Protein 8SGF (pdb70)

Secondary structure (DSSP, 8-state):
-PPP-BS-EEEESSSEEEEE--EE---EEPPTTEEEEEETTT--EEEEE-EESPPPP-BS-EEEEETTEEEEE--EETTEE---EEEEE------EEEE---BSPPPPSEES-EEEEETTEEEEE--EEEPPSS--SS-EEE-GGGGTS-SS-EEEE--EEEEETTTTEEE----BSPPPPSBBS-EEEEETTEEEEEEEEETTEEEEEEEEEETTT-BEEEE---S--PPP-BS-EEEE-SSSEEEEE--B-TT--B---EEEEETTTTEEEEE--S-TT---BS-EEEE-TTSEEEEE--BSS-TTSGGG--B---EEEEE--/-PPP-BS-EEEESSSEEEEE--EEE--EEEPPTTEEEEEETTT--EEEEE-EESPPPP-BS-EEEEETTEEEEE--EETTEE---EEEEE---SSS--EEEE---BSPPPPSEES-EEEEETTEEEEEEEEEEPPSS--SS-EEE-GGGSSSSSS-EEEEEEEEEEETTTTEEE----BSPPPPS-BS-EEEEETTEEEEEEEEETTEEEEEEEEEETTT-BEEEE---S--PPP-BS-EEEE-SSSEEEEE--B-TT--B---EEEEETTTTEEEEE--S-TT---BS-EEEE-TTSEEEEE--BSS-TTSGGG--B---EEEEE--/-TTTT-/-GGGTT-

B-factor: mean 28.99, std 9.79, range [14.14, 72.55]

Organism: Homo sapiens (NCBI:txid9606)

InterPro domains:
  IPR015915 Kelch-type beta-propeller [G3DSA:2.120.10.80] (8-208)
  IPR015915 Kelch-type beta-propeller [G3DSA:2.120.10.80] (209-404)
  IPR015915 Kelch-type beta-propeller [SSF117281] (28-165)
  IPR015915 Kelch-type beta-propeller [SSF117281] (191-355)

GO terms:
  GO:0005634 nucleus (C, IDA)
  GO:0043161 proteasome-mediated ubiquitin-dependent protein catabolic process (P, IDA)
  GO:0031462 Cul2-RING ubiquitin ligase complex (C, IDA)
  GO:0140627 ubiquitin-dependent protein catabolic process via the C-end degron rule pathway (P, I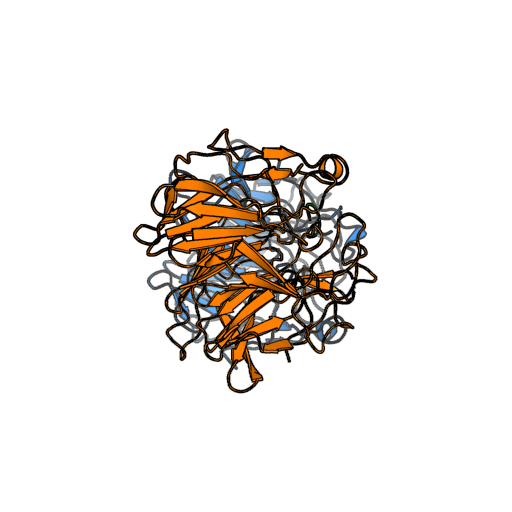DA)
  GO:1990756 ubiquitin-like ligase-substrate adaptor activity (F, IDA)
  GO:0005634 nucleus (C, EXP)
  GO:0005515 protein binding (F, IPI)
  GO:0031965 nuclear membrane (C, IDA)
  GO:0005654 nucleoplasm (C, IDA)
  GO:0016604 nuclear body (C, IDA)

Radius of gyration: 28.8 Å; Cα contacts (8 Å, |Δi|>4): 1953; chains: 4; bounding box: 45×51×98 Å

Structure (mmCIF, N/CA/C/O backbone):
data_8SGF
#
_entry.id   8SGF
#
_cell.length_a   44.510
_cell.length_b   88.190
_cell.length_c   89.340
_cell.angle_alpha   90.00
_cell.angle_beta   104.49
_cell.angle_gamma   90.00
#
_symmetry.space_group_name_H-M   'P 1 21 1'
#
loop_
_entity.id
_entity.type
_entity.pdbx_description
1 polymer 'Kelch domain-containing protein 2'
2 polymer HIS-SER-VAL-ASN-GLN-ARG-PHE-GLY-SER-ASN-ASN-THR-SER-GLY-SER
3 non-polymer GLYCEROL
4 water water
#
loop_
_atom_site.group_PDB
_atom_site.id
_atom_site.type_symbol
_atom_site.label_atom_id
_atom_site.label_alt_id
_atom_site.label_comp_id
_atom_site.label_asym_id
_atom_site.label_entity_id
_atom_site.label_seq_id
_atom_site.pdbx_PDB_ins_code
_atom_site.Cartn_x
_atom_site.Cartn_y
_atom_site.Cartn_z
_atom_site.occupancy
_atom_site.B_iso_or_equiv
_atom_site.auth_seq_id
_atom_site.auth_comp_id
_atom_site.auth_asym_id
_atom_site.auth_atom_id
_atom_site.pdbx_PDB_model_num
ATOM 1 N N . CYS A 1 28 ? 2.849 20.314 11.978 1.00 37.86 28 CYS A N 1
ATOM 2 C CA . CYS A 1 28 ? 2.813 19.254 12.980 1.00 37.67 28 CYS A CA 1
ATOM 3 C C . CYS A 1 28 ? 2.677 17.893 12.314 1.00 36.01 28 CYS A C 1
ATOM 4 O O . CYS A 1 28 ? 2.007 17.764 11.284 1.00 36.47 28 CYS A O 1
ATOM 7 N N . PRO A 1 29 ? 3.277 16.841 12.901 1.00 33.94 29 PRO A N 1
ATOM 8 C CA . PRO A 1 29 ? 3.161 15.517 12.286 1.00 32.43 29 PRO A CA 1
ATOM 9 C C . PRO A 1 29 ? 1.744 14.992 12.377 1.00 30.84 29 PRO A C 1
ATOM 10 O O . PRO A 1 29 ? 0.989 15.347 13.292 1.00 29.81 29 PRO A O 1
ATOM 14 N N . ALA A 1 30 ? 1.362 14.173 11.390 1.00 29.64 30 ALA A N 1
ATOM 15 C CA . ALA A 1 30 ? 0.024 13.600 11.388 1.00 28.47 30 ALA A CA 1
ATOM 16 C C . ALA A 1 30 ? -0.125 12.624 12.577 1.00 27.51 30 ALA A C 1
ATOM 17 O O . ALA A 1 30 ? 0.871 12.094 13.084 1.00 27.27 30 ALA A O 1
ATOM 19 N N . GLU A 1 31 ? -1.366 12.419 13.034 1.00 26.92 31 GLU A N 1
ATOM 20 C CA . GLU A 1 31 ? -1.639 11.477 14.123 1.00 26.74 31 GLU A CA 1
ATOM 21 C C . GLU A 1 31 ? -1.242 10.067 13.690 1.00 25.72 31 GLU A C 1
ATOM 22 O O . GLU A 1 31 ? -1.257 9.755 12.479 1.00 26.18 31 GLU A O 1
ATOM 28 N N . ARG A 1 32 ? -0.920 9.212 14.673 1.00 23.61 32 ARG A N 1
ATOM 29 C CA . ARG A 1 32 ? -0.505 7.854 14.336 1.00 22.11 32 ARG A CA 1
ATOM 30 C C . ARG A 1 32 ? -0.339 7.013 15.571 1.00 21.64 32 ARG A C 1
ATOM 31 O O . ARG A 1 32 ? -0.033 7.535 16.647 1.00 22.46 32 ARG A O 1
ATOM 39 N N . SER A 1 33 ? -0.424 5.704 15.372 1.00 20.09 33 SER A N 1
ATOM 40 C CA . SER A 1 33 ? -0.105 4.718 16.378 1.00 19.61 33 SER A CA 1
ATOM 41 C C . SER A 1 33 ? 0.911 3.715 15.782 1.00 18.76 33 SER A C 1
ATOM 42 O O . SER A 1 33 ? 1.048 3.589 14.555 1.00 18.74 33 SER A O 1
ATOM 45 N N . GLY A 1 34 ? 1.634 3.021 16.651 1.00 18.71 34 GLY A N 1
ATOM 46 C CA . GLY A 1 34 ? 2.547 1.977 16.195 1.00 18.69 34 GLY A CA 1
ATOM 47 C C . GLY A 1 34 ? 3.804 2.455 15.495 1.00 19.51 34 GLY A C 1
ATOM 48 O O . GLY A 1 34 ? 4.526 1.660 14.899 1.00 20.46 34 GLY A O 1
ATOM 49 N N . HIS A 1 35 ? 4.064 3.739 15.574 1.00 19.07 35 HIS A N 1
ATOM 50 C CA . HIS A 1 35 ? 5.297 4.345 15.065 1.00 18.72 35 HIS A CA 1
ATOM 51 C C . HIS A 1 35 ? 6.486 3.988 15.997 1.00 19.47 35 HIS A C 1
ATOM 52 O O . HIS A 1 35 ? 6.312 3.320 17.012 1.00 18.11 35 HIS A O 1
ATOM 59 N N . VAL A 1 36 ? 7.703 4.463 15.649 1.00 19.25 36 VAL A N 1
ATOM 60 C CA . VAL A 1 36 ? 8.836 4.347 16.551 1.00 20.46 36 VAL A CA 1
ATOM 61 C C . VAL A 1 36 ? 9.266 5.753 16.930 1.00 19.94 36 VAL A C 1
ATOM 62 O O . VAL A 1 36 ? 9.004 6.710 16.187 1.00 20.06 36 VAL A O 1
ATOM 66 N N . ALA A 1 37 ? 9.869 5.890 18.102 1.00 19.92 37 ALA A N 1
ATOM 67 C CA . ALA A 1 37 ? 10.448 7.150 18.523 1.00 21.48 37 ALA A CA 1
ATOM 68 C C . ALA A 1 37 ? 11.632 6.819 19.376 1.00 22.00 37 ALA A C 1
ATOM 69 O O . ALA A 1 37 ? 11.559 6.024 20.321 1.00 21.06 37 ALA A O 1
ATOM 71 N N . VAL A 1 38 ? 12.768 7.399 18.981 1.00 21.38 38 VAL A N 1
ATOM 72 C CA . VAL A 1 38 ? 14.016 7.194 19.681 1.00 22.12 38 VAL A CA 1
ATOM 73 C C . VAL A 1 38 ? 14.651 8.545 19.913 1.00 23.39 38 VAL A C 1
ATOM 74 O O . VAL A 1 38 ? 14.273 9.515 19.258 1.00 22.64 38 VAL A O 1
ATOM 78 N N . SER A 1 39 ? 15.600 8.616 20.845 1.00 24.62 39 SER A N 1
ATOM 79 C CA . SER A 1 39 ? 16.199 9.911 21.136 1.00 26.88 39 SER A CA 1
ATOM 80 C C . SER A 1 39 ? 17.593 9.831 21.669 1.00 27.64 39 SER A C 1
ATOM 81 O O . SER A 1 39 ? 18.028 8.796 22.165 1.00 27.90 39 SER A O 1
ATOM 84 N N . ASP A 1 40 ? 18.280 10.953 21.589 1.00 28.67 40 ASP A N 1
ATOM 85 C CA . ASP A 1 40 ? 19.570 11.111 22.226 1.00 30.26 40 ASP A CA 1
ATOM 86 C C . ASP A 1 40 ? 19.426 11.964 23.517 1.00 30.59 40 ASP A C 1
ATOM 87 O O . ASP A 1 40 ? 20.427 12.495 23.977 1.00 31.28 40 ASP A O 1
ATOM 92 N N . GLY A 1 41 ? 18.212 12.110 24.069 1.00 29.69 41 GLY A N 1
ATOM 93 C CA . GLY A 1 41 ? 18.009 12.953 25.234 1.00 30.32 41 GLY A CA 1
ATOM 94 C C . GLY A 1 41 ? 17.649 14.397 24.910 1.00 29.64 41 GLY A C 1
ATOM 95 O O . GLY A 1 41 ? 17.193 15.113 25.796 1.00 30.23 41 GLY A O 1
ATOM 96 N N . ARG A 1 42 ? 17.843 14.856 23.661 1.00 28.34 42 ARG A N 1
ATOM 97 C CA . ARG A 1 42 ? 17.476 16.237 23.286 1.00 29.00 42 ARG A CA 1
ATOM 98 C C . ARG A 1 42 ? 16.632 16.299 22.027 1.00 29.67 42 ARG A C 1
ATOM 99 O O . ARG A 1 42 ? 15.809 17.206 21.887 1.00 30.25 42 ARG A O 1
ATOM 107 N N . HIS A 1 43 ? 16.911 15.408 21.068 1.00 28.74 43 HIS A N 1
ATOM 108 C CA . HIS A 1 43 ? 16.167 15.332 19.816 1.00 28.99 43 HIS A CA 1
ATOM 109 C C . HIS A 1 43 ? 15.456 13.996 19.803 1.00 27.76 43 HIS A C 1
ATOM 110 O O . HIS A 1 43 ? 16.059 12.987 20.167 1.00 28.06 43 HIS A O 1
ATOM 117 N N . MET A 1 44 ? 14.190 13.987 19.384 1.00 26.64 44 MET A N 1
ATOM 118 C CA . MET A 1 44 ? 13.393 12.773 19.322 1.00 25.85 44 MET A CA 1
ATOM 119 C C . MET A 1 44 ? 13.025 12.503 17.850 1.00 26.56 44 MET A C 1
ATOM 120 O O . MET A 1 44 ? 12.373 13.323 17.213 1.00 27.51 44 MET A O 1
ATOM 125 N N . PHE A 1 45 ? 13.465 11.356 17.323 1.00 25.29 45 PHE A N 1
ATOM 126 C CA . PHE A 1 45 ? 13.265 10.943 15.937 1.00 25.43 45 PHE A CA 1
ATOM 127 C C . PHE A 1 45 ? 12.050 10.029 15.900 1.00 24.81 45 PHE A C 1
ATOM 128 O O . PHE A 1 45 ? 12.040 9.016 16.590 1.00 24.06 45 PHE A O 1
ATOM 136 N N . VAL A 1 46 ? 11.063 10.371 15.081 1.00 24.36 46 VAL A N 1
ATOM 137 C CA . VAL A 1 46 ? 9.811 9.624 14.954 1.00 23.90 46 VAL A CA 1
ATOM 138 C C . VAL A 1 46 ? 9.677 9.120 13.520 1.00 24.05 46 VAL A C 1
ATOM 139 O O . VAL A 1 46 ? 9.878 9.890 12.572 1.00 25.15 46 VAL A O 1
ATOM 143 N N . TRP A 1 47 ? 9.355 7.836 13.355 1.00 22.43 47 TRP A N 1
ATOM 144 C CA . TRP A 1 47 ? 9.192 7.249 12.024 1.00 22.20 47 TRP A CA 1
ATOM 145 C C . TRP A 1 47 ? 8.010 6.262 11.970 1.00 21.73 47 TRP A C 1
ATOM 146 O O . TRP A 1 47 ? 7.736 5.570 12.946 1.00 21.69 47 TRP A O 1
ATOM 157 N N . GLY A 1 48 ? 7.410 6.155 10.794 1.00 21.87 48 GLY A N 1
ATOM 158 C CA . GLY A 1 48 ? 6.377 5.178 10.481 1.00 21.96 48 GLY A CA 1
ATOM 159 C C . GLY A 1 48 ? 5.081 5.262 11.247 1.00 22.43 48 GLY A C 1
ATOM 160 O O . GLY A 1 48 ? 4.637 6.347 11.628 1.00 23.05 48 GLY A O 1
ATOM 161 N N . GLY A 1 49 ? 4.481 4.103 11.460 1.00 21.31 49 GLY A N 1
ATOM 162 C CA . GLY A 1 49 ? 3.165 4.024 12.101 1.00 21.53 49 GLY A CA 1
ATOM 163 C C . GLY A 1 49 ? 2.042 4.109 11.079 1.00 21.49 49 GLY A C 1
ATOM 164 O O . GLY A 1 49 ? 2.298 4.167 9.876 1.00 22.03 49 GLY A O 1
ATOM 165 N N . TYR A 1 50 ? 0.790 4.042 11.542 1.00 20.92 50 TYR A N 1
ATOM 166 C CA . TYR A 1 50 ? -0.390 4.110 10.674 1.00 21.53 50 TYR A CA 1
ATOM 167 C C . TYR A 1 50 ? -1.481 4.972 11.358 1.00 21.61 50 TYR A C 1
ATOM 168 O O . TYR A 1 50 ? -1.386 5.270 12.552 1.00 20.36 50 TYR A O 1
ATOM 177 N N . LYS A 1 51 ? -2.509 5.347 10.597 1.00 23.05 51 LYS A N 1
ATOM 178 C CA . LYS A 1 51 ? -3.633 6.129 11.084 1.00 25.63 51 LYS A CA 1
ATOM 179 C C . LYS A 1 51 ? -4.896 5.748 10.259 1.00 28.42 51 LYS A C 1
ATOM 180 O O . LYS A 1 51 ? -4.813 4.921 9.340 1.00 27.39 51 LYS A O 1
ATOM 186 N N . SER A 1 52 ? -6.053 6.328 10.597 1.00 31.04 52 SER A N 1
ATOM 187 C CA . SER A 1 52 ? -7.290 6.079 9.848 1.00 35.10 52 SER A CA 1
ATOM 188 C C . SER A 1 52 ? -7.664 7.309 8.997 1.00 39.10 52 SER A C 1
ATOM 189 O O . SER A 1 52 ? -7.095 8.385 9.191 1.00 40.28 52 SER A O 1
ATOM 192 N N . ASN A 1 53 ? -8.653 7.152 8.094 1.00 41.30 53 ASN A N 1
ATOM 193 C CA . ASN A 1 53 ? -9.177 8.175 7.188 1.00 43.73 53 ASN A CA 1
ATOM 194 C C . ASN A 1 53 ? -8.207 8.459 6.062 1.00 45.58 53 ASN A C 1
ATOM 195 O O . ASN A 1 53 ? -8.385 7.930 4.962 1.00 46.89 53 ASN A O 1
ATOM 200 N N . ASP A 1 60 ? -7.655 2.561 6.681 1.00 27.90 60 ASP A N 1
ATOM 201 C CA . ASP A 1 60 ? -6.361 2.788 7.344 1.00 28.32 60 ASP A CA 1
ATOM 202 C C . ASP A 1 60 ? -5.230 2.948 6.329 1.00 28.65 60 ASP A C 1
ATOM 203 O O . ASP A 1 60 ? -5.293 2.396 5.226 1.00 29.17 60 ASP A O 1
ATOM 208 N N . PHE A 1 61 ? -4.159 3.645 6.730 1.00 28.66 61 PHE A N 1
ATOM 209 C CA . PHE A 1 61 ? -2.986 3.774 5.869 1.00 28.79 61 PHE A CA 1
ATOM 210 C C . PHE A 1 61 ? -1.722 4.018 6.670 1.00 26.89 61 PHE A C 1
ATOM 211 O O . PHE A 1 61 ? -1.768 4.634 7.737 1.00 27.02 61 PHE A O 1
ATOM 219 N N . TYR A 1 62 ? -0.603 3.504 6.166 1.00 25.03 62 TYR A N 1
ATOM 220 C CA . TYR A 1 62 ? 0.675 3.720 6.821 1.00 24.83 62 TYR A CA 1
ATOM 221 C C . TYR A 1 62 ? 1.193 5.113 6.479 1.00 25.21 62 TYR A C 1
ATOM 222 O O . TYR A 1 62 ? 0.944 5.624 5.364 1.00 26.07 62 TYR A O 1
ATOM 231 N N . LEU A 1 63 ? 1.916 5.735 7.429 1.00 24.99 63 LEU A N 1
ATOM 232 C CA . LEU A 1 63 ? 2.468 7.069 7.192 1.00 26.05 63 LEU A CA 1
ATOM 233 C C . LEU A 1 63 ? 3.622 6.982 6.191 1.00 26.45 63 LEU A C 1
ATOM 234 O O . LEU A 1 63 ? 4.241 5.929 6.074 1.00 25.47 63 LEU A O 1
ATOM 239 N N . PRO A 1 64 ? 3.925 8.064 5.458 1.00 27.93 64 PRO A N 1
ATOM 240 C CA . PRO A 1 64 ? 4.961 7.974 4.411 1.00 28.14 64 PRO A CA 1
ATOM 241 C C . PRO A 1 64 ? 6.316 7.466 4.897 1.00 27.60 64 PRO A C 1
ATOM 242 O O . PRO A 1 64 ? 6.843 7.972 5.883 1.00 27.80 64 PRO A O 1
ATOM 246 N N . ARG A 1 65 ? 6.876 6.447 4.215 1.00 27.31 65 ARG A N 1
ATOM 247 C CA . ARG A 1 65 ? 8.140 5.834 4.634 1.00 26.57 65 ARG A CA 1
ATOM 248 C C . ARG A 1 65 ? 9.342 6.771 4.615 1.00 26.34 65 ARG A C 1
ATOM 249 O O . ARG A 1 65 ? 10.253 6.606 5.420 1.00 26.67 65 ARG A O 1
ATOM 257 N N . GLU A 1 66 ? 9.359 7.731 3.701 1.00 27.03 66 GLU A N 1
ATOM 258 C CA . GLU A 1 66 ? 10.506 8.610 3.549 1.00 27.93 66 GLU A CA 1
ATOM 259 C C . GLU A 1 66 ? 10.590 9.703 4.608 1.00 28.25 66 GLU A C 1
ATOM 260 O O . GLU A 1 66 ? 11.650 10.279 4.762 1.00 29.11 66 GLU A O 1
ATOM 266 N N . GLU A 1 67 ? 9.493 10.004 5.321 1.00 27.39 67 GLU A N 1
ATOM 267 C CA . GLU A 1 67 ? 9.531 11.078 6.317 1.00 27.47 67 GLU A CA 1
ATOM 268 C C . GLU A 1 67 ? 10.203 10.652 7.622 1.00 27.28 67 GLU A C 1
ATOM 269 O O . GLU A 1 67 ? 10.019 9.529 8.090 1.00 26.48 67 GLU A O 1
ATOM 275 N N . LEU A 1 68 ? 10.958 11.557 8.213 1.00 27.08 68 LEU A N 1
ATOM 276 C CA . LEU A 1 68 ? 11.539 11.367 9.530 1.00 28.07 68 LEU A CA 1
ATOM 277 C C . LEU A 1 68 ? 11.243 12.666 10.249 1.00 30.23 68 LEU A C 1
ATOM 278 O O . LEU A 1 68 ? 11.656 13.743 9.784 1.00 30.30 68 LEU A O 1
ATOM 283 N N . TRP A 1 69 ? 10.423 12.589 11.301 1.00 30.60 69 TRP A N 1
ATOM 284 C CA . TRP A 1 69 ? 10.039 13.773 12.061 1.00 31.72 69 TRP A CA 1
ATOM 285 C C . TRP A 1 69 ? 10.983 13.922 13.246 1.00 32.16 69 TRP A C 1
ATOM 286 O O . TRP A 1 69 ? 11.323 12.932 13.894 1.00 32.70 69 TRP A O 1
ATOM 297 N N . ILE A 1 70 ? 11.428 15.137 13.514 1.00 32.10 70 ILE A N 1
ATOM 298 C CA . ILE A 1 70 ? 12.349 15.400 14.613 1.00 32.64 70 ILE A CA 1
ATOM 299 C C . ILE A 1 70 ? 11.712 16.404 15.561 1.00 32.12 70 ILE A C 1
ATOM 300 O O . ILE A 1 70 ? 11.375 17.513 15.154 1.00 32.61 70 ILE A O 1
ATOM 305 N N . TYR A 1 71 ? 11.522 16.006 16.812 1.00 30.19 71 TYR A N 1
ATOM 306 C CA . TYR A 1 71 ? 10.971 16.878 17.844 1.00 29.68 71 TYR A CA 1
ATOM 307 C C . TYR A 1 71 ? 12.127 17.332 18.713 1.00 30.31 71 TYR A C 1
ATOM 308 O O . TYR A 1 71 ? 12.841 16.497 19.286 1.00 30.39 71 TYR A O 1
ATOM 317 N N . ASN A 1 72 ? 12.306 18.641 18.827 1.00 30.66 72 ASN A N 1
ATOM 318 C CA . ASN A 1 72 ? 13.367 19.169 19.670 1.00 32.28 72 ASN A CA 1
ATOM 319 C C . ASN A 1 72 ? 12.767 19.211 21.063 1.00 32.81 72 ASN A C 1
ATOM 320 O O . ASN A 1 72 ? 11.820 19.945 21.287 1.00 33.30 72 ASN A O 1
ATOM 325 N N . MET A 1 73 ? 13.258 18.371 21.968 1.00 32.92 73 MET A N 1
ATOM 326 C CA . MET A 1 73 ? 12.724 18.282 23.329 1.00 34.81 73 MET A CA 1
ATOM 327 C C . MET A 1 73 ? 12.871 19.562 24.134 1.00 36.76 73 MET A C 1
ATOM 328 O O . MET A 1 73 ? 12.065 19.813 25.042 1.00 37.24 73 MET A O 1
ATOM 333 N N . GLU A 1 74 ? 13.901 20.350 23.832 1.00 37.32 74 GLU A N 1
ATOM 334 C CA . GLU A 1 74 ? 14.154 21.592 24.555 1.00 38.64 74 GLU A CA 1
ATOM 335 C C . GLU A 1 74 ? 13.222 22.722 24.137 1.00 39.32 74 GLU A C 1
ATOM 336 O O . GLU A 1 74 ? 12.846 23.528 24.985 1.00 40.54 74 GLU A O 1
ATOM 342 N N . THR A 1 75 ? 12.873 22.818 22.843 1.00 38.28 75 THR A N 1
ATOM 343 C CA . THR A 1 75 ? 12.042 23.920 22.354 1.00 38.42 75 THR A CA 1
ATOM 344 C C . THR A 1 75 ? 10.589 23.581 22.077 1.00 37.92 75 THR A C 1
ATOM 345 O O . THR A 1 75 ? 9.768 24.487 21.984 1.00 37.94 75 THR A O 1
ATOM 349 N N . GLY A 1 76 ? 10.287 22.299 21.901 1.00 36.97 76 GLY A N 1
ATOM 350 C CA . GLY A 1 76 ? 8.932 21.869 21.597 1.00 37.49 76 GLY A CA 1
ATOM 351 C C . GLY A 1 76 ? 8.551 22.010 20.136 1.00 38.11 76 GLY A C 1
ATOM 352 O O . GLY A 1 76 ? 7.370 21.888 19.792 1.00 38.86 76 GLY A O 1
ATOM 353 N N . ARG A 1 77 ? 9.536 22.244 19.251 1.00 37.44 77 ARG A N 1
ATOM 354 C CA . ARG A 1 77 ? 9.262 22.390 17.828 1.00 36.97 77 ARG A CA 1
ATOM 355 C C . ARG A 1 77 ? 9.582 21.128 17.021 1.00 35.23 77 ARG A C 1
ATOM 356 O O . ARG A 1 77 ? 10.490 20.374 17.369 1.00 35.13 77 ARG A O 1
ATOM 364 N N . TRP A 1 78 ? 8.853 20.932 15.927 1.00 33.99 78 TRP A N 1
ATOM 365 C CA . TRP A 1 78 ? 9.015 19.802 15.023 1.00 33.52 78 TRP A CA 1
ATOM 366 C C . TRP A 1 78 ? 9.701 20.218 13.721 1.00 34.84 78 TRP A C 1
ATOM 367 O O . TRP A 1 78 ? 9.549 21.349 13.269 1.00 35.34 78 TRP A O 1
ATOM 378 N N . LYS A 1 79 ? 10.386 19.269 13.081 1.00 35.36 79 LYS A N 1
ATOM 379 C CA . LYS A 1 79 ? 11.032 19.487 11.789 1.00 36.58 79 LYS A CA 1
ATOM 380 C C . LYS A 1 79 ? 10.880 18.198 10.982 1.00 36.64 79 LYS A C 1
ATOM 381 O O . LYS A 1 79 ? 11.124 17.120 11.515 1.00 36.72 79 LYS A O 1
ATOM 387 N N . LYS A 1 80 ? 10.412 18.290 9.732 1.00 36.41 80 LYS A N 1
ATOM 388 C CA . LYS A 1 80 ? 10.257 17.106 8.894 1.00 36.96 80 LYS A CA 1
ATOM 389 C C . LYS A 1 80 ? 11.398 17.001 7.891 1.00 37.30 80 LYS A C 1
ATOM 390 O O . LYS A 1 80 ? 11.637 17.945 7.142 1.00 37.26 80 LYS A O 1
ATOM 396 N N . ILE A 1 81 ? 12.109 15.858 7.871 1.00 36.95 81 ILE A N 1
ATOM 397 C CA . ILE A 1 81 ? 13.161 15.654 6.880 1.00 37.24 81 ILE A CA 1
ATOM 398 C C . ILE A 1 81 ? 12.911 14.374 6.075 1.00 36.80 81 ILE A C 1
ATOM 399 O O . ILE A 1 81 ? 12.556 13.332 6.635 1.00 37.65 81 ILE A O 1
ATOM 404 N N . ASN A 1 82 ? 13.044 14.470 4.759 1.00 35.20 82 ASN A N 1
ATOM 405 C CA . ASN A 1 82 ? 12.858 13.325 3.887 1.00 34.87 82 ASN A CA 1
ATOM 406 C C . ASN A 1 82 ? 14.176 12.599 3.727 1.00 33.25 82 ASN A C 1
ATOM 407 O O . ASN A 1 82 ? 15.205 13.231 3.485 1.00 34.62 82 ASN A O 1
ATOM 412 N N . THR A 1 83 ? 14.150 11.278 3.873 1.00 30.56 83 THR A N 1
ATOM 413 C CA . THR A 1 83 ? 15.334 10.424 3.828 1.00 29.39 83 THR A CA 1
ATOM 414 C C . THR A 1 83 ? 15.451 9.672 2.510 1.00 29.39 83 THR A C 1
ATOM 415 O O . THR A 1 83 ? 14.469 9.552 1.783 1.00 29.55 83 THR A O 1
ATOM 419 N N . GLU A 1 84 ? 16.641 9.140 2.209 1.00 29.17 84 GLU A N 1
ATOM 420 C CA . GLU A 1 84 ? 16.880 8.390 0.973 1.00 29.18 84 GLU A CA 1
ATOM 421 C C . GLU A 1 84 ? 17.571 7.024 1.269 1.00 28.75 84 GLU A C 1
ATOM 422 O O . GLU A 1 84 ? 17.564 6.552 2.427 1.00 27.23 84 GLU A O 1
ATOM 428 N N . GLY A 1 85 ? 18.148 6.393 0.243 1.00 28.27 85 GLY A N 1
ATOM 429 C CA . GLY A 1 85 ? 18.852 5.130 0.403 1.00 27.95 85 GLY A CA 1
ATOM 430 C C . GLY A 1 85 ? 17.914 3.951 0.465 1.00 27.53 85 GLY A C 1
ATOM 431 O O . GLY A 1 85 ? 16.906 3.925 -0.254 1.00 28.07 85 GLY A O 1
ATOM 432 N N . ASP A 1 86 ? 18.240 2.962 1.334 1.00 25.69 86 ASP A N 1
ATOM 433 C CA . ASP A 1 86 ? 17.436 1.751 1.484 1.00 25.34 86 ASP A CA 1
ATOM 434 C C . ASP A 1 86 ? 16.264 2.036 2.428 1.00 25.77 86 ASP A C 1
ATOM 435 O O . ASP A 1 86 ? 16.162 1.432 3.505 1.00 25.74 86 ASP A O 1
ATOM 440 N N . VAL A 1 87 ? 15.352 2.936 2.012 1.00 24.79 87 VAL A N 1
ATOM 441 C CA . VAL A 1 87 ? 14.234 3.314 2.879 1.00 24.83 87 VAL A CA 1
ATOM 442 C C . VAL A 1 87 ? 13.377 2.109 3.213 1.00 24.57 87 VAL A C 1
ATOM 443 O O . VAL A 1 87 ? 12.986 1.379 2.324 1.00 26.00 87 VAL A O 1
ATOM 447 N N . PRO A 1 88 ? 13.165 1.816 4.511 1.00 23.82 88 PRO A N 1
ATOM 448 C CA . PRO A 1 88 ? 12.336 0.650 4.844 1.00 23.23 88 PRO A CA 1
ATOM 449 C C . PRO A 1 88 ? 10.899 0.870 4.368 1.00 23.51 88 PRO A C 1
ATOM 450 O O . PRO A 1 88 ? 10.465 2.017 4.180 1.00 22.92 88 PRO A O 1
ATOM 454 N N . PRO A 1 89 ? 10.133 -0.211 4.142 1.00 24.34 89 PRO A N 1
ATOM 455 C CA . PRO A 1 89 ? 8.714 -0.033 3.824 1.00 24.27 89 PRO A CA 1
ATOM 456 C C . PRO A 1 89 ? 8.012 0.609 5.027 1.00 23.68 89 PRO A C 1
ATOM 457 O O . PRO A 1 89 ? 8.454 0.439 6.164 1.00 22.41 89 PRO A O 1
ATOM 461 N N . SER A 1 90 ? 6.911 1.355 4.772 1.00 24.15 90 SER A N 1
ATOM 462 C CA . SER A 1 90 ? 6.137 1.984 5.859 1.00 24.86 90 SER A CA 1
ATOM 463 C C . SER A 1 90 ? 5.630 0.887 6.779 1.00 22.40 90 SER A C 1
ATOM 464 O O . SER A 1 90 ? 5.107 -0.096 6.256 1.00 22.65 90 SER A O 1
ATOM 467 N N . MET A 1 91 ? 5.859 0.996 8.106 1.00 20.27 91 MET A N 1
ATOM 468 C CA . MET A 1 91 ? 5.419 -0.107 8.994 1.00 18.54 91 MET A CA 1
ATOM 469 C C . MET A 1 91 ? 4.874 0.375 10.316 1.00 17.88 91 MET A C 1
ATOM 470 O O . MET A 1 91 ? 5.281 1.425 10.822 1.00 20.12 91 MET A O 1
ATOM 475 N N . SER A 1 92 ? 4.051 -0.484 10.943 1.00 16.79 92 SER A N 1
ATOM 476 C CA . SER A 1 92 ? 3.727 -0.275 12.349 1.00 17.13 92 SER A CA 1
ATOM 477 C C . SER A 1 92 ? 4.429 -1.415 13.132 1.00 17.21 92 SER A C 1
ATOM 478 O O . SER A 1 92 ? 4.719 -2.471 12.564 1.00 17.06 92 SER A O 1
ATOM 481 N N . GLY A 1 93 ? 4.656 -1.215 14.428 1.00 16.86 93 GLY A N 1
ATOM 482 C CA . GLY A 1 93 ? 5.198 -2.278 15.271 1.00 17.33 93 GLY A CA 1
ATOM 483 C C . GLY A 1 93 ? 6.683 -2.561 15.163 1.00 17.18 93 GLY A C 1
ATOM 484 O O . GLY A 1 93 ? 7.147 -3.591 15.678 1.00 17.24 93 GLY A O 1
ATOM 485 N N . SER A 1 94 ? 7.448 -1.703 14.425 1.00 17.85 94 SER A N 1
ATOM 486 C CA . SER A 1 94 ? 8.904 -1.883 14.335 1.00 17.87 94 SER A CA 1
ATOM 487 C C . SER A 1 94 ? 9.547 -1.583 15.658 1.00 17.32 94 SER A C 1
ATOM 488 O O . SER A 1 94 ? 8.950 -0.960 16.551 1.00 16.73 94 SER A O 1
ATOM 491 N N . CYS A 1 95 ? 10.786 -2.033 15.805 1.00 16.95 95 CYS A N 1
ATOM 492 C CA . CYS A 1 95 ? 11.514 -1.899 17.048 1.00 18.83 95 CYS A CA 1
ATOM 493 C C . CYS A 1 95 ? 12.791 -1.147 16.757 1.00 18.79 95 CYS A C 1
ATOM 494 O O . CYS A 1 95 ? 13.600 -1.601 15.945 1.00 18.79 95 CYS A O 1
ATOM 497 N N . ALA A 1 96 ? 12.967 0.040 17.377 1.00 19.30 96 ALA A N 1
ATOM 498 C CA . ALA A 1 96 ? 14.110 0.883 17.067 1.00 20.69 96 ALA A CA 1
ATOM 499 C C . ALA A 1 96 ? 14.890 1.374 18.303 1.00 20.73 96 ALA A C 1
ATOM 500 O O . ALA A 1 96 ? 14.350 1.426 19.416 1.00 20.51 96 ALA A O 1
ATOM 502 N N . VAL A 1 97 ? 16.149 1.762 18.072 1.00 19.63 97 VAL A N 1
ATOM 503 C CA . VAL A 1 97 ? 17.076 2.298 19.056 1.00 21.11 97 VAL A CA 1
ATOM 504 C C . VAL A 1 97 ? 17.872 3.486 18.500 1.00 21.76 97 VAL A C 1
ATOM 505 O O . VAL A 1 97 ? 17.986 3.676 17.278 1.00 22.36 97 VAL A O 1
ATOM 509 N N . CYS A 1 98 ? 18.443 4.288 19.404 1.00 21.22 98 CYS A N 1
ATOM 510 C CA . CYS A 1 98 ? 19.333 5.360 19.007 1.00 22.82 98 CYS A CA 1
ATOM 511 C C . CYS A 1 98 ? 20.596 5.152 19.836 1.00 23.13 98 CYS A C 1
ATOM 512 O O . CYS A 1 98 ? 20.515 5.205 21.058 1.00 23.99 98 CYS A O 1
ATOM 515 N N . VAL A 1 99 ? 21.718 4.833 19.201 1.00 22.49 99 VAL A N 1
ATOM 516 C CA . VAL A 1 99 ? 22.978 4.628 19.931 1.00 25.44 99 VAL A CA 1
ATOM 517 C C . VAL A 1 99 ? 23.990 5.587 19.329 1.00 27.08 99 VAL A C 1
ATOM 518 O O . VAL A 1 99 ? 24.273 5.476 18.135 1.00 27.12 99 VAL A O 1
ATOM 522 N N . ASP A 1 100 ? 24.494 6.572 20.115 1.00 28.86 100 ASP A N 1
ATOM 523 C CA . ASP A 1 100 ? 25.475 7.547 19.582 1.00 30.82 100 ASP A CA 1
ATOM 524 C C . ASP A 1 100 ? 24.957 8.244 18.294 1.00 30.64 100 ASP A C 1
ATOM 525 O O . ASP A 1 100 ? 25.714 8.411 17.344 1.00 31.55 100 ASP A O 1
ATOM 530 N N . ARG A 1 101 ? 23.662 8.582 18.255 1.00 29.42 101 ARG A N 1
ATOM 531 C CA . ARG A 1 101 ? 22.957 9.213 17.131 1.00 29.21 101 ARG A CA 1
ATOM 532 C C . ARG A 1 101 ? 22.908 8.352 15.842 1.00 27.74 101 ARG A C 1
ATOM 533 O O . ARG A 1 101 ? 22.559 8.845 14.773 1.00 27.98 101 ARG A O 1
ATOM 541 N N . VAL A 1 102 ? 23.180 7.057 15.969 1.00 27.25 102 VAL A N 1
ATOM 542 C CA . VAL A 1 102 ? 23.013 6.109 14.884 1.00 26.93 102 VAL A CA 1
ATOM 543 C C . VAL A 1 102 ? 21.746 5.357 15.221 1.00 26.12 102 VAL A C 1
ATOM 544 O O . VAL A 1 102 ? 21.645 4.769 16.311 1.00 25.97 102 VAL A O 1
ATOM 548 N N . LEU A 1 103 ? 20.731 5.468 14.360 1.00 25.63 103 LEU A N 1
ATOM 549 C CA . LEU A 1 103 ? 19.459 4.802 14.605 1.00 24.92 103 LEU A CA 1
ATOM 550 C C . LEU A 1 103 ? 19.477 3.399 13.993 1.00 23.76 103 LEU A C 1
ATOM 551 O O . LEU A 1 103 ? 20.072 3.196 12.947 1.00 24.20 103 LEU A O 1
ATOM 556 N N . TYR A 1 104 ? 18.862 2.414 14.679 1.00 22.07 104 TYR A N 1
ATOM 557 C CA . TYR A 1 104 ? 18.778 1.056 14.145 1.00 22.22 104 TYR A CA 1
ATOM 558 C C . TYR A 1 104 ? 17.347 0.622 14.249 1.00 21.35 104 TYR A C 1
ATOM 559 O O . TYR A 1 104 ? 16.685 0.890 15.263 1.00 20.29 104 TYR A O 1
ATOM 568 N N . LEU A 1 105 ? 16.855 -0.049 13.213 1.00 20.32 105 LEU A N 1
ATOM 569 C CA . LEU A 1 105 ? 15.445 -0.447 13.140 1.00 20.53 105 LEU A CA 1
ATOM 570 C C . LEU A 1 105 ? 15.348 -1.919 12.797 1.00 19.19 105 LEU A C 1
ATOM 571 O O . LEU A 1 105 ? 15.953 -2.367 11.823 1.00 19.08 105 LEU A O 1
ATOM 576 N N . PHE A 1 106 ? 14.545 -2.662 13.548 1.00 17.74 106 PHE A N 1
ATOM 577 C CA . PHE A 1 106 ? 14.341 -4.081 13.290 1.00 18.02 106 PHE A CA 1
ATOM 578 C C . PHE A 1 106 ? 12.852 -4.427 13.247 1.00 18.20 106 PHE A C 1
ATOM 579 O O . PHE A 1 106 ? 12.098 -3.968 14.112 1.00 19.04 106 PHE A O 1
ATOM 587 N N . GLY A 1 107 ? 12.469 -5.314 12.314 1.00 17.52 107 GLY A N 1
ATOM 588 C CA . GLY A 1 107 ? 11.126 -5.864 12.274 1.00 18.24 107 GLY A CA 1
ATOM 589 C C . GLY A 1 107 ? 10.049 -4.855 11.971 1.00 19.13 107 GLY A C 1
ATOM 590 O O . GLY A 1 107 ? 10.329 -3.757 11.469 1.00 20.11 107 GLY A O 1
ATOM 591 N N . GLY A 1 108 ? 8.815 -5.253 12.251 1.00 18.55 108 GLY A N 1
ATOM 592 C CA . GLY A 1 108 ? 7.659 -4.424 11.965 1.00 18.81 108 GLY A CA 1
ATOM 593 C C . GLY A 1 108 ? 6.659 -5.147 11.076 1.00 18.36 108 GLY A C 1
ATOM 594 O O . GLY A 1 108 ? 6.830 -6.327 10.724 1.00 18.05 108 GLY A O 1
ATOM 595 N N . HIS A 1 109 ? 5.605 -4.439 10.707 1.00 17.83 109 HIS A N 1
ATOM 596 C CA . HIS A 1 109 ? 4.546 -4.996 9.863 1.00 18.02 109 HIS A CA 1
ATOM 597 C C . HIS A 1 109 ? 4.195 -3.998 8.788 1.00 19.43 109 HIS A C 1
ATOM 598 O O . HIS A 1 109 ? 3.818 -2.873 9.107 1.00 20.00 109 HIS A O 1
ATOM 605 N N . HIS A 1 110 ? 4.378 -4.376 7.532 1.00 19.53 110 HIS A N 1
ATOM 606 C CA . HIS A 1 110 ? 4.007 -3.545 6.389 1.00 21.75 110 HIS A CA 1
ATOM 607 C C . HIS A 1 110 ? 2.751 -4.142 5.713 1.00 24.13 110 HIS A C 1
ATOM 608 O O . HIS A 1 110 ? 2.198 -5.129 6.203 1.00 24.37 110 HIS A O 1
ATOM 615 N N . SER A 1 111 ? 2.320 -3.574 4.557 1.00 25.76 111 SER A N 1
ATOM 616 C CA . SER A 1 111 ? 1.143 -4.046 3.817 1.00 27.09 111 SER A CA 1
ATOM 617 C C . SER A 1 111 ? 1.200 -5.542 3.476 1.00 27.17 111 SER A C 1
ATOM 618 O O . SER A 1 111 ? 0.159 -6.168 3.283 1.00 28.81 111 SER A O 1
ATOM 621 N N . ARG A 1 112 ? 2.405 -6.094 3.334 1.00 25.23 112 ARG A N 1
ATOM 622 C CA . ARG A 1 112 ? 2.594 -7.509 3.018 1.00 25.73 112 ARG A CA 1
ATOM 623 C C . ARG A 1 112 ? 3.038 -8.375 4.220 1.00 26.18 112 ARG A C 1
ATOM 624 O O . ARG A 1 112 ? 3.581 -9.448 4.022 1.00 28.25 112 ARG A O 1
ATOM 632 N N . GLY A 1 113 ? 2.785 -7.909 5.430 1.00 24.00 113 GLY A N 1
ATOM 633 C CA . GLY A 1 113 ? 3.064 -8.684 6.626 1.00 22.55 113 GLY A CA 1
ATOM 634 C C . GLY A 1 113 ? 4.315 -8.329 7.409 1.00 21.32 113 GLY A C 1
ATOM 635 O O . GLY A 1 113 ? 4.840 -7.211 7.334 1.00 21.84 113 GLY A O 1
ATOM 636 N N . ASN A 1 114 ? 4.763 -9.288 8.237 1.00 20.06 114 ASN A N 1
ATOM 637 C CA . ASN A 1 114 ? 5.914 -9.059 9.103 1.00 20.46 114 ASN A CA 1
ATOM 638 C C . ASN A 1 114 ? 7.243 -9.215 8.396 1.00 21.17 114 ASN A C 1
ATOM 639 O O . ASN A 1 114 ? 7.332 -9.846 7.344 1.00 22.74 114 ASN A O 1
ATOM 644 N N . THR A 1 115 ? 8.281 -8.628 8.999 1.00 21.81 115 THR A N 1
ATOM 645 C CA . THR A 1 115 ? 9.628 -8.676 8.469 1.00 21.98 115 THR A CA 1
ATOM 646 C C . THR A 1 115 ? 10.663 -8.883 9.580 1.00 21.09 115 THR A C 1
ATOM 647 O O . THR A 1 115 ? 10.378 -8.671 10.772 1.00 21.23 115 THR A O 1
ATOM 651 N N . ASN A 1 116 ? 11.844 -9.350 9.192 1.00 20.81 116 ASN A N 1
ATOM 652 C CA . ASN A 1 116 ? 12.982 -9.485 10.104 1.00 21.08 116 ASN A CA 1
ATOM 653 C C . ASN A 1 116 ? 14.211 -8.731 9.553 1.00 21.87 116 ASN A C 1
ATOM 654 O O . ASN A 1 116 ? 15.322 -9.038 9.960 1.00 22.93 116 ASN A O 1
ATOM 659 N N . LYS A 1 117 ? 13.995 -7.753 8.659 1.00 20.95 117 LYS A N 1
ATOM 660 C CA . LYS A 1 117 ? 15.067 -6.943 8.148 1.00 21.38 117 LYS A CA 1
ATOM 661 C C . LYS A 1 117 ? 15.555 -5.942 9.195 1.00 21.47 117 LYS A C 1
ATOM 662 O O . LYS A 1 117 ? 14.811 -5.528 10.116 1.00 21.95 117 LYS A O 1
ATOM 668 N N . PHE A 1 118 ? 16.820 -5.569 9.038 1.00 20.99 118 PHE A N 1
ATOM 669 C CA . PHE A 1 118 ? 17.490 -4.675 9.943 1.00 20.51 118 PHE A CA 1
ATOM 670 C C . PHE A 1 118 ? 18.118 -3.537 9.159 1.00 21.17 118 PHE A C 1
ATOM 671 O O . PHE A 1 118 ? 18.783 -3.779 8.137 1.00 22.28 118 PHE A O 1
ATOM 679 N N . TYR A 1 119 ? 17.876 -2.304 9.614 1.00 20.89 119 TYR A N 1
ATOM 680 C CA . TYR A 1 119 ? 18.311 -1.069 8.972 1.00 21.84 119 TYR A CA 1
ATOM 681 C C . TYR A 1 119 ? 19.065 -0.163 9.930 1.00 23.46 119 TYR A C 1
ATOM 682 O O . TYR A 1 119 ? 18.796 -0.138 11.127 1.00 24.46 119 TYR A O 1
ATOM 691 N N . MET A 1 120 ? 19.954 0.641 9.386 1.00 24.13 120 MET A N 1
ATOM 692 C CA . MET A 1 120 ? 20.709 1.631 10.136 1.00 25.10 120 MET A CA 1
ATOM 693 C C . MET A 1 120 ? 20.483 2.982 9.452 1.00 25.09 120 MET A C 1
ATOM 694 O O . MET A 1 120 ? 20.407 3.047 8.204 1.00 24.72 120 MET A O 1
ATOM 699 N N . LEU A 1 121 ? 20.374 4.054 10.239 1.00 25.32 121 LEU A N 1
ATOM 700 C CA . LEU A 1 121 ? 20.265 5.411 9.738 1.00 26.34 121 LEU A CA 1
ATOM 701 C C . LEU A 1 121 ? 21.188 6.283 10.571 1.00 27.24 121 LEU A C 1
ATOM 702 O O . LEU A 1 121 ? 20.876 6.579 11.723 1.00 25.97 121 LEU A O 1
ATOM 707 N N . ASP A 1 122 ? 22.329 6.661 10.013 1.00 27.82 122 ASP A N 1
ATOM 708 C CA . ASP A 1 122 ? 23.288 7.484 10.725 1.00 29.18 122 ASP A CA 1
ATOM 709 C C . ASP A 1 122 ? 22.753 8.934 10.731 1.00 30.98 122 ASP A C 1
ATOM 710 O O . ASP A 1 122 ? 22.697 9.559 9.669 1.00 31.63 122 ASP A O 1
ATOM 715 N N . SER A 1 123 ? 22.357 9.468 11.894 1.00 31.20 123 SER A N 1
ATOM 716 C CA . SER A 1 123 ? 21.813 10.828 11.969 1.00 33.87 123 SER A CA 1
ATOM 717 C C . SER A 1 123 ? 22.776 11.887 12.484 1.00 37.36 123 SER A C 1
ATOM 718 O O . SER A 1 123 ? 22.334 13.014 12.728 1.00 38.11 123 SER A O 1
ATOM 721 N N . ARG A 1 124 ? 24.061 11.532 12.705 1.00 38.94 124 ARG A N 1
ATOM 722 C CA . ARG A 1 124 ? 25.062 12.415 13.312 1.00 41.37 124 ARG A CA 1
ATOM 723 C C . ARG A 1 124 ? 25.321 13.734 12.562 1.00 44.19 124 ARG A C 1
ATOM 724 O O . ARG A 1 124 ? 25.230 14.802 13.179 1.00 44.79 124 ARG A O 1
ATOM 732 N N . SER A 1 125 ? 25.647 13.677 11.262 1.00 45.33 125 SER A N 1
ATOM 733 C CA . SER A 1 125 ? 25.909 14.900 10.500 1.00 46.58 125 SER A CA 1
ATOM 734 C C . SER A 1 125 ? 24.739 15.284 9.595 1.00 47.37 125 SER A C 1
ATOM 735 O O . SER A 1 125 ? 23.981 14.422 9.151 1.00 47.52 125 SER A O 1
ATOM 738 N N . ARG A 1 128 ? 23.338 17.259 5.596 1.00 46.35 128 ARG A N 1
ATOM 739 C CA . ARG A 1 128 ? 23.368 16.281 4.511 1.00 46.72 128 ARG A CA 1
ATOM 740 C C . ARG A 1 128 ? 22.148 15.350 4.564 1.00 45.84 128 ARG A C 1
ATOM 741 O O . ARG A 1 128 ? 21.677 15.023 5.655 1.00 46.38 128 ARG A O 1
ATOM 749 N N . VAL A 1 129 ? 21.627 14.946 3.391 1.00 44.20 129 VAL A N 1
ATOM 750 C CA . VAL A 1 129 ? 20.456 14.075 3.315 1.00 43.75 129 VAL A CA 1
ATOM 751 C C . VAL A 1 129 ? 20.735 12.719 3.944 1.00 42.39 129 VAL A C 1
ATOM 752 O O . VAL A 1 129 ? 21.719 12.064 3.595 1.00 43.66 129 VAL A O 1
ATOM 756 N N . LEU A 1 130 ? 19.911 12.331 4.906 1.00 39.71 130 LEU A N 1
ATOM 757 C CA . LEU A 1 130 ? 20.087 11.071 5.597 1.00 38.02 130 LEU A CA 1
ATOM 758 C C . LEU A 1 130 ? 19.775 9.886 4.720 1.00 35.52 130 LEU A C 1
ATOM 759 O O . LEU A 1 130 ? 18.827 9.911 3.936 1.00 34.80 130 LEU A O 1
ATOM 764 N N . GLN A 1 131 ? 20.614 8.861 4.823 1.00 34.23 131 GLN A N 1
ATOM 765 C CA . GLN A 1 131 ? 20.535 7.667 4.002 1.00 33.78 131 GLN A CA 1
ATOM 766 C C . GLN A 1 131 ? 20.328 6.433 4.841 1.00 31.99 131 GLN A C 1
ATOM 767 O O . GLN A 1 131 ? 21.174 6.106 5.672 1.00 33.02 131 GLN A O 1
ATOM 773 N N . TRP A 1 132 ? 19.233 5.720 4.603 1.00 29.49 132 TRP A N 1
ATOM 774 C CA . TRP A 1 132 ? 18.966 4.462 5.271 1.00 27.50 132 TRP A CA 1
ATOM 775 C C . TRP A 1 132 ? 19.886 3.403 4.652 1.00 27.27 132 TRP A C 1
ATOM 776 O O . TRP A 1 132 ? 20.159 3.426 3.440 1.00 27.13 132 TRP A O 1
ATOM 787 N N . GLU A 1 133 ? 20.341 2.467 5.463 1.00 26.40 133 GLU A N 1
ATOM 788 C CA . GLU A 1 133 ? 21.171 1.369 5.025 1.00 26.96 133 GLU A CA 1
ATOM 789 C C . GLU A 1 133 ? 20.567 0.051 5.530 1.00 26.25 133 GLU A C 1
ATOM 790 O O . GLU A 1 133 ? 20.496 -0.166 6.742 1.00 24.60 133 GLU A O 1
ATOM 796 N N . ARG A 1 134 ? 20.153 -0.827 4.630 1.00 25.29 134 ARG A N 1
ATOM 797 C CA . ARG A 1 134 ? 19.653 -2.148 4.993 1.00 25.28 134 ARG A CA 1
ATOM 798 C C . ARG A 1 134 ? 20.887 -3.006 5.151 1.00 25.90 134 ARG A C 1
ATOM 799 O O . ARG A 1 134 ? 21.744 -3.070 4.234 1.00 25.96 134 ARG A O 1
ATOM 807 N N . ILE A 1 135 ? 21.049 -3.584 6.337 1.00 26.00 135 ILE A N 1
ATOM 808 C CA . ILE A 1 135 ? 22.246 -4.360 6.632 1.00 27.09 135 ILE A CA 1
ATOM 809 C C . ILE A 1 135 ? 22.016 -5.826 6.385 1.00 28.73 135 ILE A C 1
ATOM 810 O O . ILE A 1 135 ? 21.109 -6.400 6.987 1.00 29.30 135 ILE A O 1
ATOM 815 N N . ASP A 1 136 ? 22.864 -6.458 5.548 1.00 30.56 136 ASP A N 1
ATOM 816 C CA . ASP A 1 136 ? 22.729 -7.894 5.335 1.00 32.28 136 ASP A CA 1
ATOM 817 C C . ASP A 1 136 ? 23.536 -8.577 6.454 1.00 32.22 136 ASP A C 1
ATOM 818 O O . ASP A 1 136 ? 24.740 -8.734 6.364 1.00 32.95 136 ASP A O 1
ATOM 823 N N . CYS A 1 137 ? 22.869 -8.863 7.566 1.00 30.66 137 CYS A N 1
ATOM 824 C CA . CYS A 1 137 ? 23.514 -9.412 8.748 1.00 30.02 137 CYS A CA 1
ATOM 825 C C . CYS A 1 137 ? 23.980 -10.842 8.596 1.00 30.17 137 CYS A C 1
ATOM 826 O O . CYS A 1 137 ? 23.344 -11.634 7.906 1.00 30.62 137 CYS A O 1
ATOM 829 N N . GLN A 1 138 ? 25.066 -11.183 9.289 1.00 29.60 138 GLN A N 1
ATOM 830 C CA . GLN A 1 138 ? 25.554 -12.552 9.341 1.00 29.59 138 GLN A CA 1
ATOM 831 C C . GLN A 1 138 ? 24.783 -13.278 10.473 1.00 28.44 138 GLN A C 1
ATOM 832 O O . GLN A 1 138 ? 24.145 -12.629 11.314 1.00 27.65 138 GLN A O 1
ATOM 838 N N . GLY A 1 139 ? 24.816 -14.604 10.463 1.00 27.93 139 GLY A N 1
ATOM 839 C CA . GLY A 1 139 ? 24.101 -15.397 11.456 1.00 27.97 139 GLY A CA 1
ATOM 840 C C . GLY A 1 139 ? 22.633 -15.608 11.109 1.00 27.14 139 GLY A C 1
ATOM 841 O O . GLY A 1 139 ? 22.170 -15.167 10.053 1.00 27.04 139 GLY A O 1
ATOM 842 N N . ILE A 1 140 ? 21.895 -16.311 11.986 1.00 26.08 140 ILE A N 1
ATOM 843 C CA . ILE A 1 140 ? 20.477 -16.605 11.791 1.00 26.99 140 ILE A CA 1
ATOM 844 C C . ILE A 1 140 ? 19.624 -15.489 12.413 1.00 26.41 140 ILE A C 1
ATOM 845 O O . ILE A 1 140 ? 19.691 -15.249 13.619 1.00 26.02 140 ILE A O 1
ATOM 850 N N . PRO A 1 141 ? 18.851 -14.755 11.599 1.00 26.00 141 PRO A N 1
ATOM 851 C CA . PRO A 1 141 ? 18.070 -13.644 12.167 1.00 25.37 141 PRO A CA 1
ATOM 852 C C . PRO A 1 141 ? 16.912 -14.142 13.004 1.00 24.17 141 PRO A C 1
ATOM 853 O O . PRO A 1 141 ? 16.469 -15.296 12.826 1.00 25.14 141 PRO A O 1
ATOM 857 N N . PRO A 1 142 ? 16.317 -13.268 13.8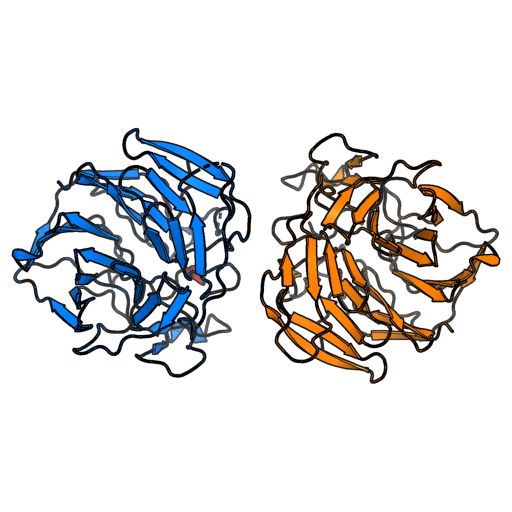46 1.00 22.15 142 PRO A N 1
ATOM 858 C CA . PRO A 1 142 ? 15.071 -13.663 14.506 1.00 21.59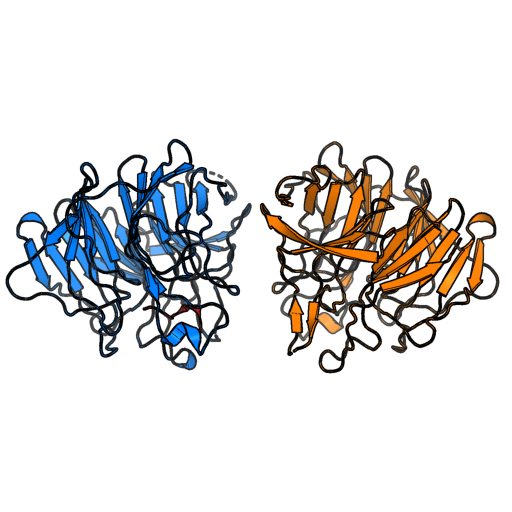 142 PRO A CA 1
ATOM 859 C C . PRO A 1 142 ? 13.978 -13.906 13.453 1.00 20.56 142 PRO A C 1
ATOM 860 O O . PRO A 1 142 ? 14.072 -13.435 12.328 1.00 20.75 142 PRO A O 1
ATOM 864 N N . SER A 1 143 ? 12.896 -14.570 13.868 1.00 19.69 143 SER A N 1
ATOM 865 C CA . SER A 1 143 ? 11.748 -14.762 12.977 1.00 19.57 143 SER A CA 1
ATOM 866 C C . SER A 1 143 ? 11.096 -13.399 12.674 1.00 19.56 143 SER A C 1
ATOM 867 O O . SER A 1 143 ? 11.265 -12.427 13.434 1.00 21.34 143 SER A O 1
ATOM 870 N N . SER A 1 144 ? 10.407 -13.303 11.541 1.00 18.88 144 SER A N 1
ATOM 871 C CA . SER A 1 144 ? 9.746 -12.037 11.160 1.00 18.56 144 SER A CA 1
ATOM 872 C C . SER A 1 144 ? 8.654 -11.715 12.164 1.00 17.09 144 SER A C 1
ATOM 873 O O . SER A 1 144 ? 7.814 -12.551 12.438 1.00 18.16 144 SER A O 1
ATOM 876 N N . LYS A 1 145 ? 8.693 -10.498 12.723 1.00 15.60 145 LYS A N 1
ATOM 877 C CA . LYS A 1 145 ? 7.805 -10.161 13.826 1.00 16.28 145 LYS A CA 1
ATOM 878 C C . LYS A 1 145 ? 7.702 -8.656 14.069 1.00 16.44 145 LYS A C 1
ATOM 879 O O . LYS A 1 145 ? 8.467 -7.871 13.510 1.00 18.45 145 LYS A O 1
ATOM 885 N N . ASP A 1 146 ? 6.720 -8.264 14.872 1.00 15.75 146 ASP A N 1
ATOM 886 C CA . ASP A 1 146 ? 6.549 -6.879 15.289 1.00 15.79 146 ASP A CA 1
ATOM 887 C C . ASP A 1 146 ? 6.152 -6.877 16.781 1.00 16.83 146 ASP A C 1
ATOM 888 O O . ASP A 1 146 ? 6.081 -7.940 17.442 1.00 17.81 146 ASP A O 1
ATOM 893 N N . LYS A 1 147 ? 5.951 -5.683 17.322 1.00 16.58 147 LYS A N 1
ATOM 894 C CA . LYS A 1 147 ? 5.447 -5.512 18.684 1.00 16.62 147 LYS A CA 1
ATOM 895 C C . LYS A 1 147 ? 6.320 -6.245 19.709 1.00 16.63 147 LYS A C 1
ATOM 896 O O . LYS A 1 147 ? 5.842 -7.103 20.497 1.00 16.06 147 LYS A O 1
ATOM 902 N N . LEU A 1 148 ? 7.607 -5.933 19.632 1.00 16.43 148 LEU A N 1
ATOM 903 C CA . LEU A 1 148 ? 8.606 -6.552 20.503 1.00 15.66 148 LEU A CA 1
ATOM 904 C C . LEU A 1 148 ? 9.306 -5.503 21.383 1.00 16.63 148 LEU A C 1
ATOM 905 O O . LEU A 1 148 ? 8.766 -4.404 21.596 1.00 17.25 148 LEU A O 1
ATOM 910 N N . GLY A 1 149 ? 10.487 -5.843 21.894 1.00 15.54 149 GLY A N 1
ATOM 911 C CA . GLY A 1 149 ? 11.250 -4.886 22.681 1.00 16.73 149 GLY A CA 1
ATOM 912 C C . GLY A 1 149 ? 12.734 -5.136 22.548 1.00 16.90 149 GLY A C 1
ATOM 913 O O . GLY A 1 149 ? 13.154 -6.187 22.032 1.00 16.93 149 GLY A O 1
ATOM 914 N N . VAL A 1 150 ? 13.534 -4.136 22.975 1.00 16.45 150 VAL A N 1
ATOM 915 C CA . VAL A 1 150 ? 14.967 -4.230 22.842 1.00 16.99 150 VAL A CA 1
ATOM 916 C C . VAL A 1 150 ? 15.653 -3.560 24.020 1.00 16.90 150 VAL A C 1
ATOM 917 O O . VAL A 1 150 ? 15.174 -2.551 24.585 1.00 18.12 150 VAL A O 1
ATOM 921 N N . TRP A 1 151 ? 16.806 -4.118 24.368 1.00 16.78 151 TRP A N 1
ATOM 922 C CA . TRP A 1 151 ? 17.715 -3.559 25.348 1.00 18.11 151 TRP A CA 1
ATOM 923 C C . TRP A 1 151 ? 19.021 -3.236 24.622 1.00 19.79 151 TRP A C 1
ATOM 924 O O . TRP A 1 151 ? 19.470 -4.018 23.780 1.00 21.17 151 TRP A O 1
ATOM 935 N N . VAL A 1 152 ? 19.633 -2.111 24.962 1.00 19.87 152 VAL A N 1
ATOM 936 C CA . VAL A 1 152 ? 20.949 -1.753 24.429 1.00 20.89 152 VAL A CA 1
ATOM 937 C C . VAL A 1 152 ? 21.960 -1.952 25.529 1.00 21.01 152 VAL A C 1
ATOM 938 O O . VAL A 1 152 ? 21.754 -1.457 26.641 1.00 20.12 152 VAL A O 1
ATOM 942 N N . TYR A 1 153 ? 23.049 -2.684 25.249 1.00 20.53 153 TYR A N 1
ATOM 943 C CA . TYR A 1 153 ? 24.079 -2.876 26.263 1.00 21.52 153 TYR A CA 1
ATOM 944 C C . TYR A 1 153 ? 25.406 -2.940 25.537 1.00 21.22 153 TYR A C 1
ATOM 945 O O . TYR A 1 153 ? 25.661 -3.919 24.838 1.00 20.04 153 TYR A O 1
ATOM 954 N N . LYS A 1 154 ? 26.189 -1.856 25.628 1.00 21.62 154 LYS A N 1
ATOM 955 C CA . LYS A 1 154 ? 27.500 -1.750 24.974 1.00 22.57 154 LYS A CA 1
ATOM 956 C C . LYS A 1 154 ? 27.339 -1.981 23.445 1.00 22.82 154 LYS A C 1
ATOM 957 O O . LYS A 1 154 ? 26.462 -1.369 22.853 1.00 24.70 154 LYS A O 1
ATOM 963 N N . ASN A 1 155 ? 28.079 -2.900 22.832 1.00 22.93 155 ASN A N 1
ATOM 964 C CA . ASN A 1 155 ? 27.984 -3.197 21.409 1.00 21.15 155 ASN A CA 1
ATOM 965 C C . ASN A 1 155 ? 26.775 -4.047 21.003 1.00 21.34 155 ASN A C 1
ATOM 966 O O . ASN A 1 155 ? 26.611 -4.268 19.813 1.00 20.81 155 ASN A O 1
ATOM 971 N N . LYS A 1 156 ? 25.995 -4.553 21.970 1.00 20.81 156 LYS A N 1
ATOM 972 C CA . LYS A 1 156 ? 24.888 -5.448 21.630 1.00 21.81 156 LYS A CA 1
ATOM 973 C C . LYS A 1 156 ? 23.522 -4.787 21.604 1.00 21.12 156 LYS A C 1
ATOM 974 O O . LYS A 1 156 ? 23.200 -4.008 22.496 1.00 20.83 156 LYS A O 1
ATOM 980 N N . LEU A 1 157 ? 22.681 -5.192 20.641 1.00 20.41 157 LEU A N 1
ATOM 981 C CA . LEU A 1 157 ? 21.262 -4.829 20.658 1.00 20.07 157 LEU A CA 1
ATOM 982 C C . LEU A 1 157 ? 20.584 -6.169 20.994 1.00 20.05 157 LEU A C 1
ATOM 983 O O . LEU A 1 157 ? 20.831 -7.158 20.302 1.00 20.11 157 LEU A O 1
ATOM 988 N N . ILE A 1 158 ? 19.786 -6.222 22.070 1.00 18.55 158 ILE A N 1
ATOM 989 C CA . ILE A 1 158 ? 19.200 -7.467 22.516 1.00 18.30 158 ILE A CA 1
ATOM 990 C C . ILE A 1 158 ? 17.704 -7.402 22.371 1.00 17.50 158 ILE A C 1
ATOM 991 O O . ILE A 1 158 ? 17.057 -6.632 23.064 1.00 17.84 158 ILE A O 1
ATOM 996 N N . PHE A 1 159 ? 17.154 -8.206 21.468 1.00 17.48 159 PHE A N 1
ATOM 997 C CA . PHE A 1 159 ? 15.732 -8.189 21.176 1.00 17.91 159 PHE A CA 1
ATOM 998 C C . PHE A 1 159 ? 14.996 -9.311 21.871 1.00 18.61 159 PHE A C 1
ATOM 999 O O . PHE A 1 159 ? 15.522 -10.428 21.949 1.00 19.21 159 PHE A O 1
ATOM 1007 N N . PHE A 1 160 ? 13.775 -9.021 22.359 1.00 17.24 160 PHE A N 1
ATOM 1008 C CA . PHE A 1 160 ? 12.976 -9.979 23.107 1.00 17.16 160 PHE A CA 1
ATOM 1009 C C . PHE A 1 160 ? 11.537 -10.021 22.620 1.00 16.58 160 PHE A C 1
ATOM 1010 O O . PHE A 1 160 ? 10.891 -8.973 22.498 1.00 16.77 160 PHE A O 1
ATOM 1018 N N . GLY A 1 161 ? 11.043 -11.232 22.412 1.00 15.35 161 GLY A N 1
ATOM 1019 C CA . GLY A 1 161 ? 9.626 -11.477 22.160 1.00 15.05 161 GLY A CA 1
ATOM 1020 C C . GLY A 1 161 ? 9.059 -10.971 20.853 1.00 15.81 161 GLY A C 1
ATOM 1021 O O . GLY A 1 161 ? 9.789 -10.802 19.881 1.00 15.54 161 GLY A O 1
ATOM 1022 N N . GLY A 1 162 ? 7.743 -10.786 20.827 1.00 16.56 162 GLY A N 1
ATOM 1023 C CA . GLY A 1 162 ? 7.088 -10.295 19.608 1.00 16.72 162 GLY A CA 1
ATOM 1024 C C . GLY A 1 162 ? 6.020 -11.222 19.060 1.00 16.97 162 GLY A C 1
ATOM 1025 O O . GLY A 1 162 ? 5.777 -12.307 19.602 1.00 15.90 162 GLY A O 1
ATOM 1026 N N . TYR A 1 163 ? 5.417 -10.805 17.928 1.00 15.90 163 TYR A N 1
ATOM 1027 C CA . TYR A 1 163 ? 4.334 -11.522 17.265 1.00 16.33 163 TYR A CA 1
ATOM 1028 C C . TYR A 1 163 ? 4.672 -11.596 15.790 1.00 16.59 163 TYR A C 1
ATOM 1029 O O . TYR A 1 163 ? 5.046 -10.595 15.196 1.00 16.46 163 TYR A O 1
ATOM 1038 N N . GLY A 1 164 ? 4.564 -12.788 15.231 1.00 16.90 164 GLY A N 1
ATOM 1039 C CA . GLY A 1 164 ? 4.842 -12.963 13.809 1.00 17.74 164 GLY A CA 1
ATOM 1040 C C . GLY A 1 164 ? 4.767 -14.400 13.374 1.00 19.17 164 GLY A C 1
ATOM 1041 O O . GLY A 1 164 ? 4.173 -15.238 14.061 1.00 20.20 164 GLY A O 1
ATOM 1042 N N . TYR A 1 165 ? 5.405 -14.695 12.261 1.00 18.84 165 TYR A N 1
ATOM 1043 C CA . TYR A 1 165 ? 5.315 -16.035 11.672 1.00 20.71 165 TYR A CA 1
ATOM 1044 C C . TYR A 1 165 ? 6.060 -17.086 12.456 1.00 21.51 165 TYR A C 1
ATOM 1045 O O . TYR A 1 165 ? 6.985 -16.771 13.206 1.00 21.90 165 TYR A O 1
ATOM 1054 N N . LEU A 1 166 ? 5.735 -18.384 12.192 1.00 22.62 166 LEU A N 1
ATOM 1055 C CA . LEU A 1 166 ? 6.451 -19.521 12.760 1.00 24.06 166 LEU A CA 1
ATOM 1056 C C . LEU A 1 166 ? 7.920 -19.399 12.312 1.00 26.02 166 LEU A C 1
ATOM 1057 O O . LEU A 1 166 ? 8.146 -19.125 11.125 1.00 27.89 166 LEU A O 1
ATOM 1062 N N . PRO A 1 167 ? 8.913 -19.463 13.221 1.00 26.00 167 PRO A N 1
ATOM 1063 C CA . PRO A 1 167 ? 10.318 -19.377 12.765 1.00 27.99 167 PRO A CA 1
ATOM 1064 C C . PRO A 1 167 ? 10.633 -20.436 11.702 1.00 31.14 167 PRO A C 1
ATOM 1065 O O . PRO A 1 167 ? 10.016 -21.496 11.691 1.00 31.47 167 PRO A O 1
ATOM 1069 N N . GLU A 1 168 ? 11.531 -20.113 10.768 1.00 33.31 168 GLU A N 1
ATOM 1070 C CA . GLU A 1 168 ? 11.926 -21.007 9.678 1.00 35.67 168 GLU A CA 1
ATOM 1071 C C . GLU A 1 168 ? 12.450 -22.334 10.229 1.00 38.19 168 GLU A C 1
ATOM 1072 O O . GLU A 1 168 ? 12.174 -23.397 9.659 1.00 38.71 168 GLU A O 1
ATOM 1078 N N . ASP A 1 169 ? 13.179 -22.280 11.360 1.00 39.41 169 ASP A N 1
ATOM 1079 C CA . ASP A 1 169 ? 13.697 -23.488 11.996 1.00 41.26 169 ASP A CA 1
ATOM 1080 C C . ASP A 1 169 ? 13.516 -23.437 13.536 1.00 41.36 169 ASP A C 1
ATOM 1081 O O . ASP A 1 169 ? 13.270 -22.362 14.102 1.00 40.93 169 ASP A O 1
ATOM 1086 N N . LYS A 1 170 ? 13.639 -24.603 14.210 1.00 40.92 170 LYS A N 1
ATOM 1087 C CA . LYS A 1 170 ? 13.548 -24.665 15.668 1.00 41.37 170 LYS A CA 1
ATOM 1088 C C . LYS A 1 170 ? 14.809 -24.031 16.242 1.00 41.24 170 LYS A C 1
ATOM 1089 O O . LYS A 1 170 ? 15.901 -24.557 16.040 1.00 41.58 170 LYS A O 1
ATOM 1095 N N . VAL A 1 171 ? 14.665 -22.860 16.887 1.00 40.37 171 VAL A N 1
ATOM 1096 C CA . VAL A 1 171 ? 15.783 -22.128 17.499 1.00 39.75 171 VAL A CA 1
ATOM 1097 C C . VAL A 1 171 ? 15.642 -22.106 19.056 1.00 38.30 171 VAL A C 1
ATOM 1098 O O . VAL A 1 171 ? 14.814 -22.854 19.576 1.00 39.05 171 VAL A O 1
ATOM 1102 N N . LEU A 1 172 ? 16.469 -21.331 19.806 1.00 36.52 172 LEU A N 1
ATOM 1103 C CA . LEU A 1 172 ? 16.353 -21.304 21.263 1.00 35.64 172 LEU A CA 1
ATOM 1104 C C . LEU A 1 172 ? 15.133 -20.536 21.724 1.00 34.39 172 LEU A C 1
ATOM 1105 O O . LEU A 1 172 ? 14.981 -19.354 21.411 1.00 34.10 172 LEU A O 1
ATOM 1110 N N . GLY A 1 173 ? 14.286 -21.205 22.490 1.00 33.19 173 GLY A N 1
ATOM 1111 C CA . GLY A 1 173 ? 13.095 -20.571 23.030 1.00 32.27 173 GLY A CA 1
ATOM 1112 C C . GLY A 1 173 ? 11.815 -21.251 22.588 1.00 30.98 173 GLY A C 1
ATOM 1113 O O . GLY A 1 173 ? 11.837 -22.348 22.011 1.00 31.76 173 GLY A O 1
ATOM 1114 N N . THR A 1 174 ? 10.692 -20.615 22.882 1.00 27.93 174 THR A N 1
ATOM 1115 C CA . THR A 1 174 ? 9.392 -21.165 22.552 1.00 27.37 174 THR A CA 1
ATOM 1116 C C . THR A 1 174 ? 8.565 -20.212 21.726 1.00 25.06 174 THR A C 1
ATOM 1117 O O . THR A 1 174 ? 8.717 -18.991 21.820 1.00 24.60 174 THR A O 1
ATOM 1121 N N . PHE A 1 175 ? 7.715 -20.791 20.887 1.00 23.52 175 PHE A N 1
ATOM 1122 C CA . PHE A 1 175 ? 6.785 -20.078 20.018 1.00 22.81 175 PHE A CA 1
ATOM 1123 C C . PHE A 1 175 ? 5.395 -20.667 20.280 1.00 22.24 175 PHE A C 1
ATOM 1124 O O . PHE A 1 175 ? 5.265 -21.882 20.400 1.00 22.50 175 PHE A O 1
ATOM 1132 N N . GLU A 1 176 ? 4.373 -19.823 20.398 1.00 21.07 176 GLU A N 1
ATOM 1133 C CA . GLU A 1 176 ? 3.007 -20.280 20.679 1.00 21.71 176 GLU A CA 1
ATOM 1134 C C . GLU A 1 176 ? 2.058 -19.634 19.674 1.00 21.74 176 GLU A C 1
ATOM 1135 O O . GLU A 1 176 ? 2.002 -18.412 19.613 1.00 21.87 176 GLU A O 1
ATOM 1141 N N . PHE A 1 177 ? 1.330 -20.438 18.888 1.00 20.74 177 PHE A N 1
ATOM 1142 C CA . PHE A 1 177 ? 0.442 -19.876 17.884 1.00 20.89 177 PHE A CA 1
ATOM 1143 C C . PHE A 1 177 ? -0.739 -19.177 18.507 1.00 20.93 177 PHE A C 1
ATOM 1144 O O . PHE A 1 177 ? -1.248 -19.581 19.556 1.00 21.12 177 PHE A O 1
ATOM 1152 N N . ASP A 1 178 ? -1.235 -18.161 17.793 1.00 21.26 178 ASP A N 1
ATOM 1153 C CA . ASP A 1 178 ? -2.450 -17.437 18.107 1.00 22.31 178 ASP A CA 1
ATOM 1154 C C . ASP A 1 178 ? -3.505 -18.119 17.230 1.00 24.43 178 ASP A C 1
ATOM 1155 O O . ASP A 1 178 ? -3.472 -18.017 15.989 1.00 26.03 178 ASP A O 1
ATOM 1160 N N . GLU A 1 179 ? -4.389 -18.886 17.858 1.00 25.44 179 GLU A N 1
ATOM 1161 C CA . GLU A 1 179 ? -5.396 -19.647 17.110 1.00 27.47 179 GLU A CA 1
ATOM 1162 C C . GLU A 1 179 ? -6.268 -18.795 16.205 1.00 29.13 179 GLU A C 1
ATOM 1163 O O . GLU A 1 179 ? -6.712 -19.294 15.168 1.00 30.54 179 GLU A O 1
ATOM 1169 N N . THR A 1 180 ? -6.486 -17.511 16.549 1.00 29.55 180 THR A N 1
ATOM 1170 C CA . THR A 1 180 ? -7.297 -16.612 15.712 1.00 30.62 180 THR A CA 1
ATOM 1171 C C . THR A 1 180 ? -6.637 -16.297 14.359 1.00 30.81 180 THR A C 1
ATOM 1172 O O . THR A 1 180 ? -7.337 -16.006 13.377 1.00 31.56 180 THR A O 1
ATOM 1176 N N . SER A 1 181 ? -5.315 -16.445 14.274 1.00 29.47 181 SER A N 1
ATOM 1177 C CA . SER A 1 181 ? -4.566 -16.155 13.052 1.00 30.35 181 SER A CA 1
ATOM 1178 C C . SER A 1 181 ? -4.734 -17.207 11.943 1.00 32.89 181 SER A C 1
ATOM 1179 O O . SER A 1 181 ? -4.204 -17.006 10.850 1.00 33.77 181 SER A O 1
ATOM 1182 N N . PHE A 1 182 ? -5.348 -18.355 12.237 1.00 33.85 182 PHE A N 1
ATOM 1183 C CA . PHE A 1 182 ? -5.502 -19.416 11.238 1.00 36.42 182 PHE A CA 1
ATOM 1184 C C . PHE A 1 182 ? -6.766 -19.264 10.384 1.00 40.33 182 PHE A C 1
ATOM 1185 O O . PHE A 1 182 ? -6.840 -19.835 9.297 1.00 40.78 182 PHE A O 1
ATOM 1193 N N . TRP A 1 183 ? -7.778 -18.578 10.908 1.00 43.28 183 TRP A N 1
ATOM 1194 C CA . TRP A 1 183 ? -9.049 -18.444 10.214 1.00 46.51 183 TRP A CA 1
ATOM 1195 C C . TRP A 1 183 ? -9.116 -17.138 9.417 1.00 48.50 183 TRP A C 1
ATOM 1196 O O . TRP A 1 183 ? -9.568 -17.152 8.271 1.00 49.12 183 TRP A O 1
ATOM 1207 N N . ASN A 1 184 ? -8.621 -16.029 9.989 1.00 49.30 184 ASN A N 1
ATOM 1208 C CA . ASN A 1 184 ? -8.624 -14.759 9.268 1.00 50.66 184 ASN A CA 1
ATOM 1209 C C . ASN A 1 184 ? -7.287 -14.463 8.574 1.00 51.29 184 ASN A C 1
ATOM 1210 O O . ASN A 1 184 ? -6.940 -13.291 8.418 1.00 51.74 184 ASN A O 1
ATOM 1215 N N . SER A 1 185 ? -6.555 -15.509 8.125 1.00 50.99 185 SER A N 1
ATOM 1216 C CA . SER A 1 185 ? -5.283 -15.284 7.430 1.00 50.98 185 SER A CA 1
ATOM 1217 C C . SER A 1 185 ? -4.716 -16.504 6.677 1.00 50.03 185 SER A C 1
ATOM 1218 O O . SER A 1 185 ? -4.888 -17.653 7.085 1.00 50.42 185 SER A O 1
ATOM 1221 N N . SER A 1 186 ? -3.983 -16.228 5.604 1.00 48.46 186 SER A N 1
ATOM 1222 C CA . SER A 1 186 ? -3.311 -17.253 4.807 1.00 46.98 186 SER A CA 1
ATOM 1223 C C . SER A 1 186 ? -2.025 -17.759 5.480 1.00 44.67 186 SER A C 1
ATOM 1224 O O . SER A 1 186 ? -1.566 -18.845 5.138 1.00 45.16 186 SER A O 1
ATOM 1227 N N . HIS A 1 187 ? -1.415 -16.951 6.380 1.00 42.15 187 HIS A N 1
ATOM 1228 C CA . HIS A 1 187 ? -0.174 -17.294 7.082 1.00 39.86 187 HIS A CA 1
ATOM 1229 C C . HIS A 1 187 ? -0.371 -17.089 8.582 1.00 35.78 187 HIS A C 1
ATOM 1230 O O . HIS A 1 187 ? -0.502 -15.951 9.037 1.00 36.36 187 HIS A O 1
ATOM 1237 N N . PRO A 1 188 ? -0.395 -18.185 9.359 1.00 31.71 188 PRO A N 1
ATOM 1238 C CA . PRO A 1 188 ? -0.623 -18.065 10.812 1.00 28.87 188 PRO A CA 1
ATOM 1239 C C . PRO A 1 188 ? 0.520 -17.406 11.557 1.00 25.16 188 PRO A C 1
ATOM 1240 O O . PRO A 1 188 ? 1.661 -17.374 11.090 1.00 24.28 188 PRO A O 1
ATOM 1244 N N . ARG A 1 189 ? 0.203 -16.878 12.748 1.00 22.90 189 ARG A N 1
ATOM 1245 C CA . ARG A 1 189 ? 1.182 -16.151 13.532 1.00 21.64 189 ARG A CA 1
ATOM 1246 C C . ARG A 1 189 ? 1.034 -16.463 15.026 1.00 20.47 189 ARG A C 1
ATOM 1247 O O . ARG A 1 189 ? 0.009 -17.005 15.466 1.00 20.73 189 ARG A O 1
ATOM 1255 N N . GLY A 1 190 ? 2.059 -16.085 15.790 1.00 20.30 190 GLY A N 1
ATOM 1256 C CA . GLY A 1 190 ? 2.021 -16.329 17.224 1.00 19.22 190 GLY A CA 1
ATOM 1257 C C . GLY A 1 190 ? 3.082 -15.555 17.985 1.00 19.05 190 GLY A C 1
ATOM 1258 O O . GLY A 1 190 ? 3.817 -14.749 17.415 1.00 18.52 190 GLY A O 1
ATOM 1259 N N . TRP A 1 191 ? 3.142 -15.800 19.289 1.00 17.74 191 TRP A N 1
ATOM 1260 C CA . TRP A 1 191 ? 4.059 -15.101 20.170 1.00 18.11 191 TRP A CA 1
ATOM 1261 C C . TRP A 1 191 ? 5.332 -15.891 20.431 1.00 18.29 191 TRP A C 1
ATOM 1262 O O . TRP A 1 191 ? 5.307 -17.129 20.429 1.00 18.49 191 TRP A O 1
ATOM 1273 N N . ASN A 1 192 ? 6.433 -15.182 20.743 1.00 17.10 192 ASN A N 1
ATOM 1274 C CA . ASN A 1 192 ? 7.659 -15.871 21.119 1.00 16.86 192 ASN A CA 1
ATOM 1275 C C . ASN A 1 192 ? 8.261 -15.262 22.377 1.00 17.66 192 ASN A C 1
ATOM 1276 O O . ASN A 1 192 ? 7.928 -14.123 22.765 1.00 16.99 192 ASN A O 1
ATOM 1281 N N . ASP A 1 193 ? 9.114 -16.036 23.047 1.00 17.71 193 ASP A N 1
ATOM 1282 C CA . ASP A 1 193 ? 9.907 -15.540 24.170 1.00 18.61 193 ASP A CA 1
ATOM 1283 C C . ASP A 1 193 ? 11.390 -15.426 23.782 1.00 19.35 193 ASP A C 1
ATOM 1284 O O . ASP A 1 193 ? 12.263 -15.483 24.650 1.00 19.24 193 ASP A O 1
ATOM 1289 N N . HIS A 1 194 ? 11.689 -15.336 22.490 1.00 19.25 194 HIS A N 1
ATOM 1290 C CA . HIS A 1 194 ? 13.059 -15.415 21.999 1.00 19.68 194 HIS A CA 1
ATOM 1291 C C . HIS A 1 194 ? 13.929 -14.263 22.400 1.00 19.20 194 HIS A C 1
ATOM 1292 O O . HIS A 1 194 ? 13.481 -13.103 22.389 1.00 18.51 194 HIS A O 1
ATOM 1299 N N . VAL A 1 195 ? 15.190 -14.574 22.731 1.00 18.60 195 VAL A N 1
ATOM 1300 C CA . VAL A 1 195 ? 16.175 -13.523 22.986 1.00 18.70 195 VAL A CA 1
ATOM 1301 C C . VAL A 1 195 ? 17.214 -13.633 21.863 1.00 20.10 195 VAL A C 1
ATOM 1302 O O . VAL A 1 195 ? 17.778 -14.709 21.662 1.00 21.59 195 VAL A O 1
ATOM 1306 N N . HIS A 1 196 ? 17.447 -12.547 21.139 1.00 19.28 196 HIS A N 1
ATOM 1307 C CA . HIS A 1 196 ? 18.457 -12.506 20.066 1.00 18.88 196 HIS A CA 1
ATOM 1308 C C . HIS A 1 196 ? 19.371 -11.302 20.277 1.00 19.95 196 HIS A C 1
ATOM 1309 O O . HIS A 1 196 ? 18.912 -10.206 20.572 1.00 21.16 196 HIS A O 1
ATOM 1316 N N . ILE A 1 197 ? 20.636 -11.486 19.979 1.00 19.68 197 ILE A N 1
ATOM 1317 C CA . ILE A 1 197 ? 21.607 -10.407 20.040 1.00 20.89 197 ILE A CA 1
ATOM 1318 C C . ILE A 1 197 ? 22.003 -10.037 18.628 1.00 20.83 197 ILE A C 1
ATOM 1319 O O . ILE A 1 197 ? 22.332 -10.918 17.841 1.00 21.52 197 ILE A O 1
ATOM 1324 N N . LEU A 1 198 ? 22.039 -8.735 18.322 1.00 20.71 198 LEU A N 1
ATOM 1325 C CA . LEU A 1 198 ? 22.627 -8.248 17.082 1.00 20.54 198 LEU A CA 1
ATOM 1326 C C . LEU A 1 198 ? 23.901 -7.548 17.602 1.00 21.63 198 LEU A C 1
ATOM 1327 O O . LEU A 1 198 ? 23.806 -6.584 18.353 1.00 21.38 198 LEU A O 1
ATOM 1332 N N . ASP A 1 199 ? 25.076 -8.075 17.255 1.00 21.67 199 ASP A N 1
ATOM 1333 C CA . ASP A 1 199 ? 26.341 -7.528 17.739 1.00 21.81 199 ASP A CA 1
ATOM 1334 C C . ASP A 1 199 ? 26.758 -6.492 16.728 1.00 21.90 199 ASP A C 1
ATOM 1335 O O . ASP A 1 199 ? 27.067 -6.853 15.597 1.00 21.68 199 ASP A O 1
ATOM 1340 N N . THR A 1 200 ? 26.794 -5.209 17.126 1.00 21.05 200 THR A N 1
ATOM 1341 C CA . THR A 1 200 ? 27.129 -4.144 16.179 1.00 21.48 200 THR A CA 1
ATOM 1342 C C . THR A 1 200 ? 28.609 -4.090 15.792 1.00 22.01 200 THR A C 1
ATOM 1343 O O . THR A 1 200 ? 28.958 -3.348 14.867 1.00 23.85 200 THR A O 1
ATOM 1347 N N . GLU A 1 201 ? 29.471 -4.893 16.449 1.00 21.38 201 GLU A N 1
ATOM 1348 C CA . GLU A 1 201 ? 30.874 -4.966 16.035 1.00 22.10 201 GLU A CA 1
ATOM 1349 C C . GLU A 1 201 ? 30.987 -5.647 14.669 1.00 24.38 201 GLU A C 1
ATOM 1350 O O . GLU A 1 201 ? 31.882 -5.325 13.899 1.00 26.21 201 GLU A O 1
ATOM 1356 N N . THR A 1 202 ? 30.130 -6.637 14.403 1.00 24.83 202 THR A N 1
ATOM 1357 C CA . THR A 1 202 ? 30.215 -7.410 13.163 1.00 25.53 202 THR A CA 1
ATOM 1358 C C . THR A 1 202 ? 28.889 -7.559 12.414 1.00 26.73 202 THR A C 1
ATOM 1359 O O . THR A 1 202 ? 28.846 -8.283 11.406 1.00 27.55 202 THR A O 1
ATOM 1363 N N . PHE A 1 203 ? 27.793 -6.970 12.947 1.00 25.68 203 PHE A N 1
ATOM 1364 C CA . PHE A 1 203 ? 26.439 -7.107 12.402 1.00 26.68 203 PHE A CA 1
ATOM 1365 C C . PHE A 1 203 ? 26.088 -8.593 12.272 1.00 26.71 203 PHE A C 1
ATOM 1366 O O . PHE A 1 203 ? 25.695 -9.073 11.199 1.00 27.53 203 PHE A O 1
ATOM 1374 N N . THR A 1 204 ? 26.343 -9.329 13.376 1.00 24.72 204 THR A N 1
ATOM 1375 C CA . THR A 1 204 ? 26.065 -10.762 13.449 1.00 24.50 204 THR A CA 1
ATOM 1376 C C . THR A 1 204 ? 25.007 -11.044 14.523 1.00 23.60 204 THR A C 1
ATOM 1377 O O . THR A 1 204 ? 25.113 -10.546 15.658 1.00 23.51 204 THR A O 1
ATOM 1381 N N . TRP A 1 205 ? 24.015 -11.888 14.141 1.00 22.40 205 TRP A N 1
ATOM 1382 C CA . TRP A 1 205 ? 22.937 -12.377 14.984 1.00 22.84 205 TRP A CA 1
ATOM 1383 C C . TRP A 1 205 ? 23.400 -13.620 15.736 1.00 23.65 205 TRP A C 1
ATOM 1384 O O . TRP A 1 205 ? 24.105 -14.472 15.198 1.00 23.90 205 TRP A O 1
ATOM 1395 N N . SER A 1 206 ? 22.930 -13.765 16.952 1.00 24.03 206 SER A N 1
ATOM 1396 C CA . SER A 1 206 ? 23.192 -14.934 17.771 1.00 24.63 206 SER A CA 1
ATOM 1397 C C . SER A 1 206 ? 22.125 -15.002 18.867 1.00 25.10 206 SER A C 1
ATOM 1398 O O . SER A 1 206 ? 21.352 -14.054 19.045 1.00 24.87 206 SER A O 1
ATOM 1401 N N . GLN A 1 207 ? 22.073 -16.111 19.592 1.00 25.71 207 GLN A N 1
ATOM 1402 C CA . GLN A 1 207 ? 21.193 -16.235 20.731 1.00 26.77 207 GLN A CA 1
ATOM 1403 C C . GLN A 1 207 ? 22.033 -16.646 21.923 1.00 28.48 207 GLN A C 1
ATOM 1404 O O . GLN A 1 207 ? 22.795 -17.625 21.854 1.00 30.45 207 GLN A O 1
ATOM 1410 N N . PRO A 1 208 ? 21.936 -15.897 23.015 1.00 28.54 208 PRO A N 1
ATOM 1411 C CA . PRO A 1 208 ? 22.668 -16.297 24.221 1.00 29.08 208 PRO A CA 1
ATOM 1412 C C . PRO A 1 208 ? 21.979 -17.487 24.886 1.00 30.49 208 PRO A C 1
ATOM 1413 O O . PRO A 1 208 ? 20.759 -17.674 24.759 1.00 30.88 208 PRO A O 1
ATOM 1417 N N . ILE A 1 209 ? 22.764 -18.297 25.599 1.00 31.20 209 ILE A N 1
ATOM 1418 C CA . ILE A 1 209 ? 22.229 -19.402 26.381 1.00 32.10 209 ILE A CA 1
ATOM 1419 C C . ILE A 1 209 ? 21.856 -18.756 27.707 1.00 32.40 209 ILE A C 1
ATOM 1420 O O . ILE A 1 209 ? 22.737 -18.243 28.413 1.00 33.11 209 ILE A O 1
ATOM 1425 N N . THR A 1 210 ? 20.567 -18.737 28.031 1.00 31.68 210 THR A N 1
ATOM 1426 C CA . THR A 1 210 ? 20.129 -18.112 29.268 1.00 31.38 210 THR A CA 1
ATOM 1427 C C . THR A 1 210 ? 19.882 -19.109 30.375 1.00 32.29 210 THR A C 1
ATOM 1428 O O . THR A 1 210 ? 19.624 -20.283 30.110 1.00 33.28 210 THR A O 1
ATOM 1432 N N . THR A 1 211 ? 19.964 -18.639 31.624 1.00 31.68 211 THR A N 1
ATOM 1433 C CA . THR A 1 211 ? 19.595 -19.429 32.790 1.00 31.31 211 THR A CA 1
ATOM 1434 C C . THR A 1 211 ? 18.377 -18.744 33.450 1.00 30.78 211 THR A C 1
ATOM 1435 O O . THR A 1 211 ? 18.050 -17.600 33.130 1.00 29.72 211 THR A O 1
ATOM 1439 N N . GLY A 1 212 ? 17.717 -19.445 34.361 1.00 31.02 212 GLY A N 1
ATOM 1440 C CA . GLY A 1 212 ? 16.498 -18.937 34.977 1.00 31.48 212 GLY A CA 1
ATOM 1441 C C . GLY A 1 212 ? 15.316 -19.144 34.042 1.00 31.95 212 GLY A C 1
ATOM 1442 O O . GLY A 1 212 ? 15.469 -19.682 32.933 1.00 32.91 212 GLY A O 1
ATOM 1443 N N . LYS A 1 213 ? 14.128 -18.767 34.493 1.00 31.52 213 LYS A N 1
ATOM 1444 C CA . LYS A 1 213 ? 12.923 -18.961 33.679 1.00 32.04 213 LYS A CA 1
ATOM 1445 C C . LYS A 1 213 ? 12.592 -17.698 32.918 1.00 31.31 213 LYS A C 1
ATOM 1446 O O . LYS A 1 213 ? 12.328 -16.674 33.534 1.00 31.50 213 LYS A O 1
ATOM 1452 N N . ALA A 1 214 ? 12.609 -17.762 31.586 1.00 30.68 214 ALA A N 1
ATOM 1453 C CA . ALA A 1 214 ? 12.267 -16.608 30.765 1.00 29.96 214 ALA A CA 1
ATOM 1454 C C . ALA A 1 214 ? 10.786 -16.289 30.950 1.00 28.37 214 ALA A C 1
ATOM 1455 O O . ALA A 1 214 ? 9.978 -17.178 31.255 1.00 29.38 214 ALA A O 1
ATOM 1457 N N . PRO A 1 215 ? 10.383 -15.015 30.769 1.00 25.59 215 PRO A N 1
ATOM 1458 C CA . PRO A 1 215 ? 8.948 -14.707 30.801 1.00 24.06 215 PRO A CA 1
ATOM 1459 C C . PRO A 1 215 ? 8.242 -15.488 29.685 1.00 23.72 215 PRO A C 1
ATOM 1460 O O . PRO A 1 215 ? 8.875 -15.860 28.675 1.00 24.19 215 PRO A O 1
ATOM 1464 N N . SER A 1 216 ? 6.930 -15.721 29.847 1.00 22.83 216 SER A N 1
ATOM 1465 C CA . SER A 1 216 ? 6.132 -16.400 28.818 1.00 22.94 216 SER A CA 1
ATOM 1466 C C . SER A 1 216 ? 6.261 -15.688 27.458 1.00 22.41 216 SER A C 1
ATOM 1467 O O . SER A 1 216 ? 6.488 -14.463 27.420 1.00 22.61 216 SER A O 1
ATOM 1470 N N . PRO A 1 217 ? 6.059 -16.405 26.334 1.00 20.76 217 PRO A N 1
ATOM 1471 C CA . PRO A 1 217 ? 6.018 -15.725 25.016 1.00 20.71 217 PRO A CA 1
ATOM 1472 C C . PRO A 1 217 ? 5.040 -14.542 25.058 1.00 20.36 217 PRO A C 1
ATOM 1473 O O . PRO A 1 217 ? 4.059 -14.641 25.772 1.00 21.81 217 PRO A O 1
ATOM 1477 N N . ARG A 1 218 ? 5.344 -13.418 24.430 1.00 19.02 218 ARG A N 1
ATOM 1478 C CA . ARG A 1 218 ? 4.455 -12.263 24.519 1.00 17.88 218 ARG A CA 1
ATOM 1479 C C . ARG A 1 218 ? 4.785 -11.257 23.461 1.00 16.84 218 ARG A C 1
ATOM 1480 O O . ARG A 1 218 ? 5.868 -11.282 22.868 1.00 17.46 218 ARG A O 1
ATOM 1488 N N . ALA A 1 219 ? 3.822 -10.361 23.219 1.00 17.06 219 ALA A N 1
ATOM 1489 C CA . ALA A 1 219 ? 4.030 -9.229 22.315 1.00 16.64 219 ALA A CA 1
ATOM 1490 C C . ALA A 1 219 ? 3.365 -8.000 22.949 1.00 15.94 219 ALA A C 1
ATOM 1491 O O . ALA A 1 219 ? 2.520 -8.138 23.850 1.00 16.86 219 ALA A O 1
ATOM 1493 N N . ALA A 1 220 ? 3.757 -6.799 22.493 1.00 15.17 220 ALA A N 1
ATOM 1494 C CA . ALA A 1 220 ? 3.231 -5.536 23.016 1.00 15.91 220 ALA A CA 1
ATOM 1495 C C . ALA A 1 220 ? 3.590 -5.323 24.493 1.00 16.00 220 ALA A C 1
ATOM 1496 O O . ALA A 1 220 ? 2.955 -4.527 25.199 1.00 16.03 220 ALA A O 1
ATOM 1498 N N . HIS A 1 221 ? 4.617 -6.054 24.949 1.00 15.85 221 HIS A N 1
ATOM 1499 C CA . HIS A 1 221 ? 5.249 -5.831 26.234 1.00 15.79 221 HIS A CA 1
ATOM 1500 C C . HIS A 1 221 ? 6.117 -4.537 26.071 1.00 15.81 221 HIS A C 1
ATOM 1501 O O . HIS A 1 221 ? 6.169 -3.947 24.996 1.00 17.22 221 HIS A O 1
ATOM 1508 N N . ALA A 1 222 ? 6.766 -4.098 27.152 1.00 16.05 222 ALA A N 1
ATOM 1509 C CA . ALA A 1 222 ? 7.646 -2.928 27.093 1.00 16.97 222 ALA A CA 1
ATOM 1510 C C . ALA A 1 222 ? 8.937 -3.261 27.814 1.00 16.64 222 ALA A C 1
ATOM 1511 O O . ALA A 1 222 ? 8.927 -3.906 28.866 1.00 16.20 222 ALA A O 1
ATOM 1513 N N . CYS A 1 223 ? 10.060 -2.877 27.178 1.00 15.83 223 CYS A N 1
ATOM 1514 C CA . CYS A 1 223 ? 11.418 -3.097 27.675 1.00 16.14 223 CYS A CA 1
ATOM 1515 C C . CYS A 1 223 ? 12.072 -1.782 28.098 1.00 17.12 223 CYS A C 1
ATOM 1516 O O . CYS A 1 223 ? 11.857 -0.742 27.455 1.00 18.41 223 CYS A O 1
ATOM 1519 N N . ALA A 1 224 ? 12.875 -1.834 29.142 1.00 16.88 224 ALA A N 1
ATOM 1520 C CA . ALA A 1 224 ? 13.642 -0.661 29.573 1.00 18.44 224 ALA A CA 1
ATOM 1521 C C . ALA A 1 224 ? 14.985 -1.167 30.147 1.00 18.81 224 ALA A C 1
ATOM 1522 O O . ALA A 1 224 ? 14.995 -2.224 30.775 1.00 19.40 224 ALA A O 1
ATOM 1524 N N . THR A 1 225 ? 16.080 -0.481 29.871 1.00 18.84 225 THR A N 1
ATOM 1525 C CA . THR A 1 225 ? 17.400 -0.940 30.334 1.00 18.84 225 THR A CA 1
ATOM 1526 C C . THR A 1 225 ? 17.991 0.025 31.325 1.00 20.34 225 THR A C 1
ATOM 1527 O O . THR A 1 225 ? 17.943 1.241 31.136 1.00 20.45 225 THR A O 1
ATOM 1531 N N . VAL A 1 226 ? 18.561 -0.510 32.406 1.00 21.16 226 VAL A N 1
ATOM 1532 C CA . VAL A 1 226 ? 19.306 0.300 33.357 1.00 22.77 226 VAL A CA 1
ATOM 1533 C C . VAL A 1 226 ? 20.548 -0.508 33.655 1.00 24.95 226 VAL A C 1
ATOM 1534 O O . VAL A 1 226 ? 20.445 -1.637 34.146 1.00 23.55 226 VAL A O 1
ATOM 1538 N N . GLY A 1 227 ? 21.684 0.025 33.225 1.00 27.42 227 GLY A N 1
ATOM 1539 C CA . GLY A 1 227 ? 22.976 -0.633 33.350 1.00 29.20 227 GLY A CA 1
ATOM 1540 C C . GLY A 1 227 ? 22.985 -1.968 32.628 1.00 28.22 227 GLY A C 1
ATOM 1541 O O . GLY A 1 227 ? 22.611 -2.065 31.452 1.00 29.76 227 GLY A O 1
ATOM 1542 N N . ASN A 1 228 ? 23.255 -3.024 33.396 1.00 26.89 228 ASN A N 1
ATOM 1543 C CA . ASN A 1 228 ? 23.268 -4.361 32.829 1.00 25.42 228 ASN A CA 1
ATOM 1544 C C . ASN A 1 228 ? 21.963 -5.117 33.100 1.00 24.20 228 ASN A C 1
ATOM 1545 O O . ASN A 1 228 ? 21.969 -6.336 33.016 1.00 25.68 228 ASN A O 1
ATOM 1550 N N . ARG A 1 229 ? 20.861 -4.421 33.427 1.00 21.72 229 ARG A N 1
ATOM 1551 C CA . ARG A 1 229 ? 19.583 -5.090 33.640 1.00 20.66 229 ARG A CA 1
ATOM 1552 C C . ARG A 1 229 ? 18.588 -4.668 32.583 1.00 20.36 229 ARG A C 1
ATOM 1553 O O . ARG A 1 229 ? 18.324 -3.465 32.407 1.00 20.95 229 ARG A O 1
ATOM 1561 N N . GLY A 1 230 ? 18.071 -5.657 31.883 1.00 18.62 230 GLY A N 1
ATOM 1562 C CA . GLY A 1 230 ? 17.106 -5.443 30.812 1.00 19.03 230 GLY A CA 1
ATOM 1563 C C . GLY A 1 230 ? 15.743 -5.775 31.349 1.00 18.63 230 GLY A C 1
ATOM 1564 O O . GLY A 1 230 ? 15.409 -6.943 31.444 1.00 19.48 230 GLY A O 1
ATOM 1565 N N . PHE A 1 231 ? 14.986 -4.781 31.768 1.00 17.37 231 PHE A N 1
ATOM 1566 C CA . PHE A 1 231 ? 13.658 -4.999 32.358 1.00 17.46 231 PHE A CA 1
ATOM 1567 C C . PHE A 1 231 ? 12.606 -5.256 31.281 1.00 17.25 231 PHE A C 1
ATOM 1568 O O . PHE A 1 231 ? 12.678 -4.695 30.189 1.00 16.57 231 PHE A O 1
ATOM 1576 N N . VAL A 1 232 ? 11.564 -6.013 31.635 1.00 16.95 232 VAL A N 1
ATOM 1577 C CA . VAL A 1 232 ? 10.433 -6.226 30.717 1.00 17.17 232 VAL A CA 1
ATOM 1578 C C . VAL A 1 232 ? 9.177 -6.303 31.575 1.00 16.39 232 VAL A C 1
ATOM 1579 O O . VAL A 1 232 ? 9.173 -6.939 32.622 1.00 16.42 232 VAL A O 1
ATOM 1583 N N . PHE A 1 233 ? 8.136 -5.541 31.177 1.00 16.43 233 PHE A N 1
ATOM 1584 C CA . PHE A 1 233 ? 6.901 -5.511 31.942 1.00 16.24 233 PHE A CA 1
ATOM 1585 C C . PHE A 1 233 ? 5.727 -5.800 31.026 1.00 15.94 233 PHE A C 1
ATOM 1586 O O . PHE A 1 233 ? 5.618 -5.218 29.934 1.00 16.12 233 PHE A O 1
ATOM 1594 N N . GLY A 1 234 ? 4.788 -6.584 31.550 1.00 16.26 234 GLY A N 1
ATOM 1595 C CA . GLY A 1 234 ? 3.517 -6.796 30.873 1.00 16.93 234 GLY A CA 1
ATOM 1596 C C . GLY A 1 234 ? 3.587 -7.415 29.501 1.00 17.81 234 GLY A C 1
ATOM 1597 O O . GLY A 1 234 ? 4.530 -8.118 29.156 1.00 18.64 234 GLY A O 1
ATOM 1598 N N . GLY A 1 235 ? 2.577 -7.127 28.708 1.00 17.47 235 GLY A N 1
ATOM 1599 C CA . GLY A 1 235 ? 2.457 -7.687 27.379 1.00 17.97 235 GLY A CA 1
ATOM 1600 C C . GLY A 1 235 ? 1.269 -8.632 27.246 1.00 19.24 235 GLY A C 1
ATOM 1601 O O . GLY A 1 235 ? 0.569 -8.925 28.222 1.00 19.58 235 GLY A O 1
ATOM 1602 N N . ARG A 1 236 ? 0.972 -9.023 26.015 1.00 19.22 236 ARG A N 1
ATOM 1603 C CA . ARG A 1 236 ? -0.146 -9.909 25.720 1.00 19.83 236 ARG A CA 1
ATOM 1604 C C . ARG A 1 236 ? 0.366 -11.335 25.510 1.00 21.33 236 ARG A C 1
ATOM 1605 O O . ARG A 1 236 ? 1.353 -11.530 24.805 1.00 19.65 236 ARG A O 1
ATOM 1613 N N . TYR A 1 237 ? -0.338 -12.334 26.081 1.00 23.51 237 TYR A N 1
ATOM 1614 C CA . TYR A 1 237 ? -0.034 -13.747 25.843 1.00 25.63 237 TYR A CA 1
ATOM 1615 C C . TYR A 1 237 ? -1.320 -14.522 26.022 1.00 25.67 237 TYR A C 1
ATOM 1616 O O . TYR A 1 237 ? -1.932 -14.411 27.086 1.00 24.24 237 TYR A O 1
ATOM 1625 N N . ARG A 1 238 ? -1.743 -15.248 24.967 1.00 27.01 238 ARG A N 1
ATOM 1626 C CA . ARG A 1 238 ? -2.972 -16.042 24.945 1.00 28.38 238 ARG A CA 1
ATOM 1627 C C . ARG A 1 238 ? -4.169 -15.128 25.224 1.00 29.91 238 ARG A C 1
ATOM 1628 O O . ARG A 1 238 ? -4.343 -14.203 24.446 1.00 31.15 238 ARG A O 1
ATOM 1636 N N . ASP A 1 239 ? -4.923 -15.290 26.327 1.00 29.40 239 ASP A N 1
ATOM 1637 C CA . ASP A 1 239 ? -6.070 -14.421 26.586 1.00 30.29 239 ASP A CA 1
ATOM 1638 C C . ASP A 1 239 ? -5.847 -13.363 27.649 1.00 29.77 239 ASP A C 1
ATOM 1639 O O . ASP A 1 239 ? -6.823 -12.811 28.160 1.00 30.92 239 ASP A O 1
ATOM 1644 N N . ALA A 1 240 ? -4.588 -13.099 28.019 1.00 27.64 240 ALA A N 1
ATOM 1645 C CA . ALA A 1 240 ? -4.306 -12.125 29.067 1.00 26.33 240 ALA A CA 1
ATOM 1646 C C . ALA A 1 240 ? -3.352 -11.018 28.631 1.00 24.31 240 ALA A C 1
ATOM 1647 O O . ALA A 1 240 ? -2.496 -11.229 27.770 1.00 24.65 240 ALA A O 1
ATOM 1649 N N . ARG A 1 241 ? -3.499 -9.848 29.262 1.00 21.93 241 ARG A N 1
ATOM 1650 C CA . ARG A 1 241 ? -2.584 -8.718 29.179 1.00 19.89 241 ARG A CA 1
ATOM 1651 C C . ARG A 1 241 ? -2.039 -8.668 30.605 1.00 20.60 241 ARG A C 1
ATOM 1652 O O . ARG A 1 241 ? -2.782 -8.427 31.588 1.00 20.09 241 ARG A O 1
ATOM 1660 N N . MET A 1 242 ? -0.755 -9.022 30.722 1.00 20.39 242 MET A N 1
ATOM 1661 C CA . MET A 1 242 ? -0.055 -9.339 31.967 1.00 20.43 242 MET A CA 1
ATOM 1662 C C . MET A 1 242 ? 0.522 -8.184 32.806 1.00 19.92 242 MET A C 1
ATOM 1663 O O . MET A 1 242 ? 0.700 -7.042 32.352 1.00 18.80 242 MET A O 1
ATOM 1668 N N . ASN A 1 243 ? 0.714 -8.496 34.105 1.00 20.64 243 ASN A N 1
ATOM 1669 C CA . ASN A 1 243 ? 1.199 -7.556 35.107 1.00 20.83 243 ASN A CA 1
ATOM 1670 C C . ASN A 1 243 ? 2.549 -7.956 35.690 1.00 20.92 243 ASN A C 1
ATOM 1671 O O . ASN A 1 243 ? 2.903 -7.473 36.773 1.00 22.31 243 ASN A O 1
ATOM 1676 N N . ASP A 1 244 ? 3.278 -8.873 35.024 1.00 18.79 244 ASP A N 1
ATOM 1677 C CA . ASP A 1 244 ? 4.524 -9.372 35.561 1.00 18.39 244 ASP A CA 1
ATOM 1678 C C . ASP A 1 244 ? 5.730 -8.536 35.144 1.00 18.41 244 ASP A C 1
ATOM 1679 O O . ASP A 1 244 ? 5.730 -7.856 34.102 1.00 19.37 244 ASP A O 1
ATOM 1684 N N . LEU A 1 245 ? 6.738 -8.570 35.995 1.00 18.84 245 LEU A N 1
ATOM 1685 C CA . LEU A 1 245 ? 7.933 -7.786 35.768 1.00 19.42 245 LEU A CA 1
ATOM 1686 C C . LEU A 1 245 ? 9.165 -8.665 35.947 1.00 19.60 245 LEU A C 1
ATOM 1687 O O . LEU A 1 245 ? 9.249 -9.425 36.910 1.00 20.27 245 LEU A O 1
ATOM 1692 N N . HIS A 1 246 ? 10.073 -8.647 34.959 1.00 19.79 246 HIS A N 1
ATOM 1693 C CA . HIS A 1 246 ? 11.288 -9.446 35.014 1.00 19.41 246 HIS A CA 1
ATOM 1694 C C . HIS A 1 246 ? 12.478 -8.612 34.539 1.00 18.62 246 HIS A C 1
ATOM 1695 O O . HIS A 1 246 ? 12.301 -7.550 33.932 1.00 18.19 246 HIS A O 1
ATOM 1702 N N . TYR A 1 247 ? 13.703 -9.118 34.791 1.00 18.42 247 TYR A N 1
ATOM 1703 C CA . TYR A 1 247 ? 14.874 -8.538 34.135 1.00 19.89 247 TYR A CA 1
ATOM 1704 C C . TYR A 1 247 ? 15.819 -9.644 33.706 1.00 20.74 247 TYR A C 1
ATOM 1705 O O . TYR A 1 247 ? 15.884 -10.701 34.329 1.00 21.30 247 TYR A O 1
ATOM 1714 N N . LEU A 1 248 ? 16.500 -9.410 32.616 1.00 20.89 248 LEU A N 1
ATOM 1715 C CA . LEU A 1 248 ? 17.526 -10.321 32.133 1.00 20.50 248 LEU A CA 1
ATOM 1716 C C . LEU A 1 248 ? 18.855 -9.630 32.466 1.00 21.07 248 LEU A C 1
ATOM 1717 O O . LEU A 1 248 ? 19.046 -8.457 32.116 1.00 21.48 248 LEU A O 1
ATOM 1722 N N . ASN A 1 249 ? 19.762 -10.332 33.145 1.00 21.58 249 ASN A N 1
ATOM 1723 C CA . ASN A 1 249 ? 21.090 -9.764 33.417 1.00 22.08 249 ASN A CA 1
ATOM 1724 C C . ASN A 1 249 ? 21.843 -9.842 32.082 1.00 22.08 249 ASN A C 1
ATOM 1725 O O . ASN A 1 249 ? 21.947 -10.928 31.521 1.00 22.94 249 ASN A O 1
ATOM 1730 N N . LEU A 1 250 ? 22.248 -8.696 31.521 1.00 21.33 250 LEU A N 1
ATOM 1731 C CA . LEU A 1 250 ? 22.844 -8.623 30.190 1.00 23.10 250 LEU A CA 1
ATOM 1732 C C . LEU A 1 250 ? 24.351 -8.969 30.127 1.00 25.13 250 LEU A C 1
ATOM 1733 O O . LEU A 1 250 ? 24.966 -8.935 29.045 1.00 25.53 250 LEU A O 1
ATOM 1738 N N . ASP A 1 251 ? 24.936 -9.303 31.287 1.00 26.61 251 ASP A N 1
ATOM 1739 C CA . ASP A 1 251 ? 26.338 -9.736 31.419 1.00 28.59 251 ASP A CA 1
ATOM 1740 C C . ASP A 1 251 ? 26.368 -11.261 31.572 1.00 30.83 251 ASP A C 1
ATOM 1741 O O . ASP A 1 251 ? 27.202 -11.927 30.943 1.00 32.16 251 ASP A O 1
ATOM 1746 N N . THR A 1 252 ? 25.454 -11.813 32.409 1.00 30.43 252 THR A N 1
ATOM 1747 C CA . THR A 1 252 ? 25.421 -13.248 32.731 1.00 31.23 252 THR A CA 1
ATOM 1748 C C . THR A 1 252 ? 24.365 -14.060 31.978 1.00 30.01 252 THR A C 1
ATOM 1749 O O . THR A 1 252 ? 24.453 -15.291 31.908 1.00 30.60 252 THR A O 1
ATOM 1753 N N . TRP A 1 253 ? 23.338 -13.379 31.482 1.00 27.95 253 TRP A N 1
ATOM 1754 C CA . TRP A 1 253 ? 22.222 -13.988 30.772 1.00 27.17 253 TRP A CA 1
ATOM 1755 C C . TRP A 1 253 ? 21.290 -14.769 31.714 1.00 27.05 253 TRP A C 1
ATOM 1756 O O . TRP A 1 253 ? 20.622 -15.703 31.287 1.00 27.83 253 TRP A O 1
ATOM 1767 N N . GLU A 1 254 ? 21.205 -14.348 32.983 1.00 26.10 254 GLU A N 1
ATOM 1768 C CA A GLU A 1 254 ? 20.287 -14.966 33.938 0.50 25.92 254 GLU A CA 1
ATOM 1769 C CA B GLU A 1 254 ? 20.275 -14.976 33.921 0.50 25.91 254 GLU A CA 1
ATOM 1770 C C . GLU A 1 254 ? 18.985 -14.160 34.024 1.00 25.50 254 GLU A C 1
ATOM 1771 O O . GLU A 1 254 ? 19.019 -12.936 34.225 1.00 24.57 254 GLU A O 1
ATOM 1782 N N . TRP A 1 255 ? 17.850 -14.837 33.878 1.00 25.29 255 TRP A N 1
ATOM 1783 C CA . TRP A 1 255 ? 16.542 -14.207 33.995 1.00 24.17 255 TRP A CA 1
ATOM 1784 C C . TRP A 1 255 ? 16.165 -14.173 35.469 1.00 24.81 255 TRP A C 1
ATOM 1785 O O . TRP A 1 255 ? 16.449 -15.118 36.200 1.00 24.84 255 TRP A O 1
ATOM 1796 N N . ASN A 1 256 ? 15.493 -13.104 35.893 1.00 24.99 256 ASN A N 1
ATOM 1797 C CA . ASN A 1 256 ? 15.026 -12.956 37.261 1.00 26.98 256 ASN A CA 1
ATOM 1798 C C . ASN A 1 256 ? 13.589 -12.417 37.231 1.00 27.46 256 ASN A C 1
ATOM 1799 O O . ASN A 1 256 ? 13.334 -11.468 36.504 1.00 27.62 256 ASN A O 1
ATOM 1804 N N . GLU A 1 257 ? 12.674 -12.975 38.042 1.00 27.69 257 GLU A N 1
ATOM 1805 C CA . GLU A 1 257 ? 11.320 -12.420 38.145 1.00 28.36 257 GLU A CA 1
ATOM 1806 C C . GLU A 1 257 ? 11.287 -11.498 39.366 1.00 27.79 257 GLU A C 1
ATOM 1807 O O . GLU A 1 257 ? 11.769 -11.870 40.440 1.00 27.80 257 GLU A O 1
ATOM 1813 N N . LEU A 1 258 ? 10.775 -10.286 39.194 1.00 26.88 258 LEU A N 1
ATOM 1814 C CA . LEU A 1 258 ? 10.650 -9.341 40.290 1.00 28.07 258 LEU A CA 1
ATOM 1815 C C . LEU A 1 258 ? 9.275 -9.467 40.903 1.00 28.57 258 LEU A C 1
ATOM 1816 O O . LEU A 1 258 ? 8.293 -9.522 40.191 1.00 28.80 258 LEU A O 1
ATOM 1821 N N . ILE A 1 259 ? 9.208 -9.549 42.237 1.00 29.34 259 ILE A N 1
ATOM 1822 C CA . ILE A 1 259 ? 7.945 -9.653 42.945 1.00 31.10 259 ILE A CA 1
ATOM 1823 C C . ILE A 1 259 ? 7.826 -8.431 43.857 1.00 31.75 259 ILE A C 1
ATOM 1824 O O . ILE A 1 259 ? 8.102 -8.536 45.052 1.00 31.86 259 ILE A O 1
ATOM 1829 N N . PRO A 1 260 ? 7.441 -7.245 43.327 1.00 31.86 260 PRO A N 1
ATOM 1830 C CA . PRO A 1 260 ? 7.291 -6.078 44.216 1.00 31.91 260 PRO A CA 1
ATOM 1831 C C . PRO A 1 260 ? 6.186 -6.323 45.237 1.00 33.16 260 PRO A C 1
ATOM 1832 O O . PRO A 1 260 ? 5.236 -7.048 44.949 1.00 33.63 260 PRO A O 1
ATOM 1836 N N . GLN A 1 261 ? 6.341 -5.795 46.439 1.00 33.91 261 GLN A N 1
ATOM 1837 C CA . GLN A 1 261 ? 5.312 -5.978 47.465 1.00 34.25 261 GLN A CA 1
ATOM 1838 C C . GLN A 1 261 ? 4.327 -4.832 47.434 1.00 32.61 261 GLN A C 1
ATOM 1839 O O . GLN A 1 261 ? 4.654 -3.721 47.009 1.00 32.43 261 GLN A O 1
ATOM 1845 N N . GLY A 1 262 ? 3.119 -5.125 47.871 1.00 31.68 262 GLY A N 1
ATOM 1846 C CA . GLY A 1 262 ? 2.041 -4.155 47.913 1.00 30.39 262 GLY A CA 1
ATOM 1847 C C . GLY A 1 262 ? 1.356 -4.032 46.574 1.00 29.29 262 GLY A C 1
ATOM 1848 O O . GLY A 1 262 ? 1.443 -4.933 45.743 1.00 30.45 262 GLY A O 1
ATOM 1849 N N . ILE A 1 263 ? 0.733 -2.895 46.343 1.00 26.65 263 ILE A N 1
ATOM 1850 C CA . ILE A 1 263 ? -0.018 -2.622 45.119 1.00 25.86 263 ILE A CA 1
ATOM 1851 C C . ILE A 1 263 ? 0.877 -2.552 43.887 1.00 24.91 263 ILE A C 1
ATOM 1852 O O . ILE A 1 263 ? 1.907 -1.893 43.899 1.00 24.93 263 ILE A O 1
ATOM 1857 N N . CYS A 1 264 ? 0.445 -3.236 42.827 1.00 23.12 264 CYS A N 1
ATOM 1858 C CA . CYS A 1 264 ? 1.113 -3.284 41.526 1.00 22.97 264 CYS A CA 1
ATOM 1859 C C . CYS A 1 264 ? 0.158 -2.718 40.477 1.00 21.04 264 CYS A C 1
ATOM 1860 O O . CYS A 1 264 ? -1.063 -2.794 40.638 1.00 19.52 264 CYS A O 1
ATOM 1863 N N . PRO A 1 265 ? 0.690 -2.167 39.381 1.00 20.94 265 PRO A N 1
ATOM 1864 C CA . PRO A 1 265 ? -0.206 -1.665 38.317 1.00 19.95 265 PRO A CA 1
ATOM 1865 C C . PRO A 1 265 ? -0.999 -2.801 37.676 1.00 19.85 265 PRO A C 1
ATOM 1866 O O . PRO A 1 265 ? -0.520 -3.942 37.625 1.00 19.71 265 PRO A O 1
ATOM 1870 N N . VAL A 1 266 ? -2.157 -2.477 37.106 1.00 19.84 266 VAL A N 1
ATOM 1871 C CA . VAL A 1 266 ? -2.985 -3.485 36.441 1.00 19.73 266 VAL A CA 1
ATOM 1872 C C . VAL A 1 266 ? -2.257 -4.047 35.210 1.00 19.14 266 VAL A C 1
ATOM 1873 O O . VAL A 1 266 ? -1.486 -3.324 34.583 1.00 18.58 266 VAL A O 1
ATOM 1877 N N . GLY A 1 267 ? -2.481 -5.327 34.911 1.00 18.80 267 GLY A N 1
ATOM 1878 C CA . GLY A 1 267 ? -1.912 -5.978 33.728 1.00 18.21 267 GLY A CA 1
ATOM 1879 C C . GLY A 1 267 ? -2.286 -5.269 32.452 1.00 17.97 267 GLY A C 1
ATOM 1880 O O . GLY A 1 267 ? -3.388 -4.732 32.361 1.00 18.19 267 GLY A O 1
ATOM 1881 N N . ARG A 1 268 ? -1.354 -5.209 31.466 1.00 16.56 268 ARG A N 1
ATOM 1882 C CA . ARG A 1 268 ? -1.655 -4.457 30.268 1.00 16.05 268 ARG A CA 1
ATOM 1883 C C . ARG A 1 268 ? -0.685 -4.795 29.154 1.00 16.15 268 ARG A C 1
ATOM 1884 O O . ARG A 1 268 ? 0.388 -5.371 29.395 1.00 17.54 268 ARG A O 1
ATOM 1892 N N . SER A 1 269 ? -1.041 -4.376 27.948 1.00 16.03 269 SER A N 1
ATOM 1893 C CA . SER A 1 269 ? -0.136 -4.364 26.799 1.00 15.46 269 SER A CA 1
ATOM 1894 C C . SER A 1 269 ? -0.191 -2.950 26.167 1.00 14.66 269 SER A C 1
ATOM 1895 O O . SER A 1 269 ? -1.067 -2.129 26.513 1.00 15.25 269 SER A O 1
ATOM 1898 N N . TRP A 1 270 ? 0.717 -2.679 25.217 1.00 14.14 270 TRP A N 1
ATOM 1899 C CA . TRP A 1 270 ? 0.675 -1.412 24.481 1.00 14.82 270 TRP A CA 1
ATOM 1900 C C . TRP A 1 270 ? 0.970 -0.158 25.345 1.00 15.84 270 TRP A C 1
ATOM 1901 O O . TRP A 1 270 ? 0.777 0.999 24.922 1.00 15.06 270 TRP A O 1
ATOM 1912 N N . HIS A 1 271 ? 1.581 -0.411 26.522 1.00 14.76 271 HIS A N 1
ATOM 1913 C CA . HIS A 1 271 ? 2.080 0.588 27.446 1.00 15.25 271 HIS A CA 1
ATOM 1914 C C . HIS A 1 271 ? 3.549 0.949 27.125 1.00 16.31 271 HIS A C 1
ATOM 1915 O O . HIS A 1 271 ? 4.211 0.286 26.327 1.00 16.29 271 HIS A O 1
ATOM 1922 N N . SER A 1 272 ? 4.030 2.026 27.753 1.00 15.63 272 SER A N 1
ATOM 1923 C CA . SER A 1 272 ? 5.437 2.381 27.636 1.00 16.49 272 SER A CA 1
ATOM 1924 C C . SER A 1 272 ? 6.117 2.224 28.995 1.00 16.71 272 SER A C 1
ATOM 1925 O O . SER A 1 272 ? 5.489 2.412 30.047 1.00 16.36 272 SER A O 1
ATOM 1928 N N . LEU A 1 273 ? 7.392 1.840 28.961 1.00 17.86 273 LEU A N 1
ATOM 1929 C CA . LEU A 1 273 ? 8.238 1.666 30.143 1.00 18.10 273 LEU A CA 1
ATOM 1930 C C . LEU A 1 273 ? 9.564 2.322 29.819 1.00 19.71 273 LEU A C 1
ATOM 1931 O O . LEU A 1 273 ? 10.288 1.860 28.930 1.00 20.53 273 LEU A O 1
ATOM 1936 N N . THR A 1 274 ? 9.882 3.417 30.515 1.00 19.09 274 THR A N 1
ATOM 1937 C CA . THR A 1 274 ? 11.046 4.226 30.156 1.00 19.69 274 THR A CA 1
ATOM 1938 C C . THR A 1 274 ? 11.983 4.446 31.334 1.00 19.78 274 THR A C 1
ATOM 1939 O O . THR A 1 274 ? 11.499 4.882 32.398 1.00 20.57 274 THR A O 1
ATOM 1943 N N . PRO A 1 275 ? 13.296 4.183 31.215 1.00 20.31 275 PRO A N 1
ATOM 1944 C CA . PRO A 1 275 ? 14.185 4.472 32.361 1.00 21.59 275 PRO A CA 1
ATOM 1945 C C . PRO A 1 275 ? 14.322 5.997 32.543 1.00 22.20 275 PRO A C 1
ATOM 1946 O O . PRO A 1 275 ? 14.519 6.716 31.565 1.00 21.65 275 PRO A O 1
ATOM 1950 N N . VAL A 1 276 ? 14.214 6.503 33.786 1.00 23.68 276 VAL A N 1
ATOM 1951 C CA . VAL A 1 276 ? 14.330 7.953 34.026 1.00 25.48 276 VAL A CA 1
ATOM 1952 C C . VAL A 1 276 ? 15.512 8.344 34.918 1.00 27.85 276 VAL A C 1
ATOM 1953 O O . VAL A 1 276 ? 15.842 9.531 35.051 1.00 29.46 276 VAL A O 1
ATOM 1957 N N . SER A 1 277 ? 16.137 7.366 35.526 1.00 27.23 277 SER A N 1
ATOM 1958 C CA . SER A 1 277 ? 17.316 7.572 36.356 1.00 27.71 277 SER A CA 1
ATOM 1959 C C . SER A 1 277 ? 17.996 6.195 36.504 1.00 27.40 277 SER A C 1
ATOM 1960 O O . SER A 1 277 ? 17.551 5.196 35.925 1.00 27.20 277 SER A O 1
ATOM 1963 N N . SER A 1 278 ? 19.097 6.146 37.254 1.00 27.35 278 SER A N 1
ATOM 1964 C CA . SER A 1 278 ? 19.768 4.875 37.529 1.00 28.65 278 SER A CA 1
ATOM 1965 C C . SER A 1 278 ? 18.896 3.968 38.443 1.00 28.03 278 SER A C 1
ATOM 1966 O O . SER A 1 278 ? 19.278 2.826 38.695 1.00 29.46 278 SER A O 1
ATOM 1969 N N . ASP A 1 279 ? 17.766 4.477 38.973 1.00 26.07 279 ASP A N 1
ATOM 1970 C CA . ASP A 1 279 ? 16.952 3.703 39.898 1.00 25.21 279 ASP A CA 1
ATOM 1971 C C . ASP A 1 279 ? 15.436 3.735 39.639 1.00 24.45 279 ASP A C 1
ATOM 1972 O O . ASP A 1 279 ? 14.693 3.216 40.473 1.00 24.10 279 ASP A O 1
ATOM 1977 N N . HIS A 1 280 ? 14.961 4.316 38.504 1.00 22.84 280 HIS A N 1
ATOM 1978 C CA . HIS A 1 280 ? 13.513 4.404 38.282 1.00 22.73 280 HIS A CA 1
ATOM 1979 C C . HIS A 1 280 ? 13.092 4.106 36.865 1.00 22.01 280 HIS A C 1
ATOM 1980 O O . HIS A 1 280 ? 13.735 4.563 35.932 1.00 22.41 280 HIS A O 1
ATOM 1987 N N . LEU A 1 281 ? 11.978 3.395 36.725 1.00 21.07 281 LEU A N 1
ATOM 1988 C CA . LEU A 1 281 ? 11.375 3.111 35.418 1.00 20.82 281 LEU A CA 1
ATOM 1989 C C . LEU A 1 281 ? 10.017 3.807 35.418 1.00 20.85 281 LEU A C 1
ATOM 1990 O O . LEU A 1 281 ? 9.309 3.738 36.419 1.00 22.13 281 LEU A O 1
ATOM 1995 N N . PHE A 1 282 ? 9.634 4.460 34.329 1.00 20.04 282 PHE A N 1
ATOM 1996 C CA . PHE A 1 282 ? 8.362 5.178 34.268 1.00 19.75 282 PHE A CA 1
ATOM 1997 C C . PHE A 1 282 ? 7.406 4.442 33.348 1.00 19.03 282 PHE A C 1
ATOM 1998 O O . PHE A 1 282 ? 7.727 4.221 32.202 1.00 19.17 282 PHE A O 1
ATOM 2006 N N . LEU A 1 283 ? 6.245 4.082 33.858 1.00 17.79 283 LEU A N 1
ATOM 2007 C CA . LEU A 1 283 ? 5.197 3.325 33.172 1.00 17.09 283 LEU A CA 1
ATOM 2008 C C . LEU A 1 283 ? 4.020 4.229 32.841 1.00 18.30 283 LEU A C 1
ATOM 2009 O O . LEU A 1 283 ? 3.485 4.897 33.748 1.00 18.44 283 LEU A O 1
ATOM 2014 N N . PHE A 1 284 ? 3.544 4.178 31.604 1.00 17.72 284 PHE A N 1
ATOM 2015 C CA . PHE A 1 284 ? 2.360 4.938 31.228 1.00 17.73 284 PHE A CA 1
ATOM 2016 C C . PHE A 1 284 ? 1.490 4.227 30.209 1.00 17.32 284 PHE A C 1
ATOM 2017 O O . PHE A 1 284 ? 1.984 3.719 29.192 1.00 16.72 284 PHE A O 1
ATOM 2025 N N . GLY A 1 285 ? 0.180 4.320 30.451 1.00 17.02 285 GLY A N 1
ATOM 2026 C CA . GLY A 1 285 ? -0.840 3.915 29.512 1.00 17.84 285 GLY A CA 1
ATOM 2027 C C . GLY A 1 285 ? -0.931 2.447 29.209 1.00 17.86 285 GLY A C 1
ATOM 2028 O O . GLY A 1 285 ? -0.546 1.614 30.023 1.00 18.69 285 GLY A O 1
ATOM 2029 N N . GLY A 1 286 ? -1.502 2.155 28.060 1.00 17.35 286 GLY A N 1
ATOM 2030 C CA . GLY A 1 286 ? -1.696 0.771 27.668 1.00 18.04 286 GLY A CA 1
ATOM 2031 C C . GLY A 1 286 ? -3.150 0.367 27.652 1.00 18.20 286 GLY A C 1
ATOM 2032 O O . GLY A 1 286 ? -4.047 1.211 27.674 1.00 19.96 286 GLY A O 1
ATOM 2033 N N . PHE A 1 287 ? -3.384 -0.941 27.648 1.00 18.73 287 PHE A N 1
ATOM 2034 C CA . PHE A 1 287 ? -4.691 -1.541 27.450 1.00 20.55 287 PHE A CA 1
ATOM 2035 C C . PHE A 1 287 ? -4.867 -2.767 28.358 1.00 19.26 287 PHE A C 1
ATOM 2036 O O . PHE A 1 287 ? -3.981 -3.627 28.349 1.00 19.69 287 PHE A O 1
ATOM 2044 N N . THR A 1 288 ? -5.967 -2.873 29.141 1.00 18.80 288 THR A N 1
ATOM 2045 C CA . THR A 1 288 ? -6.102 -4.036 30.031 1.00 19.13 288 THR A CA 1
ATOM 2046 C C . THR A 1 288 ? -6.613 -5.310 29.294 1.00 19.41 288 THR A C 1
ATOM 2047 O O . THR A 1 288 ? -7.071 -5.235 28.146 1.00 21.07 288 THR A O 1
ATOM 2051 N N . THR A 1 289 ? -6.629 -6.459 29.987 1.00 18.65 289 THR A N 1
ATOM 2052 C CA . THR A 1 289 ? -7.175 -7.716 29.493 1.00 20.67 289 THR A CA 1
ATOM 2053 C C . THR A 1 289 ? -8.633 -7.524 29.030 1.00 23.28 289 THR A C 1
ATOM 2054 O O . THR A 1 289 ? -9.030 -8.078 28.008 1.00 24.65 289 THR A O 1
ATOM 2058 N N . ASP A 1 290 ? -9.407 -6.693 29.763 1.00 24.23 290 ASP A N 1
ATOM 2059 C CA A ASP A 1 290 ? -10.804 -6.430 29.425 0.50 24.96 290 ASP A CA 1
ATOM 2060 C CA B ASP A 1 290 ? -10.811 -6.460 29.404 0.50 25.17 290 ASP A CA 1
ATOM 2061 C C . ASP A 1 290 ? -11.004 -5.221 28.523 1.00 25.52 290 ASP A C 1
ATOM 2062 O O . ASP A 1 290 ? -12.130 -4.729 28.398 1.00 27.46 290 ASP A O 1
ATOM 2071 N N . LYS A 1 291 ? -9.936 -4.782 27.826 1.00 24.18 291 LYS A N 1
ATOM 2072 C CA . LYS A 1 291 ? -9.946 -3.709 26.850 1.00 24.80 291 LYS A CA 1
ATOM 2073 C C . LYS A 1 291 ? -10.261 -2.306 27.372 1.00 25.14 291 LYS A C 1
ATOM 2074 O O . LYS A 1 291 ? -10.826 -1.487 26.637 1.00 26.48 291 LYS A O 1
ATOM 2080 N N . GLN A 1 292 ? -9.800 -1.990 28.581 1.00 23.08 292 GLN A N 1
ATOM 2081 C CA . GLN A 1 292 ? -9.948 -0.648 29.098 1.00 22.65 292 GLN A CA 1
ATOM 2082 C C . GLN A 1 292 ? -8.708 0.175 28.720 1.00 22.69 292 GLN A C 1
ATOM 2083 O O . GLN A 1 292 ? -7.612 -0.206 29.129 1.00 22.59 292 GLN A O 1
ATOM 2089 N N . PRO A 1 293 ? -8.835 1.284 27.971 1.00 22.90 293 PRO A N 1
ATOM 2090 C CA . PRO A 1 293 ? -7.654 2.137 27.715 1.00 23.20 293 PRO A CA 1
ATOM 2091 C C . PRO A 1 293 ? -7.188 2.767 29.036 1.00 22.06 293 PRO A C 1
ATOM 2092 O O . PRO A 1 293 ? -8.021 3.188 29.846 1.00 23.06 293 PRO A O 1
ATOM 2096 N N . LEU A 1 294 ? -5.858 2.864 29.237 1.00 20.96 294 LEU A N 1
ATOM 2097 C CA . LEU A 1 294 ? -5.309 3.353 30.481 1.00 20.27 294 LEU A CA 1
ATOM 2098 C C . LEU A 1 294 ? -4.646 4.707 30.369 1.00 20.57 294 LEU A C 1
ATOM 2099 O O . LEU A 1 294 ? -3.938 4.966 29.391 1.00 20.19 294 LEU A O 1
ATOM 2104 N N . SER A 1 295 ? -4.842 5.548 31.408 1.00 20.48 295 SER A N 1
ATOM 2105 C CA . SER A 1 295 ? -4.146 6.832 31.554 1.00 20.93 295 SER A CA 1
ATOM 2106 C C . SER A 1 295 ? -3.331 6.890 32.872 1.00 21.10 295 SER A C 1
ATOM 2107 O O . SER A 1 295 ? -2.872 7.976 33.255 1.00 21.26 295 SER A O 1
ATOM 2110 N N . ASP A 1 296 ? -3.180 5.759 33.593 1.00 19.93 296 ASP A N 1
ATOM 2111 C CA . ASP A 1 296 ? -2.391 5.755 34.831 1.00 20.21 296 ASP A CA 1
ATOM 2112 C C . ASP A 1 296 ? -0.901 5.756 34.524 1.00 21.17 296 ASP A C 1
ATOM 2113 O O . ASP A 1 296 ? -0.463 5.299 33.451 1.00 21.85 296 ASP A O 1
ATOM 2118 N N . ALA A 1 297 ? -0.130 6.341 35.445 1.00 21.21 297 ALA A N 1
ATOM 2119 C CA . ALA A 1 297 ? 1.316 6.407 35.325 1.00 21.47 297 ALA A CA 1
ATOM 2120 C C . ALA A 1 297 ? 1.918 5.997 36.669 1.00 20.93 297 ALA A C 1
ATOM 2121 O O . ALA A 1 297 ? 1.324 6.257 37.724 1.00 21.57 297 ALA A O 1
ATOM 2123 N N . TRP A 1 298 ? 3.073 5.336 36.638 1.00 19.47 298 TRP A N 1
ATOM 2124 C CA . TRP A 1 298 ? 3.729 4.868 37.841 1.00 20.47 298 TRP A CA 1
ATOM 2125 C C . TRP A 1 298 ? 5.238 4.914 37.665 1.00 21.53 298 TRP A C 1
ATOM 2126 O O . TRP A 1 298 ? 5.739 4.837 36.539 1.00 21.29 298 TRP A O 1
ATOM 2137 N N . THR A 1 299 ? 5.962 4.964 38.780 1.00 22.29 299 THR A N 1
ATOM 2138 C CA . THR A 1 299 ? 7.393 4.791 38.731 1.00 23.43 299 THR A CA 1
ATOM 2139 C C . THR A 1 299 ? 7.686 3.509 39.480 1.00 23.10 299 THR A C 1
ATOM 2140 O O . THR A 1 299 ? 7.128 3.281 40.567 1.00 23.38 299 THR A O 1
ATOM 2144 N N . TYR A 1 300 ? 8.549 2.661 38.919 1.00 21.14 300 TYR A N 1
ATOM 2145 C CA . TYR A 1 300 ? 9.002 1.467 39.606 1.00 21.83 300 TYR A CA 1
ATOM 2146 C C . TYR A 1 300 ? 10.374 1.851 40.131 1.00 22.54 300 TYR A C 1
ATOM 2147 O O . TYR A 1 300 ? 11.254 2.256 39.365 1.00 22.90 300 TYR A O 1
ATOM 2156 N N . CYS A 1 301 ? 10.532 1.792 41.443 1.00 22.70 301 CYS A N 1
ATOM 2157 C CA . CYS A 1 301 ? 11.800 2.123 42.075 1.00 23.37 301 CYS A CA 1
ATOM 2158 C C . CYS A 1 301 ? 12.534 0.810 42.212 1.00 23.92 301 CYS A C 1
ATOM 2159 O O . CYS A 1 301 ? 12.059 -0.098 42.895 1.00 24.76 301 CYS A O 1
ATOM 2162 N N . ILE A 1 302 ? 13.643 0.680 41.498 1.00 23.52 302 ILE A N 1
ATOM 2163 C CA . ILE A 1 302 ? 14.406 -0.551 41.426 1.00 24.45 302 ILE A CA 1
ATOM 2164 C C . ILE A 1 302 ? 15.013 -0.951 42.766 1.00 25.87 302 ILE A C 1
ATOM 2165 O O . ILE A 1 302 ? 14.897 -2.102 43.173 1.00 27.66 302 ILE A O 1
ATOM 2170 N N . SER A 1 303 ? 15.646 -0.006 43.463 1.00 25.41 303 SER A N 1
ATOM 2171 C CA . SER A 1 303 ? 16.262 -0.287 44.769 1.00 26.65 303 SER A CA 1
ATOM 2172 C C . SER A 1 303 ? 15.251 -0.736 45.817 1.00 28.26 303 SER A C 1
ATOM 2173 O O . SER A 1 303 ? 15.553 -1.596 46.654 1.00 30.36 303 SER A O 1
ATOM 2176 N N . LYS A 1 304 ? 14.067 -0.122 45.828 1.00 27.76 304 LYS A N 1
ATOM 2177 C CA . LYS A 1 304 ? 13.022 -0.468 46.788 1.00 27.14 304 LYS A CA 1
ATOM 2178 C C . LYS A 1 304 ? 12.160 -1.652 46.339 1.00 26.21 304 LYS A C 1
ATOM 2179 O O . LYS A 1 304 ? 11.338 -2.123 47.127 1.00 26.51 304 LYS A O 1
ATOM 2185 N N . ASN A 1 305 ? 12.227 -2.029 45.028 1.00 25.41 305 ASN A N 1
ATOM 2186 C CA . ASN A 1 305 ? 11.376 -3.064 44.423 1.00 25.58 305 ASN A CA 1
ATOM 2187 C C . ASN A 1 305 ? 9.902 -2.706 44.685 1.00 25.66 305 ASN A C 1
ATOM 2188 O O . ASN A 1 305 ? 9.167 -3.493 45.298 1.00 26.06 305 ASN A O 1
ATOM 2193 N N . GLU A 1 306 ? 9.529 -1.449 44.381 1.00 24.95 306 GLU A N 1
ATOM 2194 C CA . GLU A 1 306 ? 8.179 -0.970 44.716 1.00 25.17 306 GLU A CA 1
ATOM 2195 C C . GLU A 1 306 ? 7.641 -0.046 43.637 1.00 25.91 306 GLU A C 1
ATOM 2196 O O . GLU A 1 306 ? 8.379 0.769 43.078 1.00 27.34 306 GLU A O 1
ATOM 2202 N N . TRP A 1 307 ? 6.348 -0.151 43.375 1.00 24.04 307 TRP A N 1
ATOM 2203 C CA . TRP A 1 307 ? 5.657 0.711 42.443 1.00 23.68 307 TRP A CA 1
ATOM 2204 C C . TRP A 1 307 ? 5.073 1.876 43.206 1.00 23.71 307 TRP A C 1
ATOM 2205 O O . TRP A 1 307 ? 4.488 1.696 44.286 1.00 22.92 307 TRP A O 1
ATOM 2216 N N . ILE A 1 308 ? 5.181 3.072 42.626 1.00 24.12 308 ILE A N 1
ATOM 2217 C CA . ILE A 1 308 ? 4.664 4.305 43.205 1.00 24.66 308 ILE A CA 1
ATOM 2218 C C . ILE A 1 308 ? 3.799 4.982 42.134 1.00 23.63 308 ILE A C 1
ATOM 2219 O O . ILE A 1 308 ? 4.322 5.328 41.071 1.00 21.86 308 ILE A O 1
ATOM 2224 N N . GLN A 1 309 ? 2.500 5.171 42.392 1.00 23.34 309 GLN A N 1
ATOM 2225 C CA . GLN A 1 309 ? 1.629 5.804 41.414 1.00 25.15 309 GLN A CA 1
ATOM 2226 C C . GLN A 1 309 ? 2.022 7.272 41.224 1.00 27.47 309 GLN A C 1
ATOM 2227 O O . GLN A 1 309 ? 2.419 7.956 42.177 1.00 28.97 309 GLN A O 1
ATOM 2233 N N . PHE A 1 310 ? 2.018 7.724 39.974 1.00 28.13 310 PHE A N 1
ATOM 2234 C CA . PHE A 1 310 ? 2.447 9.058 39.575 1.00 29.09 310 PHE A CA 1
ATOM 2235 C C . PHE A 1 310 ? 1.257 9.909 39.208 1.00 29.88 310 PHE A C 1
ATOM 2236 O O . PHE A 1 310 ? 0.454 9.521 38.358 1.00 29.95 310 PHE A O 1
ATOM 2244 N N . ASN A 1 311 ? 1.111 11.063 39.890 1.00 30.52 311 ASN A N 1
ATOM 2245 C CA . ASN A 1 311 ? 0.021 11.995 39.631 1.00 31.37 311 ASN A CA 1
ATOM 2246 C C . ASN A 1 311 ? 0.407 12.904 38.500 1.00 30.55 311 ASN A C 1
ATOM 2247 O O . ASN A 1 311 ? 1.511 13.455 38.493 1.00 31.19 311 ASN A O 1
ATOM 2252 N N . HIS A 1 312 ? -0.502 13.078 37.550 1.00 29.71 312 HIS A N 1
ATOM 2253 C CA . HIS A 1 312 ? -0.203 13.877 36.365 1.00 29.85 312 HIS A CA 1
ATOM 2254 C C . HIS A 1 312 ? -1.443 14.564 35.800 1.00 30.40 312 HIS A C 1
ATOM 2255 O O . HIS A 1 312 ? -2.565 14.216 36.182 1.00 29.69 312 HIS A O 1
ATOM 2262 N N . PRO A 1 313 ? -1.283 15.565 34.905 1.00 31.51 313 PRO A N 1
ATOM 2263 C CA . PRO A 1 313 ? -2.462 16.268 34.384 1.00 31.67 313 PRO A CA 1
ATOM 2264 C C . PRO A 1 313 ? -3.101 15.647 33.146 1.00 31.51 313 PRO A C 1
ATOM 2265 O O . PRO A 1 313 ? -3.916 16.304 32.500 1.00 32.86 313 PRO A O 1
ATOM 2269 N N . TYR A 1 314 ? -2.769 14.388 32.820 1.00 30.43 314 TYR A N 1
ATOM 2270 C CA . TYR A 1 314 ? -3.333 13.760 31.624 1.00 29.48 314 TYR A CA 1
ATOM 2271 C C . TYR A 1 314 ? -4.244 12.560 31.925 1.00 27.97 314 TYR A C 1
ATOM 2272 O O . TYR A 1 314 ? -4.294 11.625 31.117 1.00 26.56 314 TYR A O 1
ATOM 2281 N N . THR A 1 315 ? -5.024 12.604 33.023 1.00 28.15 315 THR A N 1
ATOM 2282 C CA . THR A 1 315 ? -5.941 11.495 33.340 1.00 29.37 315 THR A CA 1
ATOM 2283 C C . THR A 1 315 ? -6.994 11.291 32.252 1.00 29.11 315 THR A C 1
ATOM 2284 O O . THR A 1 315 ? -7.402 10.155 31.992 1.00 29.29 315 THR A O 1
ATOM 2288 N N . GLU A 1 316 ? -7.416 12.376 31.586 1.00 28.57 316 GLU A N 1
ATOM 2289 C CA . GLU A 1 316 ? -8.387 12.272 30.488 1.00 28.54 316 GLU A CA 1
ATOM 2290 C C . GLU A 1 316 ? -7.748 11.955 29.133 1.00 27.91 316 GLU A C 1
ATOM 2291 O O . GLU A 1 316 ? -8.434 12.023 28.106 1.00 28.30 316 GLU A O 1
ATOM 2297 N N . LYS A 1 317 ? -6.442 11.609 29.125 1.00 27.49 317 LYS A N 1
ATOM 2298 C CA . LYS A 1 317 ? -5.700 11.280 27.922 1.00 26.77 317 LYS A CA 1
ATOM 2299 C C . LYS A 1 317 ? -5.077 9.876 27.950 1.00 25.22 317 LYS A C 1
ATOM 2300 O O . LYS A 1 317 ? -3.852 9.741 27.821 1.00 24.19 317 LYS A O 1
ATOM 2306 N N . PRO A 1 318 ? -5.894 8.801 28.046 1.00 24.65 318 PRO A N 1
ATOM 2307 C CA . PRO A 1 318 ? -5.307 7.449 27.952 1.00 23.03 318 PRO A CA 1
ATOM 2308 C C . PRO A 1 318 ? -4.661 7.234 26.589 1.00 21.73 318 PRO A C 1
ATOM 2309 O O . PRO A 1 318 ? -5.077 7.845 25.611 1.00 22.02 318 PRO A O 1
ATOM 2313 N N . ARG A 1 319 ? -3.601 6.423 26.539 1.00 20.09 319 ARG A N 1
ATOM 2314 C CA . ARG A 1 319 ? -2.911 6.184 25.278 1.00 19.38 319 ARG A CA 1
ATOM 2315 C C . ARG A 1 319 ? -2.491 4.726 25.194 1.00 19.25 319 ARG A C 1
ATOM 2316 O O . ARG A 1 319 ? -2.015 4.160 26.182 1.00 19.02 319 ARG A O 1
ATOM 2324 N N . LEU A 1 320 ? -2.676 4.138 24.019 1.00 18.48 320 LEU A N 1
ATOM 2325 C CA . LEU A 1 320 ? -2.214 2.776 23.727 1.00 18.86 320 LEU A CA 1
ATOM 2326 C C . LEU A 1 320 ? -1.366 2.883 22.451 1.00 17.81 320 LEU A C 1
ATOM 2327 O O . LEU A 1 320 ? -1.743 3.573 21.493 1.00 17.18 320 LEU A O 1
ATOM 2332 N N . TRP A 1 321 ? -0.289 2.125 22.405 1.00 16.90 321 TRP A N 1
ATOM 2333 C CA . TRP A 1 321 ? 0.612 2.083 21.243 1.00 16.63 321 TRP A CA 1
ATOM 2334 C C . TRP A 1 321 ? 1.289 3.420 20.926 1.00 16.15 321 TRP A C 1
ATOM 2335 O O . TRP A 1 321 ? 1.691 3.662 19.786 1.00 16.80 321 TRP A O 1
ATOM 2346 N N . HIS A 1 322 ? 1.371 4.296 21.929 1.00 15.96 322 HIS A N 1
ATOM 2347 C CA . HIS A 1 322 ? 2.119 5.551 21.854 1.00 16.41 322 HIS A CA 1
ATOM 2348 C C . HIS A 1 322 ? 3.619 5.177 22.023 1.00 17.45 322 HIS A C 1
ATOM 2349 O O . HIS A 1 322 ? 3.963 4.010 22.256 1.00 18.07 322 HIS A O 1
ATOM 2356 N N . THR A 1 323 ? 4.505 6.187 21.948 1.00 15.91 323 THR A N 1
ATOM 2357 C CA . THR A 1 323 ? 5.906 5.967 22.278 1.00 16.58 323 THR A CA 1
ATOM 2358 C C . THR A 1 323 ? 6.266 6.899 23.441 1.00 17.60 323 THR A C 1
ATOM 2359 O O . THR A 1 323 ? 5.613 7.916 23.647 1.00 19.09 323 THR A O 1
ATOM 2363 N N . ALA A 1 324 ? 7.356 6.606 24.135 1.00 17.70 324 ALA A N 1
ATOM 2364 C CA . ALA A 1 324 ? 7.827 7.452 25.222 1.00 18.92 324 ALA A CA 1
ATOM 2365 C C . ALA A 1 324 ? 9.350 7.504 25.177 1.00 19.56 324 ALA A C 1
ATOM 2366 O O . ALA A 1 324 ? 10.005 6.461 25.026 1.00 19.84 324 ALA A O 1
ATOM 2368 N N . CYS A 1 325 ? 9.914 8.718 25.284 1.00 19.30 325 CYS A N 1
ATOM 2369 C CA . CYS A 1 325 ? 11.358 8.913 25.291 1.00 20.51 325 CYS A CA 1
ATOM 2370 C C . CYS A 1 325 ? 11.715 9.776 26.468 1.00 21.90 325 CYS A C 1
ATOM 2371 O O . CYS A 1 325 ? 11.075 10.806 26.677 1.00 22.24 325 CYS A O 1
ATOM 2374 N N . ALA A 1 326 ? 12.798 9.437 27.169 1.00 21.86 326 ALA A N 1
ATOM 2375 C CA . ALA A 1 326 ? 13.270 10.251 28.285 1.00 23.51 326 ALA A CA 1
ATOM 2376 C C . ALA A 1 326 ? 14.135 11.398 27.749 1.00 25.40 326 ALA A C 1
ATOM 2377 O O . ALA A 1 326 ? 14.951 11.181 26.851 1.00 25.96 326 ALA A O 1
ATOM 2379 N N . SER A 1 327 ? 13.971 12.599 28.308 1.00 26.17 327 SER A N 1
ATOM 2380 C CA . SER A 1 327 ? 14.821 13.726 27.911 1.00 27.53 327 SER A CA 1
ATOM 2381 C C . SER A 1 327 ? 15.971 13.864 28.929 1.00 29.09 327 SER A C 1
ATOM 2382 O O . SER A 1 327 ? 15.908 13.302 30.030 1.00 28.77 327 SER A O 1
ATOM 2385 N N . ASP A 1 328 ? 16.983 14.676 28.595 1.00 30.96 328 ASP A N 1
ATOM 2386 C CA . ASP A 1 328 ? 18.079 14.984 29.520 1.00 33.41 328 ASP A CA 1
ATOM 2387 C C . ASP A 1 328 ? 17.614 15.890 30.682 1.00 35.59 328 ASP A C 1
ATOM 2388 O O . ASP A 1 328 ? 18.427 16.212 31.539 1.00 36.34 328 ASP A O 1
ATOM 2393 N N . GLU A 1 329 ? 16.356 16.365 30.674 1.00 36.83 329 GLU A N 1
ATOM 2394 C CA . GLU A 1 329 ? 15.813 17.237 31.715 1.00 37.77 329 GLU A CA 1
ATOM 2395 C C . GLU A 1 329 ? 14.898 16.516 32.720 1.00 38.20 329 GLU A C 1
ATOM 2396 O O . GLU A 1 329 ? 14.162 17.181 33.452 1.00 38.84 329 GLU A O 1
ATOM 2402 N N . GLY A 1 330 ? 14.927 15.184 32.740 1.00 37.19 330 GLY A N 1
ATOM 2403 C CA . GLY A 1 330 ? 14.098 14.416 33.662 1.00 36.48 330 GLY A CA 1
ATOM 2404 C C . GLY A 1 330 ? 12.698 14.104 33.166 1.00 35.15 330 GLY A C 1
ATOM 2405 O O . GLY A 1 330 ? 11.980 13.320 33.793 1.00 35.65 330 GLY A O 1
ATOM 2406 N N . GLU A 1 331 ? 12.307 14.673 32.015 1.00 32.88 331 GLU A N 1
ATOM 2407 C CA . GLU A 1 331 ? 10.974 14.474 31.488 1.00 30.88 331 GLU A CA 1
ATOM 2408 C C . GLU A 1 331 ? 10.819 13.208 30.654 1.00 28.14 331 GLU A C 1
ATOM 2409 O O . GLU A 1 331 ? 11.802 12.635 30.174 1.00 28.06 331 GLU A O 1
ATOM 2415 N N . VAL A 1 332 ? 9.578 12.771 30.494 1.00 25.53 332 VAL A N 1
ATOM 2416 C CA . VAL A 1 332 ? 9.268 11.667 29.600 1.00 24.21 332 VAL A CA 1
ATOM 2417 C C . VAL A 1 332 ? 8.336 12.253 28.567 1.00 23.45 332 VAL A C 1
ATOM 2418 O O . VAL A 1 332 ? 7.329 12.854 28.915 1.00 24.07 332 VAL A O 1
ATOM 2422 N N . ILE A 1 333 ? 8.723 12.182 27.310 1.00 21.89 333 ILE A N 1
ATOM 2423 C CA . ILE A 1 333 ? 7.963 12.727 26.217 1.00 21.49 333 ILE A CA 1
ATOM 2424 C C . ILE A 1 333 ? 7.184 11.614 25.533 1.00 21.43 333 ILE A C 1
ATOM 2425 O O . ILE A 1 333 ? 7.788 10.749 24.903 1.00 21.58 333 ILE A O 1
ATOM 2430 N N . VAL A 1 334 ? 5.859 11.615 25.703 1.00 21.30 334 VAL A N 1
ATOM 2431 C CA . VAL A 1 334 ? 4.979 10.636 25.064 1.00 21.34 334 VAL A CA 1
ATOM 2432 C C . VAL A 1 334 ? 4.453 11.242 23.761 1.00 22.50 334 VAL A C 1
ATOM 2433 O O . VAL A 1 334 ? 4.123 12.435 23.736 1.00 23.17 334 VAL A O 1
ATOM 2437 N N . PHE A 1 335 ? 4.369 10.448 22.681 1.00 22.39 335 PHE A N 1
ATOM 2438 C CA . PHE A 1 335 ? 3.832 10.929 21.414 1.00 21.80 335 PHE A CA 1
ATOM 2439 C C . PHE A 1 335 ? 2.953 9.878 20.762 1.00 20.80 335 PHE A C 1
ATOM 2440 O O . PHE A 1 335 ? 3.273 8.678 20.807 1.00 19.98 335 PHE A O 1
ATOM 2448 N N . GLY A 1 336 ? 1.876 10.347 20.128 1.00 20.24 336 GLY A N 1
ATOM 2449 C CA . GLY A 1 336 ? 1.013 9.497 19.341 1.00 21.01 336 GLY A CA 1
ATOM 2450 C C . GLY A 1 336 ? 0.266 8.489 20.156 1.00 21.09 336 GLY A C 1
ATOM 2451 O O . GLY A 1 336 ? -0.024 8.716 21.331 1.00 21.73 336 GLY A O 1
ATOM 2452 N N . GLY A 1 337 ? -0.023 7.373 19.514 1.00 20.90 337 GLY A N 1
ATOM 2453 C CA . GLY A 1 337 ? -0.819 6.351 20.146 1.00 20.92 337 GLY A CA 1
ATOM 2454 C C . GLY A 1 337 ? -2.289 6.676 19.991 1.00 20.90 337 GLY A C 1
ATOM 2455 O O . GLY A 1 337 ? -2.678 7.687 19.385 1.00 21.20 337 GLY A O 1
ATOM 2456 N N . CYS A 1 338 ? -3.113 5.811 20.542 1.00 20.38 338 CYS A N 1
ATOM 2457 C CA . CYS A 1 338 ? -4.549 5.906 20.377 1.00 20.41 338 CYS A CA 1
ATOM 2458 C C . CYS A 1 338 ? -5.267 6.086 21.724 1.00 20.38 338 CYS A C 1
ATOM 2459 O O . CYS A 1 338 ? -4.854 5.471 22.701 1.00 20.34 338 CYS A O 1
ATOM 2462 N N . ALA A 1 339 ? -6.292 6.953 21.786 1.00 20.01 339 ALA A N 1
ATOM 2463 C CA . ALA A 1 339 ? -6.974 7.190 23.062 1.00 21.94 339 ALA A CA 1
ATOM 2464 C C . ALA A 1 339 ? -8.011 6.126 23.427 1.00 23.13 339 ALA A C 1
ATOM 2465 O O . ALA A 1 339 ? -8.429 6.047 24.589 1.00 24.27 339 ALA A O 1
ATOM 2467 N N . ASN A 1 340 ? -8.444 5.316 22.451 1.00 21.94 340 ASN A N 1
ATOM 2468 C CA . ASN A 1 340 ? -9.458 4.297 22.720 1.00 21.87 340 ASN A CA 1
ATOM 2469 C C . ASN A 1 340 ? -9.039 2.918 22.165 1.00 21.80 340 ASN A C 1
ATOM 2470 O O . ASN A 1 340 ? -7.869 2.720 21.821 1.00 21.75 340 ASN A O 1
ATOM 2475 N N . ASN A 1 341 ? -9.971 1.950 22.111 1.00 20.97 341 ASN A N 1
ATOM 2476 C CA . ASN A 1 341 ? -9.667 0.622 21.615 1.00 21.46 341 ASN A CA 1
ATOM 2477 C C . ASN A 1 341 ? -9.365 0.701 20.133 1.00 23.00 341 ASN A C 1
ATOM 2478 O O . ASN A 1 341 ? -10.307 0.695 19.315 1.00 23.47 341 ASN A O 1
ATOM 2483 N N . LEU A 1 342 ? -8.073 0.694 19.777 1.00 23.06 342 LEU A N 1
ATOM 2484 C CA . LEU A 1 342 ? -7.711 0.773 18.364 1.00 25.36 342 LEU A CA 1
ATOM 2485 C C . LEU A 1 342 ? -8.080 -0.498 17.581 1.00 24.31 342 LEU A C 1
ATOM 2486 O O . LEU A 1 342 ? -8.031 -0.482 16.348 1.00 25.33 342 LEU A O 1
ATOM 2491 N N . LEU A 1 343 ? -8.481 -1.596 18.274 1.00 23.19 343 LEU A N 1
ATOM 2492 C CA . LEU A 1 343 ? -8.945 -2.796 17.578 1.00 22.44 343 LEU A CA 1
ATOM 2493 C C . LEU A 1 343 ? -10.247 -2.535 16.793 1.00 22.71 343 LEU A C 1
ATOM 2494 O O . LEU A 1 343 ? -10.590 -3.305 15.889 1.00 23.64 343 LEU A O 1
ATOM 2499 N N . VAL A 1 344 ? -10.982 -1.462 17.134 1.00 22.13 344 VAL A N 1
ATOM 2500 C CA . VAL A 1 344 ? -12.166 -1.070 16.360 1.00 22.34 344 VAL A CA 1
ATOM 2501 C C . VAL A 1 344 ? -11.628 -0.005 15.433 1.00 22.95 344 VAL A C 1
ATOM 2502 O O . VAL A 1 344 ? -11.614 1.186 15.775 1.00 22.52 344 VAL A O 1
ATOM 2506 N N . HIS A 1 345 ? -11.075 -0.444 14.283 1.00 23.91 345 HIS A N 1
ATOM 2507 C CA . HIS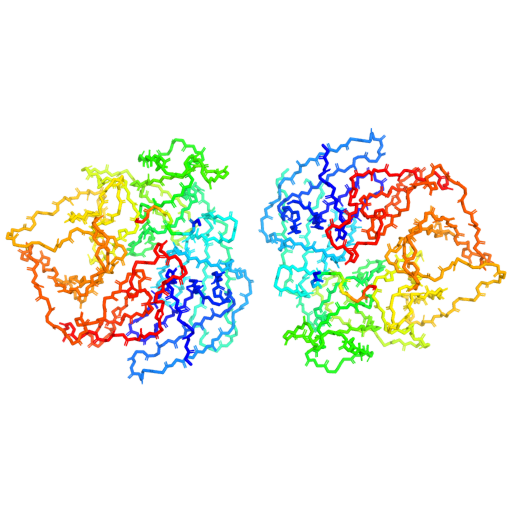 A 1 345 ? -10.358 0.472 13.406 1.00 25.40 345 HIS A CA 1
ATOM 2508 C C . HIS A 1 345 ? -11.141 1.702 12.961 1.00 25.67 345 HIS A C 1
ATOM 2509 O O . HIS A 1 345 ? -10.564 2.789 13.011 1.00 25.84 345 HIS A O 1
ATOM 2516 N N . HIS A 1 346 ? -12.437 1.571 12.596 1.00 25.51 346 HIS A N 1
ATOM 2517 C CA . HIS A 1 346 ? -13.242 2.708 12.130 1.00 26.36 346 HIS A CA 1
ATOM 2518 C C . HIS A 1 346 ? -13.619 3.727 13.227 1.00 27.40 346 HIS A C 1
ATOM 2519 O O . HIS A 1 346 ? -14.102 4.830 12.915 1.00 28.56 346 HIS A O 1
ATOM 2526 N N . ARG A 1 347 ? -13.397 3.379 14.507 1.00 25.95 347 ARG A N 1
ATOM 2527 C CA . ARG A 1 347 ? -13.653 4.312 15.592 1.00 25.57 347 ARG A CA 1
ATOM 2528 C C . ARG A 1 347 ? -12.348 4.770 16.286 1.00 25.52 347 ARG A C 1
ATOM 2529 O O . ARG A 1 347 ? -12.424 5.569 17.219 1.00 24.84 347 ARG A O 1
ATOM 2537 N N . ALA A 1 348 ? -11.167 4.226 15.880 1.00 25.49 348 ALA A N 1
ATOM 2538 C CA . ALA A 1 348 ? -9.889 4.532 16.532 1.00 25.78 348 ALA A CA 1
ATOM 2539 C C . ALA A 1 348 ? -9.575 6.035 16.602 1.00 26.19 348 ALA A C 1
ATOM 2540 O O . ALA A 1 348 ? -9.744 6.741 15.610 1.00 27.18 348 ALA A O 1
ATOM 2542 N N . ALA A 1 349 ? -9.193 6.528 17.789 1.00 25.41 349 ALA A N 1
ATOM 2543 C CA . ALA A 1 349 ? -8.862 7.948 17.988 1.00 25.43 349 ALA A CA 1
ATOM 2544 C C . ALA A 1 349 ? -7.339 8.149 18.092 1.00 24.60 349 ALA A C 1
ATOM 2545 O O . ALA A 1 349 ? -6.789 8.354 19.182 1.00 23.03 349 ALA A O 1
ATOM 2547 N N . HIS A 1 350 ? -6.666 8.039 16.945 1.00 24.34 350 HIS A N 1
ATOM 2548 C CA . HIS A 1 350 ? -5.239 8.215 16.822 1.00 24.01 350 HIS A CA 1
ATOM 2549 C C . HIS A 1 350 ? -4.871 9.658 17.150 1.00 24.69 350 HIS A C 1
ATOM 2550 O O . HIS A 1 350 ? -5.627 10.586 16.835 1.00 24.87 350 HIS A O 1
ATOM 2557 N N . SER A 1 351 ? -3.745 9.837 17.827 1.00 24.70 351 SER A N 1
ATOM 2558 C CA . SER A 1 351 ? -3.356 11.145 18.308 1.00 25.12 351 SER A CA 1
ATOM 2559 C C . SER A 1 351 ? -2.036 11.634 17.754 1.00 25.23 351 SER A C 1
ATOM 2560 O O . SER A 1 351 ? -1.179 10.833 17.393 1.00 25.26 351 SER A O 1
ATOM 2563 N N . ASN A 1 352 ? -1.881 12.954 17.656 1.00 25.60 352 ASN A N 1
ATOM 2564 C CA . ASN A 1 352 ? -0.585 13.543 17.327 1.00 26.63 352 ASN A CA 1
ATOM 2565 C C . ASN A 1 352 ? -0.074 14.420 18.510 1.00 26.22 352 ASN A C 1
ATOM 2566 O O . ASN A 1 352 ? 0.795 15.283 18.317 1.00 26.90 352 ASN A O 1
ATOM 2571 N N . GLU A 1 353 ? -0.651 14.242 19.710 1.00 25.29 353 GLU A N 1
ATOM 2572 C CA . GLU A 1 353 ? -0.289 15.058 20.847 1.00 25.65 353 GLU A CA 1
ATOM 2573 C C . GLU A 1 353 ? 0.988 14.601 21.489 1.00 25.04 353 GLU A C 1
ATOM 2574 O O . GLU A 1 353 ? 1.272 13.406 21.550 1.00 24.37 353 GLU A O 1
ATOM 2580 N N . ILE A 1 354 ? 1.715 15.574 22.032 1.00 24.97 354 ILE A N 1
ATOM 2581 C CA . ILE A 1 354 ? 2.901 15.382 22.849 1.00 26.05 354 ILE A CA 1
ATOM 2582 C C . ILE A 1 354 ? 2.399 15.586 24.291 1.00 26.74 354 ILE A C 1
ATOM 2583 O O . ILE A 1 354 ? 1.826 16.629 24.613 1.00 27.07 354 ILE A O 1
ATOM 2588 N N . LEU A 1 355 ? 2.642 14.608 25.150 1.00 26.41 355 LEU A N 1
ATOM 2589 C CA . LEU A 1 355 ? 2.284 14.699 26.560 1.00 26.55 355 LEU A CA 1
ATOM 2590 C C . LEU A 1 355 ? 3.610 14.709 27.307 1.00 26.98 355 LEU A C 1
ATOM 2591 O O . LEU A 1 355 ? 4.445 13.842 27.065 1.00 27.05 355 LEU A O 1
ATOM 2596 N N . ILE A 1 356 ? 3.834 15.706 28.180 1.00 27.43 356 ILE A N 1
ATOM 2597 C CA . ILE A 1 356 ? 5.113 15.818 28.878 1.00 28.61 356 ILE A CA 1
ATOM 2598 C C . ILE A 1 356 ? 4.985 15.489 30.350 1.00 28.62 356 ILE A C 1
ATOM 2599 O O . ILE A 1 356 ? 4.323 16.213 31.093 1.00 29.03 356 ILE A O 1
ATOM 2604 N N . PHE A 1 357 ? 5.654 14.422 30.785 1.00 27.43 357 PHE A N 1
ATOM 2605 C CA . PHE A 1 357 ? 5.613 14.009 32.177 1.00 27.70 357 PHE A CA 1
ATOM 2606 C C . PHE A 1 357 ? 6.861 14.485 32.881 1.00 28.93 357 PHE A C 1
ATOM 2607 O O . PHE A 1 357 ? 7.968 14.166 32.435 1.00 28.49 357 PHE A O 1
ATOM 2615 N N . SER A 1 358 ? 6.709 15.279 33.957 1.00 30.58 358 SER A N 1
ATOM 2616 C CA . SER A 1 358 ? 7.858 15.770 34.721 1.00 32.18 358 SER A CA 1
ATOM 2617 C C . SER A 1 358 ? 8.111 14.759 35.827 1.00 33.05 358 SER A C 1
ATOM 2618 O O . SER A 1 358 ? 7.602 14.915 36.945 1.00 32.78 358 SER A O 1
ATOM 2621 N N . VAL A 1 359 ? 8.913 13.749 35.522 1.00 33.82 359 VAL A N 1
ATOM 2622 C CA . VAL A 1 359 ? 9.189 12.620 36.406 1.00 35.78 359 VAL A CA 1
ATOM 2623 C C . VAL A 1 359 ? 10.296 12.910 37.424 1.00 39.43 359 VAL A C 1
ATOM 2624 O O . VAL A 1 359 ? 10.121 12.619 38.604 1.00 40.77 359 VAL A O 1
ATOM 2628 N N . GLN A 1 360 ? 11.413 13.496 36.988 1.00 41.34 360 GLN A N 1
ATOM 2629 C CA . GLN A 1 360 ? 12.537 13.835 37.858 1.00 43.57 360 GLN A CA 1
ATOM 2630 C C . GLN A 1 360 ? 12.868 15.312 37.692 1.00 45.18 360 GLN A C 1
ATOM 2631 O O . GLN A 1 360 ? 12.026 16.166 37.972 1.00 46.28 360 GLN A O 1
ATOM 2637 N N . CYS B 1 28 ? 2.803 -23.112 -13.222 1.00 37.75 28 CYS B N 1
ATOM 2638 C CA . CYS B 1 28 ? 2.807 -22.105 -14.282 1.00 37.58 28 CYS B CA 1
ATOM 2639 C C . CYS B 1 28 ? 2.687 -20.704 -13.665 1.00 35.23 28 CYS B C 1
ATOM 2640 O O . CYS B 1 28 ? 2.025 -20.518 -12.638 1.00 35.00 28 CYS B O 1
ATOM 2643 N N . PRO B 1 29 ? 3.289 -19.697 -14.307 1.00 33.22 29 PRO B N 1
ATOM 2644 C CA . PRO B 1 29 ? 3.205 -18.331 -13.764 1.00 32.02 29 PRO B CA 1
ATOM 2645 C C . PRO B 1 29 ? 1.803 -17.763 -13.859 1.00 30.10 29 PRO B C 1
ATOM 2646 O O . PRO B 1 29 ? 1.066 -18.079 -14.799 1.00 29.74 29 PRO B O 1
ATOM 2650 N N . ALA B 1 30 ? 1.419 -16.943 -12.877 1.00 28.79 30 ALA B N 1
ATOM 2651 C CA . ALA B 1 30 ? 0.092 -16.345 -12.876 1.00 28.53 30 ALA B CA 1
ATOM 2652 C C . ALA B 1 30 ? -0.066 -15.396 -14.063 1.00 27.52 30 ALA B C 1
ATOM 2653 O O . ALA B 1 30 ? 0.922 -14.870 -14.585 1.00 26.93 30 ALA B O 1
ATOM 2655 N N . GLU B 1 31 ? -1.313 -15.207 -14.519 1.00 27.42 31 GLU B N 1
ATOM 2656 C CA . GLU B 1 31 ? -1.607 -14.281 -15.620 1.00 27.35 31 GLU B CA 1
ATOM 2657 C C . GLU B 1 31 ? -1.240 -12.871 -15.184 1.00 26.06 31 GLU B C 1
ATOM 2658 O O . GLU B 1 31 ? -1.277 -12.552 -13.979 1.00 27.13 31 GLU B O 1
ATOM 2664 N N . ARG B 1 32 ? -0.851 -12.039 -16.139 1.00 24.13 32 ARG B N 1
ATOM 2665 C CA . ARG B 1 32 ? -0.443 -10.684 -15.817 1.00 22.52 32 ARG B CA 1
ATOM 2666 C C . ARG B 1 32 ? -0.296 -9.837 -17.072 1.00 21.56 32 ARG B C 1
ATOM 2667 O O . ARG B 1 32 ? -0.076 -10.361 -18.161 1.00 21.97 32 ARG B O 1
ATOM 2675 N N . SER B 1 33 ? -0.390 -8.514 -16.905 1.00 20.39 33 SER B N 1
ATOM 2676 C CA . SER B 1 33 ? -0.086 -7.543 -17.935 1.00 19.35 33 SER B CA 1
ATOM 2677 C C . SER B 1 33 ? 0.920 -6.531 -17.353 1.00 19.60 33 SER B C 1
ATOM 2678 O O . SER B 1 33 ? 1.056 -6.398 -16.133 1.00 19.93 33 SER B O 1
ATOM 2681 N N . GLY B 1 34 ? 1.634 -5.843 -18.222 1.00 19.17 34 GLY B N 1
ATOM 2682 C CA . GLY B 1 34 ? 2.526 -4.772 -17.793 1.00 18.29 34 GLY B CA 1
ATOM 2683 C C . GLY B 1 34 ? 3.795 -5.210 -17.097 1.00 18.43 34 GLY B C 1
ATOM 2684 O O . GLY B 1 34 ? 4.493 -4.398 -16.494 1.00 19.18 34 GLY B O 1
ATOM 2685 N N . HIS B 1 35 ? 4.081 -6.494 -17.163 1.00 17.57 35 HIS B N 1
ATOM 2686 C CA . HIS B 1 35 ? 5.290 -7.093 -16.627 1.00 18.74 35 HIS B CA 1
ATOM 2687 C C . HIS B 1 35 ? 6.475 -6.748 -17.552 1.00 19.29 35 HIS B C 1
ATOM 2688 O O . HIS B 1 35 ? 6.293 -6.077 -18.574 1.00 18.87 35 HIS B O 1
ATOM 2695 N N . VAL B 1 36 ? 7.690 -7.213 -17.188 1.00 19.62 36 VAL B N 1
ATOM 2696 C CA . VAL B 1 36 ? 8.823 -7.109 -18.097 1.00 20.50 36 VAL B CA 1
ATOM 2697 C C . VAL B 1 36 ? 9.261 -8.507 -18.451 1.00 19.58 36 VAL B C 1
ATOM 2698 O O . VAL B 1 36 ? 9.004 -9.444 -17.689 1.00 19.46 36 VAL B O 1
ATOM 2702 N N . ALA B 1 37 ? 9.883 -8.656 -19.632 1.00 20.38 37 ALA B N 1
ATOM 2703 C CA . ALA B 1 37 ? 10.478 -9.928 -20.029 1.00 21.17 37 ALA B CA 1
ATOM 2704 C C . ALA B 1 37 ? 11.668 -9.614 -20.874 1.00 23.17 37 ALA B C 1
ATOM 2705 O O . ALA B 1 37 ? 11.605 -8.828 -21.809 1.00 22.46 37 ALA B O 1
ATOM 2707 N N . VAL B 1 38 ? 12.792 -10.186 -20.486 1.00 23.19 38 VAL B N 1
ATOM 2708 C CA . VAL B 1 38 ? 14.044 -9.993 -21.179 1.00 23.21 38 VAL B CA 1
ATOM 2709 C C . VAL B 1 38 ? 14.684 -11.349 -21.400 1.00 23.75 38 VAL B C 1
ATOM 2710 O O . VAL B 1 38 ? 14.314 -12.310 -20.734 1.00 24.95 38 VAL B O 1
ATOM 2714 N N . SER B 1 39 ? 15.604 -11.436 -22.356 1.00 23.59 39 SER B N 1
ATOM 2715 C CA . SER B 1 39 ? 16.186 -12.729 -22.685 1.00 25.54 39 SER B CA 1
ATOM 2716 C C . SER B 1 39 ? 17.630 -12.635 -23.154 1.00 25.60 39 SER B C 1
ATOM 2717 O O . SER B 1 39 ? 18.101 -11.571 -23.595 1.00 24.94 39 SER B O 1
ATOM 2720 N N . ASP B 1 40 ? 18.332 -13.761 -23.046 1.00 25.84 40 ASP B N 1
ATOM 2721 C CA . ASP B 1 40 ? 19.680 -13.909 -23.619 1.00 27.98 40 ASP B CA 1
ATOM 2722 C C . ASP B 1 40 ? 19.610 -14.775 -24.910 1.00 29.27 40 ASP B C 1
ATOM 2723 O O . ASP B 1 40 ? 20.627 -15.332 -25.324 1.00 29.56 40 ASP B O 1
ATOM 2728 N N . GLY B 1 41 ? 18.422 -14.949 -25.489 1.00 29.01 41 GLY B N 1
ATOM 2729 C CA . GLY B 1 41 ? 18.247 -15.813 -26.646 1.00 29.56 41 GLY B CA 1
ATOM 2730 C C . GLY B 1 41 ? 17.877 -17.241 -26.273 1.00 29.34 41 GLY B C 1
ATOM 2731 O O . GLY B 1 41 ? 17.430 -17.996 -27.137 1.00 30.12 41 GLY B O 1
ATOM 2732 N N . ARG B 1 42 ? 18.077 -17.644 -24.996 1.00 28.22 42 ARG B N 1
ATOM 2733 C CA . ARG B 1 42 ? 17.750 -19.003 -24.568 1.00 27.95 42 ARG B CA 1
ATOM 2734 C C . ARG B 1 42 ? 16.810 -19.024 -23.370 1.00 27.17 42 ARG B C 1
ATOM 2735 O O . ARG B 1 42 ? 15.899 -19.827 -23.352 1.00 27.09 42 ARG B O 1
ATOM 2743 N N . HIS B 1 43 ? 17.059 -18.191 -22.348 1.00 26.65 43 HIS B N 1
ATOM 2744 C CA . HIS B 1 43 ? 16.202 -18.099 -21.163 1.00 27.53 43 HIS B CA 1
ATOM 2745 C C . HIS B 1 43 ? 15.486 -16.766 -21.154 1.00 26.90 43 HIS B C 1
ATOM 2746 O O . HIS B 1 43 ? 16.125 -15.746 -21.408 1.00 28.59 43 HIS B O 1
ATOM 2753 N N . MET B 1 44 ? 14.198 -16.764 -20.795 1.00 24.57 44 MET B N 1
ATOM 2754 C CA . MET B 1 44 ? 13.401 -15.553 -20.746 1.00 23.89 44 MET B CA 1
ATOM 2755 C C . MET B 1 44 ? 13.034 -15.273 -19.287 1.00 24.53 44 MET B C 1
ATOM 2756 O O . MET B 1 44 ? 12.366 -16.086 -18.641 1.00 24.35 44 MET B O 1
ATOM 2761 N N . PHE B 1 45 ? 13.482 -14.121 -18.775 1.00 24.29 45 PHE B N 1
ATOM 2762 C CA . PHE B 1 45 ? 13.269 -13.682 -17.389 1.00 24.49 45 PHE B CA 1
ATOM 2763 C C . PHE B 1 45 ? 12.056 -12.762 -17.365 1.00 24.27 45 PHE B C 1
ATOM 2764 O O . PHE B 1 45 ? 12.028 -11.770 -18.077 1.00 23.55 45 PHE B O 1
ATOM 2772 N N . VAL B 1 46 ? 11.072 -13.089 -16.540 1.00 24.17 46 VAL B N 1
ATOM 2773 C CA . VAL B 1 46 ? 9.825 -12.354 -16.427 1.00 24.30 46 VAL B CA 1
ATOM 2774 C C . VAL B 1 46 ? 9.678 -11.839 -15.003 1.00 23.37 46 VAL B C 1
ATOM 2775 O O . VAL B 1 46 ? 9.884 -12.595 -14.049 1.00 24.10 46 VAL B O 1
ATOM 2779 N N . TRP B 1 47 ? 9.346 -10.561 -14.858 1.00 22.03 47 TRP B N 1
ATOM 2780 C CA . TRP B 1 47 ? 9.193 -9.960 -13.530 1.00 22.53 47 TRP B CA 1
ATOM 2781 C C . TRP B 1 47 ? 7.993 -8.967 -13.480 1.00 22.87 47 TRP B C 1
ATOM 2782 O O . TRP B 1 47 ? 7.696 -8.281 -14.461 1.00 23.08 47 TRP B O 1
ATOM 2793 N N . GLY B 1 48 ? 7.399 -8.855 -12.305 1.00 23.18 48 GLY B N 1
ATOM 2794 C CA . GLY B 1 48 ? 6.369 -7.861 -12.029 1.00 22.90 48 GLY B CA 1
ATOM 2795 C C . GLY B 1 48 ? 5.069 -7.968 -12.782 1.00 22.45 48 GLY B C 1
ATOM 2796 O O . GLY B 1 48 ? 4.632 -9.059 -13.139 1.00 22.56 48 GLY B O 1
ATOM 2797 N N . GLY B 1 49 ? 4.467 -6.814 -13.028 1.00 21.95 49 GLY B N 1
ATOM 2798 C CA . GLY B 1 49 ? 3.164 -6.741 -13.670 1.00 21.26 49 GLY B CA 1
ATOM 2799 C C . GLY B 1 49 ? 2.037 -6.815 -12.644 1.00 21.07 49 GLY B C 1
ATOM 2800 O O . GLY B 1 49 ? 2.289 -6.850 -11.434 1.00 22.28 49 GLY B O 1
ATOM 2801 N N . TYR B 1 50 ? 0.785 -6.770 -13.120 1.00 19.43 50 TYR B N 1
ATOM 2802 C CA . TYR B 1 50 ? -0.392 -6.839 -12.255 1.00 21.22 50 TYR B CA 1
ATOM 2803 C C . TYR B 1 50 ? -1.481 -7.732 -12.924 1.00 22.61 50 TYR B C 1
ATOM 2804 O O . TYR B 1 50 ? -1.387 -8.069 -14.113 1.00 22.53 50 TYR B O 1
ATOM 2813 N N . LYS B 1 51 ? -2.525 -8.098 -12.140 1.00 23.62 51 LYS B N 1
ATOM 2814 C CA . LYS B 1 51 ? -3.639 -8.890 -12.654 1.00 24.53 51 LYS B CA 1
ATOM 2815 C C . LYS B 1 51 ? -4.892 -8.536 -11.813 1.00 27.17 51 LYS B C 1
ATOM 2816 O O . LYS B 1 51 ? -4.806 -7.741 -10.878 1.00 27.34 51 LYS B O 1
ATOM 2822 N N . SER B 1 52 ? -6.049 -9.083 -12.174 1.00 29.67 52 SER B N 1
ATOM 2823 C CA . SER B 1 52 ? -7.284 -8.846 -11.422 1.00 32.53 52 SER B CA 1
ATOM 2824 C C . SER B 1 52 ? -7.628 -10.078 -10.572 1.00 35.02 52 SER B C 1
ATOM 2825 O O . SER B 1 52 ? -7.042 -11.147 -10.773 1.00 35.26 52 SER B O 1
ATOM 2828 N N . ASN B 1 53 ? -8.624 -9.939 -9.663 1.00 36.91 53 ASN B N 1
ATOM 2829 C CA . ASN B 1 53 ? -9.132 -10.997 -8.784 1.00 39.69 53 ASN B CA 1
ATOM 2830 C C . ASN B 1 53 ? -8.174 -11.288 -7.662 1.00 41.43 53 ASN B C 1
ATOM 2831 O O . ASN B 1 53 ? -8.380 -10.811 -6.544 1.00 42.37 53 ASN B O 1
ATOM 2836 N N . TYR B 1 59 ? -11.117 -5.803 -8.133 1.00 43.68 59 TYR B N 1
ATOM 2837 C CA . TYR B 1 59 ? -9.867 -5.694 -7.391 1.00 43.77 59 TYR B CA 1
ATOM 2838 C C . TYR B 1 59 ? -8.648 -6.132 -8.199 1.00 40.92 59 TYR B C 1
ATOM 2839 O O . TYR B 1 59 ? -8.597 -7.252 -8.706 1.00 41.45 59 TYR B O 1
ATOM 2848 N N . ASP B 1 60 ? -7.648 -5.262 -8.266 1.00 37.55 60 ASP B N 1
ATOM 2849 C CA . ASP B 1 60 ? -6.381 -5.528 -8.942 1.00 35.15 60 ASP B CA 1
ATOM 2850 C C . ASP B 1 60 ? -5.251 -5.681 -7.916 1.00 32.97 60 ASP B C 1
ATOM 2851 O O . ASP B 1 60 ? -5.312 -5.103 -6.812 1.00 32.65 60 ASP B O 1
ATOM 2856 N N . PHE B 1 61 ? -4.183 -6.374 -8.312 1.00 31.48 61 PHE B N 1
ATOM 2857 C CA . PHE B 1 61 ? -3.013 -6.489 -7.454 1.00 30.33 61 PHE B CA 1
ATOM 2858 C C . PHE B 1 61 ? -1.737 -6.716 -8.254 1.00 29.05 61 PHE B C 1
ATOM 2859 O O . PHE B 1 61 ? -1.766 -7.343 -9.320 1.00 28.12 61 PHE B O 1
ATOM 2867 N N . TYR B 1 62 ? -0.623 -6.176 -7.746 1.00 27.61 62 TYR B N 1
ATOM 2868 C CA . TYR B 1 62 ? 0.653 -6.387 -8.402 1.00 27.88 62 TYR B CA 1
ATOM 2869 C C . TYR B 1 62 ? 1.183 -7.787 -8.051 1.00 27.63 62 TYR B C 1
ATOM 2870 O O . TYR B 1 62 ? 0.936 -8.297 -6.945 1.00 28.64 62 TYR B O 1
ATOM 2879 N N . LEU B 1 63 ? 1.909 -8.419 -8.989 1.00 27.16 63 LEU B N 1
ATOM 2880 C CA . LEU B 1 63 ? 2.455 -9.757 -8.734 1.00 27.53 63 LEU B CA 1
ATOM 2881 C C . LEU B 1 63 ? 3.609 -9.656 -7.733 1.00 27.25 63 LEU B C 1
ATOM 2882 O O . LEU B 1 63 ? 4.219 -8.596 -7.610 1.00 27.05 63 LEU B O 1
ATOM 2887 N N . PRO B 1 64 ? 3.890 -10.723 -6.965 1.00 27.92 64 PRO B N 1
ATOM 2888 C CA . PRO B 1 64 ? 4.936 -10.623 -5.922 1.00 27.49 64 PRO B CA 1
ATOM 2889 C C . PRO B 1 64 ? 6.294 -10.116 -6.402 1.00 28.27 64 PRO B C 1
ATOM 2890 O O . PRO B 1 64 ? 6.831 -10.627 -7.384 1.00 29.30 64 PRO B O 1
ATOM 2894 N N . ARG B 1 65 ? 6.853 -9.085 -5.715 1.00 27.22 65 ARG B N 1
ATOM 2895 C CA . ARG B 1 65 ? 8.122 -8.477 -6.158 1.00 26.87 65 ARG B CA 1
ATOM 2896 C C . ARG B 1 65 ? 9.321 -9.406 -6.140 1.00 26.70 65 ARG B C 1
ATOM 2897 O O . ARG B 1 65 ? 10.232 -9.253 -6.952 1.00 26.18 65 ARG B O 1
ATOM 2905 N N . GLU B 1 66 ? 9.341 -10.356 -5.199 1.00 28.17 66 GLU B N 1
ATOM 2906 C CA . GLU B 1 66 ? 10.490 -11.231 -5.041 1.00 29.18 66 GLU B CA 1
ATOM 2907 C C . GLU B 1 66 ? 10.579 -12.339 -6.081 1.00 30.47 66 GLU B C 1
ATOM 2908 O O . GLU B 1 66 ? 11.668 -12.896 -6.249 1.00 32.58 66 GLU B O 1
ATOM 2914 N N . GLU B 1 67 ? 9.493 -12.654 -6.795 1.00 29.45 67 GLU B N 1
ATOM 2915 C CA . GLU B 1 67 ? 9.532 -13.732 -7.781 1.00 29.31 67 GLU B CA 1
ATOM 2916 C C . GLU B 1 67 ? 10.195 -13.328 -9.088 1.00 30.36 67 GLU B C 1
ATOM 2917 O O . GLU B 1 67 ? 10.022 -12.209 -9.568 1.00 31.15 67 GLU B O 1
ATOM 2923 N N . LEU B 1 68 ? 10.955 -14.255 -9.668 1.00 29.72 68 LEU B N 1
ATOM 2924 C CA . LEU B 1 68 ? 11.522 -14.059 -10.989 1.00 29.81 68 LEU B CA 1
ATOM 2925 C C . LEU B 1 68 ? 11.229 -15.364 -11.706 1.00 30.46 68 LEU B C 1
ATOM 2926 O O . LEU B 1 68 ? 11.623 -16.433 -11.231 1.00 30.70 68 LEU B O 1
ATOM 2931 N N . TRP B 1 69 ? 10.409 -15.302 -12.759 1.00 29.69 69 TRP B N 1
ATOM 2932 C CA . TRP B 1 69 ? 10.033 -16.491 -13.502 1.00 30.13 69 TRP B CA 1
ATOM 2933 C C . TRP B 1 69 ? 10.979 -16.648 -14.690 1.00 31.29 69 TRP B C 1
ATOM 2934 O O . TRP B 1 69 ? 11.323 -15.663 -15.348 1.00 31.01 69 TRP B O 1
ATOM 2945 N N . ILE B 1 70 ? 11.440 -17.877 -14.933 1.00 31.66 70 ILE B N 1
ATOM 2946 C CA . ILE B 1 70 ? 12.369 -18.137 -16.019 1.00 32.43 70 ILE B CA 1
ATOM 2947 C C . ILE B 1 70 ? 11.739 -19.153 -16.959 1.00 32.52 70 ILE B C 1
ATOM 2948 O O . ILE B 1 70 ? 11.409 -20.257 -16.535 1.00 33.39 70 ILE B O 1
ATOM 2953 N N . TYR B 1 71 ? 11.551 -18.776 -18.220 1.00 31.09 71 TYR B N 1
ATOM 2954 C CA . TYR B 1 71 ? 11.013 -19.663 -19.239 1.00 31.22 71 TYR B CA 1
ATOM 2955 C C . TYR B 1 71 ? 12.172 -20.112 -20.104 1.00 32.19 71 TYR B C 1
ATOM 2956 O O . TYR B 1 71 ? 12.876 -19.272 -20.673 1.00 32.54 71 TYR B O 1
ATOM 2965 N N . ASN B 1 72 ? 12.382 -21.419 -20.198 1.00 31.91 72 ASN B N 1
ATOM 2966 C CA . ASN B 1 72 ? 13.441 -21.940 -21.040 1.00 33.08 72 ASN B CA 1
ATOM 2967 C C . ASN B 1 72 ? 12.838 -22.024 -22.435 1.00 33.12 72 ASN B C 1
ATOM 2968 O O . ASN B 1 72 ? 11.904 -22.785 -22.637 1.00 33.40 72 ASN B O 1
ATOM 2973 N N . MET B 1 73 ? 13.330 -21.219 -23.380 1.00 33.16 73 MET B N 1
ATOM 2974 C CA . MET B 1 73 ? 12.767 -21.194 -24.732 1.00 34.36 73 MET B CA 1
ATOM 2975 C C . MET B 1 73 ? 12.970 -22.496 -25.516 1.00 36.17 73 MET B C 1
ATOM 2976 O O . MET B 1 73 ? 12.182 -22.807 -26.401 1.00 36.76 73 MET B O 1
ATOM 2981 N N . GLU B 1 74 ? 13.999 -23.260 -25.175 1.00 37.25 74 GLU B N 1
ATOM 2982 C CA . GLU B 1 74 ? 14.275 -24.524 -25.852 1.00 38.60 74 GLU B CA 1
ATOM 2983 C C . GLU B 1 74 ? 13.367 -25.666 -25.390 1.00 39.54 74 GLU B C 1
ATOM 2984 O O . GLU B 1 74 ? 13.030 -26.531 -26.196 1.00 40.13 74 GLU B O 1
ATOM 2990 N N . THR B 1 75 ? 12.996 -25.695 -24.101 1.00 39.33 75 THR B N 1
ATOM 2991 C CA . THR B 1 75 ? 12.175 -26.787 -23.578 1.00 39.63 75 THR B CA 1
ATOM 2992 C C . THR B 1 75 ? 10.717 -26.448 -23.327 1.00 39.19 75 THR B C 1
ATOM 2993 O O . THR B 1 75 ? 9.895 -27.360 -23.207 1.00 39.45 75 THR B O 1
ATOM 2997 N N . GLY B 1 76 ? 10.404 -25.163 -23.188 1.00 38.36 76 GLY B N 1
ATOM 2998 C CA . GLY B 1 76 ? 9.043 -24.739 -22.897 1.00 38.38 76 GLY B CA 1
ATOM 2999 C C . GLY B 1 76 ? 8.661 -24.853 -21.431 1.00 38.50 76 GLY B C 1
ATOM 3000 O O . GLY B 1 76 ? 7.478 -24.758 -21.097 1.00 38.94 76 GLY B O 1
ATOM 3001 N N . ARG B 1 77 ? 9.648 -25.030 -20.537 1.00 38.06 77 ARG B N 1
ATOM 3002 C CA . ARG B 1 77 ? 9.373 -25.167 -19.112 1.00 38.51 77 ARG B CA 1
ATOM 3003 C C . ARG B 1 77 ? 9.667 -23.899 -18.338 1.00 38.12 77 ARG B C 1
ATOM 3004 O O . ARG B 1 77 ? 10.572 -23.142 -18.693 1.00 38.10 77 ARG B O 1
ATOM 3012 N N . TRP B 1 78 ? 8.910 -23.687 -17.258 1.00 37.57 78 TRP B N 1
ATOM 3013 C CA . TRP B 1 78 ? 9.060 -22.536 -16.372 1.00 37.57 78 TRP B CA 1
ATOM 3014 C C . TRP B 1 78 ? 9.774 -22.917 -15.071 1.00 38.26 78 TRP B C 1
ATOM 3015 O O . TRP B 1 78 ? 9.671 -24.051 -14.601 1.00 38.12 78 TRP B O 1
ATOM 3026 N N . LYS B 1 79 ? 10.435 -21.950 -14.455 1.00 38.59 79 LYS B N 1
ATOM 3027 C CA . LYS B 1 79 ? 11.144 -22.160 -13.199 1.00 39.62 79 LYS B CA 1
ATOM 3028 C C . LYS B 1 79 ? 10.992 -20.887 -12.371 1.00 39.72 79 LYS B C 1
ATOM 3029 O O . LYS B 1 79 ? 11.370 -19.811 -12.849 1.00 40.29 79 LYS B O 1
ATOM 3035 N N . LYS B 1 80 ? 10.415 -20.984 -11.158 1.00 38.80 80 LYS B N 1
ATOM 3036 C CA . LYS B 1 80 ? 10.261 -19.800 -10.314 1.00 38.83 80 LYS B CA 1
ATOM 3037 C C . LYS B 1 80 ? 11.392 -19.708 -9.313 1.00 38.64 80 LYS B C 1
ATOM 3038 O O . LYS B 1 80 ? 11.635 -20.666 -8.582 1.00 37.73 80 LYS B O 1
ATOM 3044 N N . ILE B 1 81 ? 12.093 -18.570 -9.271 1.00 38.91 81 ILE B N 1
ATOM 3045 C CA . ILE B 1 81 ? 13.149 -18.379 -8.284 1.00 39.72 81 ILE B CA 1
ATOM 3046 C C . ILE B 1 81 ? 12.860 -17.131 -7.460 1.00 39.42 81 ILE B C 1
ATOM 3047 O O . ILE B 1 81 ? 12.280 -16.168 -7.977 1.00 39.62 81 ILE B O 1
ATOM 3052 N N . ASN B 1 82 ? 13.195 -17.165 -6.165 1.00 38.45 82 ASN B N 1
ATOM 3053 C CA . ASN B 1 82 ? 12.947 -16.015 -5.303 1.00 38.36 82 ASN B CA 1
ATOM 3054 C C . ASN B 1 82 ? 14.236 -15.214 -5.181 1.00 36.85 82 ASN B C 1
ATOM 3055 O O . ASN B 1 82 ? 15.303 -15.792 -4.979 1.00 38.35 82 ASN B O 1
ATOM 3060 N N . THR B 1 83 ? 14.154 -13.895 -5.319 1.00 33.88 83 THR B N 1
ATOM 3061 C CA . THR B 1 83 ? 15.323 -13.025 -5.276 1.00 33.03 83 THR B CA 1
ATOM 3062 C C . THR B 1 83 ? 15.415 -12.246 -3.953 1.00 33.53 83 THR B C 1
ATOM 3063 O O . THR B 1 83 ? 14.424 -12.096 -3.238 1.00 34.60 83 THR B O 1
ATOM 3067 N N . GLU B 1 84 ? 16.594 -11.699 -3.663 1.00 33.43 84 GLU B N 1
ATOM 3068 C CA . GLU B 1 84 ? 16.844 -10.931 -2.453 1.00 33.35 84 GLU B CA 1
ATOM 3069 C C . GLU B 1 84 ? 17.546 -9.575 -2.779 1.00 32.86 84 GLU B C 1
ATOM 3070 O O . GLU B 1 84 ? 17.538 -9.131 -3.935 1.00 31.99 84 GLU B O 1
ATOM 3076 N N . GLY B 1 85 ? 18.108 -8.919 -1.760 1.00 32.21 85 GLY B N 1
ATOM 3077 C CA . GLY B 1 85 ? 18.807 -7.659 -1.941 1.00 30.95 85 GLY B CA 1
ATOM 3078 C C . GLY B 1 85 ? 17.855 -6.489 -2.015 1.00 28.94 85 GLY B C 1
ATOM 3079 O O . GLY B 1 85 ? 16.848 -6.453 -1.293 1.00 28.67 85 GLY B O 1
ATOM 3080 N N . ASP B 1 86 ? 18.172 -5.521 -2.906 1.00 26.13 86 ASP B N 1
ATOM 3081 C CA . ASP B 1 86 ? 17.379 -4.314 -3.083 1.00 26.05 86 ASP B CA 1
ATOM 3082 C C . ASP B 1 86 ? 16.215 -4.599 -4.012 1.00 26.89 86 ASP B C 1
ATOM 3083 O O . ASP B 1 86 ? 16.111 -4.006 -5.088 1.00 27.87 86 ASP B O 1
ATOM 3088 N N . VAL B 1 87 ? 15.313 -5.502 -3.593 1.00 26.55 87 VAL B N 1
ATOM 3089 C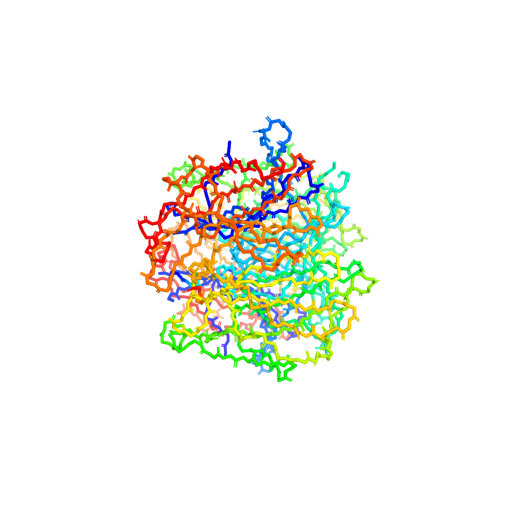 CA . VAL B 1 87 ? 14.185 -5.888 -4.431 1.00 25.68 87 VAL B CA 1
ATOM 3090 C C . VAL B 1 87 ? 13.327 -4.685 -4.783 1.00 25.45 87 VAL B C 1
ATOM 3091 O O . VAL B 1 87 ? 12.919 -3.942 -3.894 1.00 27.20 87 VAL B O 1
ATOM 3095 N N . PRO B 1 88 ? 13.136 -4.406 -6.080 1.00 24.22 88 PRO B N 1
ATOM 3096 C CA . PRO B 1 88 ? 12.301 -3.245 -6.434 1.00 23.89 88 PRO B CA 1
ATOM 3097 C C . PRO B 1 88 ? 10.865 -3.475 -5.969 1.00 24.80 88 PRO B C 1
ATOM 3098 O O . PRO B 1 88 ? 10.437 -4.627 -5.773 1.00 24.82 88 PRO B O 1
ATOM 3102 N N . PRO B 1 89 ? 10.098 -2.395 -5.763 1.00 24.90 89 PRO B N 1
ATOM 3103 C CA . PRO B 1 89 ? 8.672 -2.576 -5.459 1.00 24.56 89 PRO B CA 1
ATOM 3104 C C . PRO B 1 89 ? 7.978 -3.244 -6.651 1.00 23.23 89 PRO B C 1
ATOM 3105 O O . PRO B 1 89 ? 8.422 -3.082 -7.796 1.00 22.48 89 PRO B O 1
ATOM 3109 N N . SER B 1 90 ? 6.885 -4.003 -6.399 1.00 24.39 90 SER B N 1
ATOM 3110 C CA . SER B 1 90 ? 6.115 -4.642 -7.466 1.00 25.33 90 SER B CA 1
ATOM 3111 C C . SER B 1 90 ? 5.581 -3.541 -8.390 1.00 23.38 90 SER B C 1
ATOM 3112 O O . SER B 1 90 ? 5.057 -2.547 -7.872 1.00 24.12 90 SER B O 1
ATOM 3115 N N . MET B 1 91 ? 5.826 -3.649 -9.709 1.00 21.87 91 MET B N 1
ATOM 3116 C CA . MET B 1 91 ? 5.387 -2.574 -10.614 1.00 21.21 91 MET B CA 1
ATOM 3117 C C . MET B 1 91 ? 4.851 -3.068 -11.945 1.00 20.40 91 MET B C 1
ATOM 3118 O O . MET B 1 91 ? 5.239 -4.132 -12.422 1.00 21.77 91 MET B O 1
ATOM 3123 N N . SER B 1 92 ? 4.066 -2.228 -12.591 1.00 18.04 92 SER B N 1
ATOM 3124 C CA . SER B 1 92 ? 3.710 -2.436 -13.986 1.00 17.37 92 SER B CA 1
ATOM 3125 C C . SER B 1 92 ? 4.432 -1.305 -14.782 1.00 17.04 92 SER B C 1
ATOM 3126 O O . SER B 1 92 ? 4.747 -0.238 -14.221 1.00 17.20 92 SER B O 1
ATOM 3129 N N . GLY B 1 93 ? 4.660 -1.532 -16.070 1.00 16.95 93 GLY B N 1
ATOM 3130 C CA . GLY B 1 93 ? 5.213 -0.494 -16.924 1.00 17.20 93 GLY B CA 1
ATOM 3131 C C . GLY B 1 93 ? 6.689 -0.190 -16.806 1.00 16.89 93 GLY B C 1
ATOM 3132 O O . GLY B 1 93 ? 7.157 0.838 -17.311 1.00 16.85 93 GLY B O 1
ATOM 3133 N N . SER B 1 94 ? 7.445 -1.048 -16.086 1.00 16.76 94 SER B N 1
ATOM 3134 C CA . SER B 1 94 ? 8.893 -0.847 -15.953 1.00 17.46 94 SER B CA 1
ATOM 3135 C C . SER B 1 94 ? 9.555 -1.173 -17.264 1.00 17.01 94 SER B C 1
ATOM 3136 O O . SER B 1 94 ? 8.945 -1.815 -18.146 1.00 16.93 94 SER B O 1
ATOM 3139 N N . CYS B 1 95 ? 10.776 -0.711 -17.416 1.00 17.22 95 CYS B N 1
ATOM 3140 C CA . CYS B 1 95 ? 11.501 -0.887 -18.668 1.00 17.87 95 CYS B CA 1
ATOM 3141 C C . CYS B 1 95 ? 12.792 -1.646 -18.359 1.00 18.92 95 CYS B C 1
ATOM 3142 O O . CYS B 1 95 ? 13.600 -1.166 -17.564 1.00 19.88 95 CYS B O 1
ATOM 3145 N N . ALA B 1 96 ? 12.975 -2.826 -18.970 1.00 18.19 96 ALA B N 1
ATOM 3146 C CA . ALA B 1 96 ? 14.118 -3.671 -18.636 1.00 19.87 96 ALA B CA 1
ATOM 3147 C C . ALA B 1 96 ? 14.903 -4.171 -19.850 1.00 19.86 96 ALA B C 1
ATOM 3148 O O . ALA B 1 96 ? 14.374 -4.241 -20.954 1.00 20.12 96 ALA B O 1
ATOM 3150 N N . VAL B 1 97 ? 16.170 -4.554 -19.602 1.00 20.07 97 VAL B N 1
ATOM 3151 C CA . VAL B 1 97 ? 17.084 -5.103 -20.601 1.00 19.98 97 VAL B CA 1
ATOM 3152 C C . VAL B 1 97 ? 17.883 -6.287 -20.037 1.00 21.03 97 VAL B C 1
ATOM 3153 O O . VAL B 1 97 ? 18.014 -6.454 -18.814 1.00 21.29 97 VAL B O 1
ATOM 3157 N N . CYS B 1 98 ? 18.462 -7.087 -20.939 1.00 20.76 98 CYS B N 1
ATOM 3158 C CA . CYS B 1 98 ? 19.361 -8.159 -20.527 1.00 22.62 98 CYS B CA 1
ATOM 3159 C C . CYS B 1 98 ? 20.605 -7.964 -21.349 1.00 23.62 98 CYS B C 1
ATOM 3160 O O . CYS B 1 98 ? 20.523 -8.063 -22.578 1.00 24.02 98 CYS B O 1
ATOM 3163 N N . VAL B 1 99 ? 21.743 -7.634 -20.713 1.00 23.95 99 VAL B N 1
ATOM 3164 C CA . VAL B 1 99 ? 22.997 -7.438 -21.443 1.00 26.02 99 VAL B CA 1
ATOM 3165 C C . VAL B 1 99 ? 24.010 -8.376 -20.828 1.00 25.77 99 VAL B C 1
ATOM 3166 O O . VAL B 1 99 ? 24.276 -8.268 -19.629 1.00 25.65 99 VAL B O 1
ATOM 3170 N N . ASP B 1 100 ? 24.539 -9.350 -21.596 1.00 26.40 100 ASP B N 1
ATOM 3171 C CA . ASP B 1 100 ? 25.518 -10.319 -21.042 1.00 28.43 100 ASP B CA 1
ATOM 3172 C C . ASP B 1 100 ? 24.990 -11.008 -19.762 1.00 29.53 100 ASP B C 1
ATOM 3173 O O . ASP B 1 100 ? 25.729 -11.148 -18.790 1.00 31.73 100 ASP B O 1
ATOM 3178 N N . ARG B 1 101 ? 23.684 -11.304 -19.721 1.00 28.46 101 ARG B N 1
ATOM 3179 C CA . ARG B 1 101 ? 23.017 -11.953 -18.591 1.00 28.71 101 ARG B CA 1
ATOM 3180 C C . ARG B 1 101 ? 22.948 -11.112 -17.316 1.00 27.82 101 ARG B C 1
ATOM 3181 O O . ARG B 1 101 ? 22.632 -11.630 -16.245 1.00 28.05 101 ARG B O 1
ATOM 3189 N N . VAL B 1 102 ? 23.177 -9.798 -17.445 1.00 26.38 102 VAL B N 1
ATOM 3190 C CA . VAL B 1 102 ? 23.009 -8.848 -16.363 1.00 25.37 102 VAL B CA 1
ATOM 3191 C C . VAL B 1 102 ? 21.756 -8.093 -16.723 1.00 24.33 102 VAL B C 1
ATOM 3192 O O . VAL B 1 102 ? 21.666 -7.528 -17.832 1.00 23.45 102 VAL B O 1
ATOM 3196 N N . LEU B 1 103 ? 20.746 -8.185 -15.861 1.00 23.76 103 LEU B N 1
ATOM 3197 C CA . LEU B 1 103 ? 19.465 -7.530 -16.123 1.00 23.97 103 LEU B CA 1
ATOM 3198 C C . LEU B 1 103 ? 19.479 -6.119 -15.532 1.00 23.63 103 LEU B C 1
ATOM 3199 O O . LEU B 1 103 ? 20.063 -5.903 -14.470 1.00 24.33 103 LEU B O 1
ATOM 3204 N N . TYR B 1 104 ? 18.865 -5.146 -16.225 1.00 21.68 104 TYR B N 1
ATOM 3205 C CA . TYR B 1 104 ? 18.784 -3.779 -15.706 1.00 21.81 104 TYR B CA 1
ATOM 3206 C C . TYR B 1 104 ? 17.337 -3.349 -15.821 1.00 20.41 104 TYR B C 1
ATOM 3207 O O . TYR B 1 104 ? 16.652 -3.707 -16.800 1.00 20.35 104 TYR B O 1
ATOM 3216 N N . LEU B 1 105 ? 16.841 -2.652 -14.797 1.00 20.14 105 LEU B N 1
ATOM 3217 C CA . LEU B 1 105 ? 15.432 -2.279 -14.737 1.00 20.55 105 LEU B CA 1
ATOM 3218 C C . LEU B 1 105 ? 15.330 -0.786 -14.411 1.00 19.92 105 LEU B C 1
ATOM 3219 O O . LEU B 1 105 ? 15.972 -0.316 -13.464 1.00 19.56 105 LEU B O 1
ATOM 3224 N N . PHE B 1 106 ? 14.530 -0.056 -15.175 1.00 19.13 106 PHE B N 1
ATOM 3225 C CA . PHE B 1 106 ? 14.324 1.359 -14.945 1.00 18.62 106 PHE B CA 1
ATOM 3226 C C . PHE B 1 106 ? 12.842 1.699 -14.894 1.00 19.10 106 PHE B C 1
ATOM 3227 O O . PHE B 1 106 ? 12.077 1.240 -15.747 1.00 18.66 106 PHE B O 1
ATOM 3235 N N . GLY B 1 107 ? 12.459 2.593 -13.964 1.00 18.39 107 GLY B N 1
ATOM 3236 C CA . GLY B 1 107 ? 11.111 3.150 -13.944 1.00 20.45 107 GLY B CA 1
ATOM 3237 C C . GLY B 1 107 ? 10.022 2.156 -13.635 1.00 19.88 107 GLY B C 1
ATOM 3238 O O . GLY B 1 107 ? 10.298 1.071 -13.127 1.00 19.59 107 GLY B O 1
ATOM 3239 N N . GLY B 1 108 ? 8.783 2.562 -13.910 1.00 18.58 108 GLY B N 1
ATOM 3240 C CA . GLY B 1 108 ? 7.636 1.732 -13.623 1.00 19.01 108 GLY B CA 1
ATOM 3241 C C . GLY B 1 108 ? 6.619 2.468 -12.763 1.00 19.85 108 GLY B C 1
ATOM 3242 O O . GLY B 1 108 ? 6.776 3.659 -12.429 1.00 19.77 108 GLY B O 1
ATOM 3243 N N . HIS B 1 109 ? 5.566 1.755 -12.377 1.00 19.13 109 HIS B N 1
ATOM 3244 C CA . HIS B 1 109 ? 4.498 2.332 -11.557 1.00 19.96 109 HIS B CA 1
ATOM 3245 C C . HIS B 1 109 ? 4.149 1.342 -10.471 1.00 21.03 109 HIS B C 1
ATOM 3246 O O . HIS B 1 109 ? 3.770 0.209 -10.756 1.00 20.57 109 HIS B O 1
ATOM 3253 N N . HIS B 1 110 ? 4.259 1.769 -9.218 1.00 22.85 110 HIS B N 1
ATOM 3254 C CA . HIS B 1 110 ? 3.867 0.939 -8.082 1.00 24.70 110 HIS B CA 1
ATOM 3255 C C . HIS B 1 110 ? 2.633 1.568 -7.383 1.00 27.19 110 HIS B C 1
ATOM 3256 O O . HIS B 1 110 ? 2.035 2.516 -7.898 1.00 26.96 110 HIS B O 1
ATOM 3263 N N . SER B 1 111 ? 2.244 1.023 -6.228 1.00 28.65 111 SER B N 1
ATOM 3264 C CA . SER B 1 111 ? 1.111 1.503 -5.445 1.00 30.82 111 SER B CA 1
ATOM 3265 C C . SER B 1 111 ? 1.195 3.020 -5.129 1.00 31.79 111 SER B C 1
ATOM 3266 O O . SER B 1 111 ? 0.150 3.655 -4.926 1.00 33.86 111 SER B O 1
ATOM 3269 N N . ARG B 1 112 ? 2.410 3.584 -5.037 1.00 30.11 112 ARG B N 1
ATOM 3270 C CA . ARG B 1 112 ? 2.571 5.011 -4.790 1.00 30.38 112 ARG B CA 1
ATOM 3271 C C . ARG B 1 112 ? 2.989 5.830 -6.025 1.00 30.23 112 ARG B C 1
ATOM 3272 O O . ARG B 1 112 ? 3.472 6.952 -5.877 1.00 31.69 112 ARG B O 1
ATOM 3280 N N . GLY B 1 113 ? 2.708 5.317 -7.217 1.00 28.03 113 GLY B N 1
ATOM 3281 C CA . GLY B 1 113 ? 2.978 6.060 -8.441 1.00 26.39 113 GLY B CA 1
ATOM 3282 C C . GLY B 1 113 ? 4.244 5.713 -9.202 1.00 24.27 113 GLY B C 1
ATOM 3283 O O . GLY B 1 113 ? 4.783 4.598 -9.102 1.00 23.05 113 GLY B O 1
ATOM 3284 N N . ASN B 1 114 ? 4.688 6.664 -10.030 1.00 21.98 114 ASN B N 1
ATOM 3285 C CA . ASN B 1 114 ? 5.855 6.436 -10.883 1.00 21.11 114 ASN B CA 1
ATOM 3286 C C . ASN B 1 114 ? 7.173 6.597 -10.173 1.00 21.98 114 ASN B C 1
ATOM 3287 O O . ASN B 1 114 ? 7.247 7.261 -9.133 1.00 23.08 114 ASN B O 1
ATOM 3292 N N . THR B 1 115 ? 8.219 6.003 -10.763 1.00 22.72 115 THR B N 1
ATOM 3293 C CA . THR B 1 115 ? 9.569 6.045 -10.226 1.00 22.49 115 THR B CA 1
ATOM 3294 C C . THR B 1 115 ? 10.614 6.225 -11.325 1.00 20.68 115 THR B C 1
ATOM 3295 O O . THR B 1 115 ? 10.330 6.014 -12.510 1.00 19.67 115 THR B O 1
ATOM 3299 N N . ASN B 1 116 ? 11.807 6.693 -10.928 1.00 20.48 116 ASN B N 1
ATOM 3300 C CA . ASN B 1 116 ? 12.951 6.817 -11.821 1.00 20.92 116 ASN B CA 1
ATOM 3301 C C . ASN B 1 116 ? 14.172 6.057 -11.276 1.00 21.41 116 ASN B C 1
ATOM 3302 O O . ASN B 1 116 ? 15.286 6.350 -11.662 1.00 21.62 116 ASN B O 1
ATOM 3307 N N . LYS B 1 117 ? 13.947 5.098 -10.357 1.00 21.09 117 LYS B N 1
ATOM 3308 C CA . LYS B 1 117 ? 15.021 4.279 -9.838 1.00 21.92 117 LYS B CA 1
ATOM 3309 C C . LYS B 1 117 ? 15.506 3.265 -10.874 1.00 21.85 117 LYS B C 1
ATOM 3310 O O . LYS B 1 117 ? 14.769 2.858 -11.797 1.00 21.78 117 LYS B O 1
ATOM 3316 N N . PHE B 1 118 ? 16.774 2.909 -10.749 1.00 21.41 118 PHE B N 1
ATOM 3317 C CA . PHE B 1 118 ? 17.479 2.018 -11.642 1.00 21.18 118 PHE B CA 1
ATOM 3318 C C . PHE B 1 118 ? 18.118 0.896 -10.830 1.00 22.27 118 PHE B C 1
ATOM 3319 O O . PHE B 1 118 ? 18.789 1.169 -9.816 1.00 21.84 118 PHE B O 1
ATOM 3327 N N . TYR B 1 119 ? 17.857 -0.358 -11.237 1.00 21.84 119 TYR B N 1
ATOM 3328 C CA . TYR B 1 119 ? 18.286 -1.587 -10.573 1.00 22.46 119 TYR B CA 1
ATOM 3329 C C . TYR B 1 119 ? 19.049 -2.499 -11.524 1.00 23.54 119 TYR B C 1
ATOM 3330 O O . TYR B 1 119 ? 18.784 -2.543 -12.717 1.00 23.00 119 TYR B O 1
ATOM 3339 N N . MET B 1 120 ? 19.931 -3.296 -10.962 1.00 24.11 120 MET B N 1
ATOM 3340 C CA . MET B 1 120 ? 20.689 -4.296 -11.696 1.00 25.24 120 MET B CA 1
ATOM 3341 C C . MET B 1 120 ? 20.448 -5.652 -11.005 1.00 25.32 120 MET B C 1
ATOM 3342 O O . MET B 1 120 ? 20.385 -5.707 -9.760 1.00 25.35 120 MET B O 1
ATOM 3347 N N . LEU B 1 121 ? 20.304 -6.734 -11.791 1.00 25.30 121 LEU B N 1
ATOM 3348 C CA . LEU B 1 121 ? 20.164 -8.109 -11.263 1.00 26.60 121 LEU B CA 1
ATOM 3349 C C . LEU B 1 121 ? 21.140 -8.979 -12.066 1.00 26.90 121 LEU B C 1
ATOM 3350 O O . LEU B 1 121 ? 20.897 -9.240 -13.247 1.00 24.64 121 LEU B O 1
ATOM 3355 N N . ASP B 1 122 ? 22.301 -9.318 -11.473 1.00 27.65 122 ASP B N 1
ATOM 3356 C CA . ASP B 1 122 ? 23.293 -10.122 -12.171 1.00 29.28 122 ASP B CA 1
ATOM 3357 C C . ASP B 1 122 ? 22.784 -11.555 -12.146 1.00 31.49 122 ASP B C 1
ATOM 3358 O O . ASP B 1 122 ? 22.730 -12.175 -11.074 1.00 31.77 122 ASP B O 1
ATOM 3363 N N . SER B 1 123 ? 22.424 -12.084 -13.318 1.00 32.75 123 SER B N 1
ATOM 3364 C CA . SER B 1 123 ? 21.889 -13.444 -13.376 1.00 35.41 123 SER B CA 1
ATOM 3365 C C . SER B 1 123 ? 22.873 -14.474 -13.910 1.00 38.45 123 SER B C 1
ATOM 3366 O O . SER B 1 123 ? 22.442 -15.574 -14.237 1.00 39.13 123 SER B O 1
ATOM 3369 N N . ARG B 1 124 ? 24.163 -14.113 -14.056 1.00 40.39 124 ARG B N 1
ATOM 3370 C CA . ARG B 1 124 ? 25.189 -15.017 -14.578 1.00 43.13 124 ARG B CA 1
ATOM 3371 C C . ARG B 1 124 ? 25.434 -16.190 -13.642 1.00 47.03 124 ARG B C 1
ATOM 3372 O O . ARG B 1 124 ? 25.691 -17.307 -14.100 1.00 47.48 124 ARG B O 1
ATOM 3380 N N . SER B 1 125 ? 25.349 -15.937 -12.335 1.00 49.55 125 SER B N 1
ATOM 3381 C CA . SER B 1 125 ? 25.491 -16.964 -11.320 1.00 52.56 125 SER B CA 1
ATOM 3382 C C . SER B 1 125 ? 24.188 -17.759 -11.276 1.00 54.84 125 SER B C 1
ATOM 3383 O O . SER B 1 125 ? 23.284 -17.397 -10.527 1.00 55.30 125 SER B O 1
ATOM 3386 N N . THR B 1 126 ? 24.078 -18.826 -12.092 1.00 55.97 126 THR B N 1
ATOM 3387 C CA . THR B 1 126 ? 22.894 -19.699 -12.126 1.00 57.26 126 THR B CA 1
ATOM 3388 C C . THR B 1 126 ? 22.654 -20.309 -10.743 1.00 57.98 126 THR B C 1
ATOM 3389 O O . THR B 1 126 ? 21.521 -20.356 -10.266 1.00 58.69 126 THR B O 1
ATOM 3393 N N . ASP B 1 127 ? 23.733 -20.728 -10.086 1.00 57.74 127 ASP B N 1
ATOM 3394 C CA . ASP B 1 127 ? 23.687 -21.241 -8.726 1.00 58.13 127 ASP B CA 1
ATOM 3395 C C . ASP B 1 127 ? 23.904 -20.044 -7.778 1.00 57.81 127 ASP B C 1
ATOM 3396 O O . ASP B 1 127 ? 24.640 -19.114 -8.125 1.00 58.39 127 ASP B O 1
ATOM 3401 N N . ARG B 1 128 ? 23.243 -20.062 -6.605 1.00 56.62 128 ARG B N 1
ATOM 3402 C CA . ARG B 1 128 ? 23.261 -19.016 -5.572 1.00 55.51 128 ARG B CA 1
ATOM 3403 C C . ARG B 1 128 ? 22.061 -18.080 -5.741 1.00 53.51 128 ARG B C 1
ATOM 3404 O O . ARG B 1 128 ? 21.647 -17.805 -6.864 1.00 53.80 128 ARG B O 1
ATOM 3412 N N . VAL B 1 129 ? 21.487 -17.619 -4.626 1.00 51.44 129 VAL B N 1
ATOM 3413 C CA . VAL B 1 129 ? 20.317 -16.743 -4.634 1.00 49.70 129 VAL B CA 1
ATOM 3414 C C . VAL B 1 129 ? 20.635 -15.402 -5.293 1.00 46.97 129 VAL B C 1
ATOM 3415 O O . VAL B 1 129 ? 21.610 -14.752 -4.929 1.00 47.67 129 VAL B O 1
ATOM 3419 N N . LEU B 1 130 ? 19.834 -15.001 -6.284 1.00 43.75 130 LEU B N 1
ATOM 3420 C CA . LEU B 1 130 ? 20.059 -13.748 -6.996 1.00 41.15 130 LEU B CA 1
ATOM 3421 C C . LEU B 1 130 ? 19.783 -12.511 -6.154 1.00 38.52 130 LEU B C 1
ATOM 3422 O O . LEU B 1 130 ? 18.781 -12.457 -5.443 1.00 38.02 130 LEU B O 1
ATOM 3427 N N . GLN B 1 131 ? 20.654 -11.497 -6.265 1.00 36.87 131 GLN B N 1
ATOM 3428 C CA . GLN B 1 131 ? 20.513 -10.263 -5.495 1.00 35.86 131 GLN B CA 1
ATOM 3429 C C . GLN B 1 131 ? 20.310 -9.021 -6.355 1.00 33.55 131 GLN B C 1
ATOM 3430 O O . GLN B 1 131 ? 21.131 -8.703 -7.225 1.00 34.19 131 GLN B O 1
ATOM 3436 N N . TRP B 1 132 ? 19.213 -8.316 -6.114 1.00 31.86 132 TRP B N 1
ATOM 3437 C CA . TRP B 1 132 ? 18.940 -7.070 -6.806 1.00 30.17 132 TRP B CA 1
ATOM 3438 C C . TRP B 1 132 ? 19.864 -6.009 -6.200 1.00 29.52 132 TRP B C 1
ATOM 3439 O O . TRP B 1 132 ? 20.112 -5.996 -4.984 1.00 29.23 132 TRP B O 1
ATOM 3450 N N . GLU B 1 133 ? 20.304 -5.078 -7.023 1.00 28.52 133 GLU B N 1
ATOM 3451 C CA . GLU B 1 133 ? 21.150 -3.982 -6.597 1.00 28.21 133 GLU B CA 1
ATOM 3452 C C . GLU B 1 133 ? 20.545 -2.671 -7.125 1.00 26.97 133 GLU B C 1
ATOM 3453 O O . GLU B 1 133 ? 20.493 -2.476 -8.339 1.00 26.12 133 GLU B O 1
ATOM 3459 N N . ARG B 1 134 ? 20.122 -1.780 -6.238 1.00 25.71 134 ARG B N 1
ATOM 3460 C CA . ARG B 1 134 ? 19.632 -0.466 -6.617 1.00 26.39 134 ARG B CA 1
ATOM 3461 C C . ARG B 1 134 ? 20.878 0.385 -6.785 1.00 26.96 134 ARG B C 1
ATOM 3462 O O . ARG B 1 134 ? 21.731 0.457 -5.878 1.00 26.38 134 ARG B O 1
ATOM 3470 N N . ILE B 1 135 ? 21.038 0.946 -7.989 1.00 26.87 135 ILE B N 1
ATOM 3471 C CA . ILE B 1 135 ? 22.223 1.721 -8.295 1.00 28.31 135 ILE B CA 1
ATOM 3472 C C . ILE B 1 135 ? 22.007 3.190 -8.063 1.00 29.88 135 ILE B C 1
ATOM 3473 O O . ILE B 1 135 ? 21.104 3.762 -8.670 1.00 30.06 135 ILE B O 1
ATOM 3478 N N . ASP B 1 136 ? 22.858 3.825 -7.234 1.00 31.34 136 ASP B N 1
ATOM 3479 C CA . ASP B 1 136 ? 22.738 5.269 -7.038 1.00 33.46 136 ASP B CA 1
ATOM 3480 C C . ASP B 1 136 ? 23.543 5.925 -8.159 1.00 33.06 136 ASP B C 1
ATOM 3481 O O . ASP B 1 136 ? 24.759 6.072 -8.073 1.00 34.07 136 ASP B O 1
ATOM 3486 N N . CYS B 1 137 ? 22.875 6.200 -9.272 1.00 31.42 137 CYS B N 1
ATOM 3487 C CA . CYS B 1 137 ? 23.524 6.722 -10.474 1.00 30.56 137 CYS B CA 1
ATOM 3488 C C . CYS B 1 137 ? 23.986 8.150 -10.346 1.00 31.24 137 CYS B C 1
ATOM 3489 O O . CYS B 1 137 ? 23.340 8.956 -9.679 1.00 31.88 137 CYS B O 1
ATOM 3492 N N . GLN B 1 138 ? 25.086 8.478 -11.028 1.00 30.80 138 GLN B N 1
ATOM 3493 C CA . GLN B 1 138 ? 25.562 9.854 -11.104 1.00 31.02 138 GLN B CA 1
ATOM 3494 C C . GLN B 1 138 ? 24.782 10.555 -12.250 1.00 29.44 138 GLN B C 1
ATOM 3495 O O . GLN B 1 138 ? 24.149 9.886 -13.077 1.00 27.79 138 GLN B O 1
ATOM 3501 N N . GLY B 1 139 ? 24.807 11.880 -12.262 1.00 29.21 139 GLY B N 1
ATOM 3502 C CA . GLY B 1 139 ? 24.106 12.644 -13.284 1.00 29.48 139 GLY B CA 1
ATOM 3503 C C . GLY B 1 139 ? 22.641 12.866 -12.967 1.00 29.81 139 GLY B C 1
ATOM 3504 O O . GLY B 1 139 ? 22.157 12.445 -11.911 1.00 30.56 139 GLY B O 1
ATOM 3505 N N . ILE B 1 140 ? 21.905 13.536 -13.892 1.00 28.76 140 ILE B N 1
ATOM 3506 C CA . ILE B 1 140 ? 20.487 13.844 -13.691 1.00 29.09 140 ILE B CA 1
ATOM 3507 C C . ILE B 1 140 ? 19.635 12.715 -14.277 1.00 28.36 140 ILE B C 1
ATOM 3508 O O . ILE B 1 140 ? 19.710 12.438 -15.476 1.00 27.92 140 ILE B O 1
ATOM 3513 N N . PRO B 1 141 ? 18.854 12.014 -13.447 1.00 27.40 141 PRO B N 1
ATOM 3514 C CA . PRO B 1 141 ? 18.071 10.892 -13.976 1.00 26.76 141 PRO B CA 1
ATOM 3515 C C . PRO B 1 141 ? 16.905 11.373 -14.823 1.00 24.83 141 PRO B C 1
ATOM 3516 O O . PRO B 1 141 ? 16.480 12.534 -14.689 1.00 25.33 141 PRO B O 1
ATOM 3520 N N . PRO B 1 142 ? 16.295 10.479 -15.632 1.00 22.78 142 PRO B N 1
ATOM 3521 C CA . PRO B 1 142 ? 15.064 10.871 -16.319 1.00 21.82 142 PRO B CA 1
ATOM 3522 C C . PRO B 1 142 ? 13.964 11.140 -15.267 1.00 21.51 142 PRO B C 1
ATOM 3523 O O . PRO B 1 142 ? 14.074 10.755 -14.084 1.00 21.50 142 PRO B O 1
ATOM 3527 N N . SER B 1 143 ? 12.895 11.778 -15.700 1.00 21.58 143 SER B N 1
ATOM 3528 C CA . SER B 1 143 ? 11.743 12.008 -14.834 1.00 21.48 143 SER B CA 1
ATOM 3529 C C . SER B 1 143 ? 11.079 10.681 -14.490 1.00 20.55 143 SER B C 1
ATOM 3530 O O . SER B 1 143 ? 11.264 9.684 -15.206 1.00 20.89 143 SER B O 1
ATOM 3533 N N . SER B 1 144 ? 10.371 10.623 -13.344 1.00 20.23 144 SER B N 1
ATOM 3534 C CA . SER B 1 144 ? 9.696 9.370 -12.948 1.00 19.79 144 SER B CA 1
ATOM 3535 C C . SER B 1 144 ? 8.607 9.027 -13.967 1.00 18.74 144 SER B C 1
ATOM 3536 O O . SER B 1 144 ? 7.779 9.877 -14.284 1.00 18.86 144 SER B O 1
ATOM 3539 N N . LYS B 1 145 ? 8.658 7.809 -14.501 1.00 17.45 145 LYS B N 1
ATOM 3540 C CA . LYS B 1 145 ? 7.780 7.441 -15.606 1.00 17.24 145 LYS B CA 1
ATOM 3541 C C . LYS B 1 145 ? 7.688 5.932 -15.808 1.00 17.42 145 LYS B C 1
ATOM 3542 O O . LYS B 1 145 ? 8.459 5.168 -15.226 1.00 18.27 145 LYS B O 1
ATOM 3548 N N . ASP B 1 146 ? 6.714 5.512 -16.616 1.00 16.24 146 ASP B N 1
ATOM 3549 C CA . ASP B 1 146 ? 6.553 4.113 -17.018 1.00 16.03 146 ASP B CA 1
ATOM 3550 C C . ASP B 1 146 ? 6.179 4.070 -18.513 1.00 15.47 146 ASP B C 1
ATOM 3551 O O . ASP B 1 146 ? 6.105 5.104 -19.194 1.00 15.48 146 ASP B O 1
ATOM 3556 N N . LYS B 1 147 ? 5.971 2.875 -19.022 1.00 15.82 147 LYS B N 1
ATOM 3557 C CA . LYS B 1 147 ? 5.480 2.653 -20.394 1.00 16.14 147 LYS B CA 1
ATOM 3558 C C . LYS B 1 147 ? 6.344 3.381 -21.421 1.00 16.77 147 LYS B C 1
ATOM 3559 O O . LYS B 1 147 ? 5.857 4.216 -22.218 1.00 17.01 147 LYS B O 1
ATOM 3565 N N . LEU B 1 148 ? 7.628 3.090 -21.339 1.00 16.66 148 LEU B N 1
ATOM 3566 C CA . LEU B 1 148 ? 8.633 3.689 -22.229 1.00 16.37 148 LEU B CA 1
ATOM 3567 C C . LEU B 1 148 ? 9.332 2.611 -23.094 1.00 17.19 148 LEU B C 1
ATOM 3568 O O . LEU B 1 148 ? 8.794 1.526 -23.288 1.00 17.34 148 LEU B O 1
ATOM 3573 N N . GLY B 1 149 ? 10.502 2.932 -23.608 1.00 16.95 149 GLY B N 1
ATOM 3574 C CA . GLY B 1 149 ? 11.282 1.984 -24.393 1.00 16.50 149 GLY B CA 1
ATOM 3575 C C . GLY B 1 149 ? 12.761 2.220 -24.223 1.00 17.26 149 GLY B C 1
ATOM 3576 O O . GLY B 1 149 ? 13.194 3.279 -23.741 1.00 16.84 149 GLY B O 1
ATOM 3577 N N . VAL B 1 150 ? 13.551 1.239 -24.661 1.00 17.23 150 VAL B N 1
ATOM 3578 C CA . VAL B 1 150 ? 14.988 1.318 -24.528 1.00 18.04 150 VAL B CA 1
ATOM 3579 C C . VAL B 1 150 ? 15.685 0.632 -25.679 1.00 17.55 150 VAL B C 1
ATOM 3580 O O . VAL B 1 150 ? 15.183 -0.370 -26.232 1.00 18.16 150 VAL B O 1
ATOM 3584 N N . TRP B 1 151 ? 16.836 1.193 -26.031 1.00 17.02 151 TRP B N 1
ATOM 3585 C CA . TRP B 1 151 ? 17.754 0.617 -27.009 1.00 17.20 151 TRP B CA 1
ATOM 3586 C C . TRP B 1 151 ? 19.063 0.311 -26.285 1.00 20.32 151 TRP B C 1
ATOM 3587 O O . TRP B 1 151 ? 19.505 1.099 -25.439 1.00 21.65 151 TRP B O 1
ATOM 3598 N N . VAL B 1 152 ? 19.683 -0.799 -26.621 1.00 20.82 152 VAL B N 1
ATOM 3599 C CA . VAL B 1 152 ? 20.986 -1.169 -26.054 1.00 21.75 152 VAL B CA 1
ATOM 3600 C C . VAL B 1 152 ? 22.006 -1.001 -27.162 1.00 21.65 152 VAL B C 1
ATOM 3601 O O . VAL B 1 152 ? 21.812 -1.526 -28.259 1.00 20.97 152 VAL B O 1
ATOM 3605 N N . TYR B 1 153 ? 23.092 -0.275 -26.889 1.00 21.96 153 TYR B N 1
ATOM 3606 C CA . TYR B 1 153 ? 24.124 -0.081 -27.893 1.00 22.44 153 TYR B CA 1
ATOM 3607 C C . TYR B 1 153 ? 25.440 -0.014 -27.165 1.00 22.45 153 TYR B C 1
ATOM 3608 O O . TYR B 1 153 ? 25.697 0.968 -26.479 1.00 22.80 153 TYR B O 1
ATOM 3617 N N . LYS B 1 154 ? 26.226 -1.091 -27.248 1.00 22.11 154 LYS B N 1
ATOM 3618 C CA . LYS B 1 154 ? 27.527 -1.201 -26.576 1.00 22.69 154 LYS B CA 1
ATOM 3619 C C . LYS B 1 154 ? 27.358 -0.944 -25.060 1.00 23.30 154 LYS B C 1
ATOM 3620 O O . LYS B 1 154 ? 26.471 -1.537 -24.457 1.00 23.62 154 LYS B O 1
ATOM 3626 N N . ASN B 1 155 ? 28.103 -0.002 -24.468 1.00 23.77 155 ASN B N 1
ATOM 3627 C CA . ASN B 1 155 ? 28.009 0.310 -23.060 1.00 22.37 155 ASN B CA 1
ATOM 3628 C C . ASN B 1 155 ? 26.806 1.162 -22.652 1.00 21.44 155 ASN B C 1
ATOM 3629 O O . ASN B 1 155 ? 26.621 1.397 -21.454 1.00 22.10 155 ASN B O 1
ATOM 3634 N N . LYS B 1 156 ? 26.011 1.648 -23.618 1.00 20.47 156 LYS B N 1
ATOM 3635 C CA . LYS B 1 156 ? 24.927 2.555 -23.296 1.00 21.06 156 LYS B CA 1
ATOM 3636 C C . LYS B 1 156 ? 23.553 1.901 -23.271 1.00 19.81 156 LYS B C 1
ATOM 3637 O O . LYS B 1 156 ? 23.227 1.100 -24.151 1.00 20.61 156 LYS B O 1
ATOM 3643 N N . LEU B 1 157 ? 22.724 2.309 -22.318 1.00 18.12 157 LEU B N 1
ATOM 3644 C CA . LEU B 1 157 ? 21.290 1.961 -22.328 1.00 17.99 157 LEU B CA 1
ATOM 3645 C C . LEU B 1 157 ? 20.619 3.283 -22.685 1.00 18.82 157 LEU B C 1
ATOM 3646 O O . LEU B 1 157 ? 20.859 4.282 -22.033 1.00 19.74 157 LEU B O 1
ATOM 3651 N N . ILE B 1 158 ? 19.827 3.314 -23.765 1.00 17.14 158 ILE B N 1
ATOM 3652 C CA . ILE B 1 158 ? 19.222 4.561 -24.239 1.00 18.02 158 ILE B CA 1
ATOM 3653 C C . ILE B 1 158 ? 17.732 4.488 -24.080 1.00 18.01 158 ILE B C 1
ATOM 3654 O O . ILE B 1 158 ? 17.071 3.717 -24.771 1.00 18.98 158 ILE B O 1
ATOM 3659 N N . PHE B 1 159 ? 17.176 5.304 -23.181 1.00 16.79 159 PHE B N 1
ATOM 3660 C CA . PHE B 1 159 ? 15.751 5.294 -22.900 1.00 17.02 159 PHE B CA 1
ATOM 3661 C C . PHE B 1 159 ? 15.025 6.403 -23.618 1.00 17.45 159 PHE B C 1
ATOM 3662 O O . PHE B 1 159 ? 15.545 7.514 -23.718 1.00 16.64 159 PHE B O 1
ATOM 3670 N N . PHE B 1 160 ? 13.797 6.099 -24.108 1.00 17.03 160 PHE B N 1
ATOM 3671 C CA . PHE B 1 160 ? 13.007 7.055 -24.881 1.00 16.59 160 PHE B CA 1
ATOM 3672 C C . PHE B 1 160 ? 11.571 7.104 -24.399 1.00 16.99 160 PHE B C 1
ATOM 3673 O O . PHE B 1 160 ? 10.931 6.056 -24.267 1.00 17.34 160 PHE B O 1
ATOM 3681 N N . GLY B 1 161 ? 11.061 8.319 -24.229 1.00 16.61 161 GLY B N 1
ATOM 3682 C CA . GLY B 1 161 ? 9.648 8.574 -23.982 1.00 16.82 161 GLY B CA 1
ATOM 3683 C C . GLY B 1 161 ? 9.081 8.094 -22.665 1.00 16.88 161 GLY B C 1
ATOM 3684 O O . GLY B 1 161 ? 9.808 7.931 -21.685 1.00 18.28 161 GLY B O 1
ATOM 3685 N N . GLY B 1 162 ? 7.766 7.904 -22.621 1.00 16.57 162 GLY B N 1
ATOM 3686 C CA . GLY B 1 162 ? 7.109 7.434 -21.402 1.00 17.85 162 GLY B CA 1
ATOM 3687 C C . GLY B 1 162 ? 6.052 8.363 -20.872 1.00 17.11 162 GLY B C 1
ATOM 3688 O O . GLY B 1 162 ? 5.818 9.438 -21.430 1.00 17.17 162 GLY B O 1
ATOM 3689 N N . TYR B 1 163 ? 5.422 7.962 -19.734 1.00 16.64 163 TYR B N 1
ATOM 3690 C CA . TYR B 1 163 ? 4.323 8.696 -19.121 1.00 17.01 163 TYR B CA 1
ATOM 3691 C C . TYR B 1 163 ? 4.655 8.810 -17.639 1.00 17.41 163 TYR B C 1
ATOM 3692 O O . TYR B 1 163 ? 5.021 7.812 -17.010 1.00 17.21 163 TYR B O 1
ATOM 3701 N N . GLY B 1 164 ? 4.528 10.010 -17.109 1.00 18.28 164 GLY B N 1
ATOM 3702 C CA . GLY B 1 164 ? 4.806 10.218 -15.694 1.00 18.87 164 GLY B CA 1
ATOM 3703 C C . GLY B 1 164 ? 4.690 11.664 -15.294 1.00 20.23 164 GLY B C 1
ATOM 3704 O O . GLY B 1 164 ? 4.066 12.471 -15.984 1.00 20.13 164 GLY B O 1
ATOM 3705 N N . TYR B 1 165 ? 5.327 11.992 -14.177 1.00 21.37 165 TYR B N 1
ATOM 3706 C CA . TYR B 1 165 ? 5.221 13.342 -13.631 1.00 23.02 165 TYR B CA 1
ATOM 3707 C C . TYR B 1 165 ? 5.981 14.367 -14.461 1.00 24.84 165 TYR B C 1
ATOM 3708 O O . TYR B 1 165 ? 6.901 14.022 -15.215 1.00 25.21 165 TYR B O 1
ATOM 3717 N N . LEU B 1 166 ? 5.674 15.667 -14.233 1.00 26.75 166 LEU B N 1
ATOM 3718 C CA . LEU B 1 166 ? 6.398 16.776 -14.855 1.00 28.66 166 LEU B CA 1
ATOM 3719 C C . LEU B 1 166 ? 7.859 16.669 -14.421 1.00 31.55 166 LEU B C 1
ATOM 3720 O O . LEU B 1 166 ? 8.120 16.410 -13.250 1.00 31.98 166 LEU B O 1
ATOM 3725 N N . PRO B 1 167 ? 8.795 16.756 -15.375 1.00 33.70 167 PRO B N 1
ATOM 3726 C CA . PRO B 1 167 ? 10.217 16.624 -15.029 1.00 36.31 167 PRO B CA 1
ATOM 3727 C C . PRO B 1 167 ? 10.657 17.665 -13.990 1.00 40.41 167 PRO B C 1
ATOM 3728 O O . PRO B 1 167 ? 10.207 18.805 -14.030 1.00 41.19 167 PRO B O 1
ATOM 3732 N N . GLU B 1 168 ? 11.470 17.231 -13.018 1.00 42.30 168 GLU B N 1
ATOM 3733 C CA . GLU B 1 168 ? 12.028 17.972 -11.879 1.00 44.92 168 GLU B CA 1
ATOM 3734 C C . GLU B 1 168 ? 12.429 19.398 -12.255 1.00 47.20 168 GLU B C 1
ATOM 3735 O O . GLU B 1 168 ? 12.023 20.348 -11.579 1.00 48.18 168 GLU B O 1
ATOM 3741 N N . ASP B 1 169 ? 13.136 19.550 -13.394 1.00 47.72 169 ASP B N 1
ATOM 3742 C CA . ASP B 1 169 ? 13.511 20.847 -13.968 1.00 48.27 169 ASP B CA 1
ATOM 3743 C C . ASP B 1 169 ? 13.364 20.841 -15.521 1.00 47.97 169 ASP B C 1
ATOM 3744 O O . ASP B 1 169 ? 13.043 19.805 -16.109 1.00 48.20 169 ASP B O 1
ATOM 3749 N N . LYS B 1 170 ? 13.646 21.984 -16.179 1.00 47.12 170 LYS B N 1
ATOM 3750 C CA . LYS B 1 170 ? 13.628 22.097 -17.637 1.00 46.54 170 LYS B CA 1
ATOM 3751 C C . LYS B 1 170 ? 14.901 21.489 -18.275 1.00 45.88 170 LYS B C 1
ATOM 3752 O O . LYS B 1 170 ? 15.899 22.196 -18.422 1.00 46.48 170 LYS B O 1
ATOM 3758 N N . VAL B 1 171 ? 14.864 20.172 -18.623 1.00 44.18 171 VAL B N 1
ATOM 3759 C CA . VAL B 1 171 ? 15.950 19.391 -19.251 1.00 42.28 171 VAL B CA 1
ATOM 3760 C C . VAL B 1 171 ? 15.769 19.270 -20.812 1.00 39.13 171 VAL B C 1
ATOM 3761 O O . VAL B 1 171 ? 14.924 19.978 -21.328 1.00 39.32 171 VAL B O 1
ATOM 3765 N N . LEU B 1 172 ? 16.569 18.453 -21.574 1.00 36.22 172 LEU B N 1
ATOM 3766 C CA . LEU B 1 172 ? 16.445 18.420 -23.037 1.00 34.43 172 LEU B CA 1
ATOM 3767 C C . LEU B 1 172 ? 15.221 17.645 -23.521 1.00 32.50 172 LEU B C 1
ATOM 3768 O O . LEU B 1 172 ? 15.068 16.459 -23.220 1.00 31.88 172 LEU B O 1
ATOM 3773 N N . GLY B 1 173 ? 14.398 18.303 -24.317 1.00 31.26 173 GLY B N 1
ATOM 3774 C CA . GLY B 1 173 ? 13.209 17.661 -24.864 1.00 30.31 173 GLY B CA 1
ATOM 3775 C C . GLY B 1 173 ? 11.931 18.354 -24.455 1.00 28.32 173 GLY B C 1
ATOM 3776 O O . GLY B 1 173 ? 11.965 19.459 -23.905 1.00 28.39 173 GLY B O 1
ATOM 3777 N N . THR B 1 174 ? 10.793 17.725 -24.733 1.00 26.41 174 THR B N 1
ATOM 3778 C CA . THR B 1 174 ? 9.496 18.309 -24.427 1.00 25.89 174 THR B CA 1
ATOM 3779 C C . THR B 1 174 ? 8.619 17.350 -23.619 1.00 24.91 174 THR B C 1
ATOM 3780 O O . THR B 1 174 ? 8.795 16.119 -23.661 1.00 23.94 174 THR B O 1
ATOM 3784 N N . PHE B 1 175 ? 7.685 17.924 -22.882 1.00 23.63 175 PHE B N 1
ATOM 3785 C CA . PHE B 1 175 ? 6.739 17.168 -22.083 1.00 24.48 175 PHE B CA 1
ATOM 3786 C C . PHE B 1 175 ? 5.360 17.776 -22.326 1.00 25.39 175 PHE B C 1
ATOM 3787 O O . PHE B 1 175 ? 5.222 19.003 -22.277 1.00 25.70 175 PHE B O 1
ATOM 3795 N N . GLU B 1 176 ? 4.341 16.947 -22.524 1.00 24.90 176 GLU B N 1
ATOM 3796 C CA . GLU B 1 176 ? 2.973 17.469 -22.697 1.00 26.12 176 GLU B CA 1
ATOM 3797 C C . GLU B 1 176 ? 2.054 16.785 -21.702 1.00 24.72 176 GLU B C 1
ATOM 3798 O O . GLU B 1 176 ? 1.991 15.554 -21.668 1.00 23.21 176 GLU B O 1
ATOM 3804 N N . PHE B 1 177 ? 1.328 17.576 -20.901 1.00 24.17 177 PHE B N 1
ATOM 3805 C CA . PHE B 1 177 ? 0.436 16.996 -19.902 1.00 23.10 177 PHE B CA 1
ATOM 3806 C C . PHE B 1 177 ? -0.730 16.275 -20.557 1.00 21.73 177 PHE B C 1
ATOM 3807 O O . PHE B 1 177 ? -1.247 16.730 -21.584 1.00 21.80 177 PHE B O 1
ATOM 3815 N N . ASP B 1 178 ? -1.184 15.221 -19.897 1.00 20.84 178 ASP B N 1
ATOM 3816 C CA . ASP B 1 178 ? -2.385 14.471 -20.247 1.00 22.17 178 ASP B CA 1
ATOM 3817 C C . ASP B 1 178 ? -3.496 15.106 -19.405 1.00 24.50 178 ASP B C 1
ATOM 3818 O O . ASP B 1 178 ? -3.505 14.918 -18.196 1.00 24.25 178 ASP B O 1
ATOM 3823 N N . GLU B 1 179 ? -4.424 15.839 -20.038 1.00 25.94 179 GLU B N 1
ATOM 3824 C CA . GLU B 1 179 ? -5.495 16.553 -19.323 1.00 27.95 179 GLU B CA 1
ATOM 3825 C C . GLU B 1 179 ? -6.426 15.660 -18.492 1.00 29.13 179 GLU B C 1
ATOM 3826 O O . GLU B 1 179 ? -7.005 16.138 -17.508 1.00 29.49 179 GLU B O 1
ATOM 3832 N N . THR B 1 180 ? -6.531 14.364 -18.842 1.00 29.55 180 THR B N 1
ATOM 3833 C CA . THR B 1 180 ? -7.351 13.428 -18.071 1.00 30.60 180 THR B CA 1
ATOM 3834 C C . THR B 1 180 ? -6.753 13.150 -16.668 1.00 31.34 180 THR B C 1
ATOM 3835 O O . THR B 1 180 ? -7.485 12.737 -15.767 1.00 32.13 180 THR B O 1
ATOM 3839 N N . SER B 1 181 ? -5.441 13.430 -16.458 1.00 30.26 181 SER B N 1
ATOM 3840 C CA . SER B 1 181 ? -4.792 13.247 -15.177 1.00 30.08 181 SER B CA 1
ATOM 3841 C C . SER B 1 181 ? -5.004 14.422 -14.195 1.00 31.80 181 SER B C 1
ATOM 3842 O O . SER B 1 181 ? -4.548 14.337 -13.053 1.00 32.65 181 SER B O 1
ATOM 3845 N N . PHE B 1 182 ? -5.620 15.532 -14.644 1.00 32.13 182 PHE B N 1
ATOM 3846 C CA . PHE B 1 182 ? -5.725 16.736 -13.800 1.00 33.58 182 PHE B CA 1
ATOM 3847 C C . PHE B 1 182 ? -6.766 16.687 -12.686 1.00 36.97 182 PHE B C 1
ATOM 3848 O O . PHE B 1 182 ? -6.651 17.475 -11.745 1.00 37.10 182 PHE B O 1
ATOM 3856 N N . TRP B 1 183 ? -7.837 15.884 -12.830 1.00 39.84 183 TRP B N 1
ATOM 3857 C CA . TRP B 1 183 ? -8.934 15.944 -11.858 1.00 43.62 183 TRP B CA 1
ATOM 3858 C C . TRP B 1 183 ? -9.209 14.693 -11.027 1.00 46.95 183 TRP B C 1
ATOM 3859 O O . TRP B 1 183 ? -10.057 14.763 -10.136 1.00 47.66 183 TRP B O 1
ATOM 3870 N N . ASN B 1 184 ? -8.547 13.564 -11.308 1.00 48.76 184 ASN B N 1
ATOM 3871 C CA . ASN B 1 184 ? -8.781 12.341 -10.529 1.00 50.85 184 ASN B CA 1
ATOM 3872 C C . ASN B 1 184 ? -7.508 11.807 -9.882 1.00 52.18 184 ASN B C 1
ATOM 3873 O O . ASN B 1 184 ? -7.415 10.608 -9.611 1.00 52.74 184 ASN B O 1
ATOM 3878 N N . SER B 1 185 ? -6.537 12.687 -9.608 1.00 52.40 185 SER B N 1
ATOM 3879 C CA . SER B 1 185 ? -5.270 12.267 -9.032 1.00 52.79 185 SER B CA 1
ATOM 3880 C C . SER B 1 185 ? -4.571 13.403 -8.288 1.00 52.46 185 SER B C 1
ATOM 3881 O O . SER B 1 185 ? -4.842 14.579 -8.529 1.00 52.93 185 SER B O 1
ATOM 3884 N N . SER B 1 186 ? -3.662 13.045 -7.385 1.00 51.36 186 SER B N 1
ATOM 3885 C CA . SER B 1 186 ? -2.907 14.000 -6.576 1.00 50.44 186 SER B CA 1
ATOM 3886 C C . SER B 1 186 ? -1.679 14.595 -7.292 1.00 48.73 186 SER B C 1
ATOM 3887 O O . SER B 1 186 ? -1.066 15.528 -6.769 1.00 49.74 186 SER B O 1
ATOM 3890 N N . HIS B 1 187 ? -1.327 14.087 -8.485 1.00 46.08 187 HIS B N 1
ATOM 3891 C CA . HIS B 1 187 ? -0.150 14.575 -9.196 1.00 43.96 187 HIS B CA 1
ATOM 3892 C C . HIS B 1 187 ? -0.398 14.470 -10.695 1.00 40.70 187 HIS B C 1
ATOM 3893 O O . HIS B 1 187 ? -0.554 13.363 -11.196 1.00 41.11 187 HIS B O 1
ATOM 3900 N N . PRO B 1 188 ? -0.505 15.595 -11.426 1.00 37.28 188 PRO B N 1
ATOM 3901 C CA . PRO B 1 188 ? -0.757 15.498 -12.881 1.00 34.28 188 PRO B CA 1
ATOM 3902 C C . PRO B 1 188 ? 0.375 14.786 -13.625 1.00 29.93 188 PRO B C 1
ATOM 3903 O O . PRO B 1 188 ? 1.503 14.772 -13.159 1.00 30.52 188 PRO B O 1
ATOM 3907 N N . ARG B 1 189 ? 0.062 14.128 -14.751 1.00 27.33 189 ARG B N 1
ATOM 3908 C CA . ARG B 1 189 ? 1.070 13.383 -15.520 1.00 24.33 189 ARG B CA 1
ATOM 3909 C C . ARG B 1 189 ? 0.931 13.639 -17.019 1.00 21.92 189 ARG B C 1
ATOM 3910 O O . ARG B 1 189 ? -0.104 14.163 -17.467 1.00 23.33 189 ARG B O 1
ATOM 3918 N N . GLY B 1 190 ? 1.968 13.260 -17.782 1.00 19.16 190 GLY B N 1
ATOM 3919 C CA . GLY B 1 190 ? 1.973 13.465 -19.213 1.00 18.45 190 GLY B CA 1
ATOM 3920 C C . GLY B 1 190 ? 3.047 12.680 -19.918 1.00 17.39 190 GLY B C 1
ATOM 3921 O O . GLY B 1 190 ? 3.829 11.948 -19.297 1.00 16.84 190 GLY B O 1
ATOM 3922 N N . TRP B 1 191 ? 3.138 12.929 -21.230 1.00 17.22 191 TRP B N 1
ATOM 3923 C CA . TRP B 1 191 ? 4.063 12.227 -22.119 1.00 18.48 191 TRP B CA 1
ATOM 3924 C C . TRP B 1 191 ? 5.323 13.036 -22.371 1.00 18.92 191 TRP B C 1
ATOM 3925 O O . TRP B 1 191 ? 5.267 14.254 -22.402 1.00 19.34 191 TRP B O 1
ATOM 3936 N N . ASN B 1 192 ? 6.438 12.353 -22.656 1.00 18.52 192 ASN B N 1
ATOM 3937 C CA . ASN B 1 192 ? 7.683 13.000 -22.975 1.00 17.77 192 ASN B CA 1
ATOM 3938 C C . ASN B 1 192 ? 8.308 12.348 -24.228 1.00 18.00 192 ASN B C 1
ATOM 3939 O O . ASN B 1 192 ? 7.934 11.226 -24.655 1.00 17.11 192 ASN B O 1
ATOM 3944 N N . ASP B 1 193 ? 9.185 13.107 -24.887 1.00 18.80 193 ASP B N 1
ATOM 3945 C CA . ASP B 1 193 ? 9.933 12.594 -26.050 1.00 18.86 193 ASP B CA 1
ATOM 3946 C C . ASP B 1 193 ? 11.445 12.499 -25.661 1.00 19.20 193 ASP B C 1
ATOM 3947 O O . ASP B 1 193 ? 12.312 12.578 -26.526 1.00 19.75 193 ASP B O 1
ATOM 3952 N N . HIS B 1 194 ? 11.747 12.419 -24.368 1.00 19.23 194 HIS B N 1
ATOM 3953 C CA . HIS B 1 194 ? 13.108 12.502 -23.871 1.00 20.23 194 HIS B CA 1
ATOM 3954 C C . HIS B 1 194 ? 13.972 11.344 -24.245 1.00 20.29 194 HIS B C 1
ATOM 3955 O O . HIS B 1 194 ? 13.528 10.191 -24.221 1.00 19.26 194 HIS B O 1
ATOM 3962 N N . VAL B 1 195 ? 15.240 11.636 -24.533 1.00 19.97 195 VAL B N 1
ATOM 3963 C CA . VAL B 1 195 ? 16.216 10.596 -24.788 1.00 18.61 195 VAL B CA 1
ATOM 3964 C C . VAL B 1 195 ? 17.247 10.723 -23.659 1.00 19.43 195 VAL B C 1
ATOM 3965 O O . VAL B 1 195 ? 17.826 11.798 -23.475 1.00 20.25 195 VAL B O 1
ATOM 3969 N N . HIS B 1 196 ? 17.475 9.642 -22.914 1.00 18.71 196 HIS B N 1
ATOM 3970 C CA . HIS B 1 196 ? 18.472 9.616 -21.849 1.00 18.61 196 HIS B CA 1
ATOM 3971 C C . HIS B 1 196 ? 19.389 8.417 -22.039 1.00 19.46 196 HIS B C 1
ATOM 3972 O O . HIS B 1 196 ? 18.930 7.323 -22.334 1.00 20.45 196 HIS B O 1
ATOM 3979 N N . ILE B 1 197 ? 20.662 8.609 -21.759 1.00 18.73 197 ILE B N 1
ATOM 3980 C CA . ILE B 1 197 ? 21.623 7.517 -21.786 1.00 19.77 197 ILE B CA 1
ATOM 3981 C C . ILE B 1 197 ? 22.023 7.167 -20.364 1.00 20.17 197 ILE B C 1
ATOM 3982 O O . ILE B 1 197 ? 22.376 8.060 -19.602 1.00 21.16 197 ILE B O 1
ATOM 3987 N N . LEU B 1 198 ? 22.045 5.869 -20.025 1.00 19.30 198 LEU B N 1
ATOM 3988 C CA . LEU B 1 198 ? 22.638 5.396 -18.776 1.00 19.69 198 LEU B CA 1
ATOM 3989 C C . LEU B 1 198 ? 23.920 4.691 -19.283 1.00 20.95 198 LEU B C 1
ATOM 3990 O O . LEU B 1 198 ? 23.835 3.723 -20.042 1.00 20.18 198 LEU B O 1
ATOM 3995 N N . ASP B 1 199 ? 25.085 5.239 -18.954 1.00 21.04 199 ASP B N 1
ATOM 3996 C CA . ASP B 1 199 ? 26.348 4.682 -19.432 1.00 21.40 199 ASP B CA 1
ATOM 3997 C C . ASP B 1 199 ? 26.765 3.662 -18.405 1.00 22.84 199 ASP B C 1
ATOM 3998 O O . ASP B 1 199 ? 27.059 4.048 -17.278 1.00 22.30 199 ASP B O 1
ATOM 4003 N N . THR B 1 200 ? 26.802 2.368 -18.785 1.00 22.14 200 THR B N 1
ATOM 4004 C CA . THR B 1 200 ? 27.133 1.325 -17.825 1.00 22.13 200 THR B CA 1
ATOM 4005 C C . THR B 1 200 ? 28.616 1.290 -17.432 1.00 22.77 200 THR B C 1
ATOM 4006 O O . THR B 1 200 ? 28.961 0.567 -16.503 1.00 24.20 200 THR B O 1
ATOM 4010 N N . GLU B 1 201 ? 29.483 2.072 -18.109 1.00 22.32 201 GLU B N 1
ATOM 4011 C CA . GLU B 1 201 ? 30.898 2.144 -17.699 1.00 23.30 201 GLU B CA 1
ATOM 4012 C C . GLU B 1 201 ? 31.008 2.863 -16.351 1.00 24.83 201 GLU B C 1
ATOM 4013 O O . GLU B 1 201 ? 31.915 2.572 -15.573 1.00 25.41 201 GLU B O 1
ATOM 4019 N N . THR B 1 202 ? 30.118 3.860 -16.109 1.00 25.32 202 THR B N 1
ATOM 4020 C CA . THR B 1 202 ? 30.222 4.649 -14.880 1.00 24.69 202 THR B CA 1
ATOM 4021 C C . THR B 1 202 ? 28.907 4.810 -14.125 1.00 24.93 202 THR B C 1
ATOM 4022 O O . THR B 1 202 ? 28.878 5.555 -13.142 1.00 25.00 202 THR B O 1
ATOM 4026 N N . PHE B 1 203 ? 27.800 4.202 -14.632 1.00 24.29 203 PHE B N 1
ATOM 4027 C CA . PHE B 1 203 ? 26.456 4.352 -14.080 1.00 25.32 203 PHE B CA 1
ATOM 4028 C C . PHE B 1 203 ? 26.104 5.842 -13.964 1.00 24.99 203 PHE B C 1
ATOM 4029 O O . PHE B 1 203 ? 25.762 6.339 -12.876 1.00 25.64 203 PHE B O 1
ATOM 4037 N N . THR B 1 204 ? 26.334 6.558 -15.070 1.00 23.92 204 THR B N 1
ATOM 4038 C CA . THR B 1 204 ? 26.080 7.986 -15.175 1.00 23.56 204 THR B CA 1
ATOM 4039 C C . THR B 1 204 ? 25.018 8.244 -16.258 1.00 23.03 204 THR B C 1
ATOM 4040 O O . THR B 1 204 ? 25.115 7.716 -17.373 1.00 21.91 204 THR B O 1
ATOM 4044 N N . TRP B 1 205 ? 24.036 9.087 -15.897 1.00 23.27 205 TRP B N 1
ATOM 4045 C CA . TRP B 1 205 ? 22.961 9.555 -16.745 1.00 23.87 205 TRP B CA 1
ATOM 4046 C C . TRP B 1 205 ? 23.432 10.783 -17.527 1.00 24.47 205 TRP B C 1
ATOM 4047 O O . TRP B 1 205 ? 24.157 11.651 -16.999 1.00 24.48 205 TRP B O 1
ATOM 4058 N N . SER B 1 206 ? 22.951 10.900 -18.749 1.00 23.72 206 SER B N 1
ATOM 4059 C CA . SER B 1 206 ? 23.223 12.058 -19.596 1.00 24.21 206 SER B CA 1
ATOM 4060 C C . SER B 1 206 ? 22.162 12.123 -20.681 1.00 24.97 206 SER B C 1
ATOM 4061 O O . SER B 1 206 ? 21.373 11.188 -20.838 1.00 25.02 206 SER B O 1
ATOM 4064 N N . GLN B 1 207 ? 22.146 13.212 -21.447 1.00 25.45 207 GLN B N 1
ATOM 4065 C CA . GLN B 1 207 ? 21.239 13.317 -22.584 1.00 26.64 207 GLN B CA 1
ATOM 4066 C C . GLN B 1 207 ? 22.070 13.702 -23.781 1.00 28.02 207 GLN B C 1
ATOM 4067 O O . GLN B 1 207 ? 22.834 14.666 -23.730 1.00 28.69 207 GLN B O 1
ATOM 4073 N N . PRO B 1 208 ? 21.968 12.940 -24.865 1.00 28.08 208 PRO B N 1
ATOM 4074 C CA . PRO B 1 208 ? 22.703 13.318 -26.074 1.00 28.14 208 PRO B CA 1
ATOM 4075 C C . PRO B 1 208 ? 22.039 14.517 -26.746 1.00 29.41 208 PRO B C 1
ATOM 4076 O O . PRO B 1 208 ? 20.815 14.719 -26.633 1.00 29.51 208 PRO B O 1
ATOM 4080 N N . ILE B 1 209 ? 22.849 15.314 -27.451 1.00 30.10 209 ILE B N 1
ATOM 4081 C CA . ILE B 1 209 ? 22.336 16.414 -28.254 1.00 31.74 209 ILE B CA 1
ATOM 4082 C C . ILE B 1 209 ? 21.983 15.759 -29.582 1.00 32.79 209 ILE B C 1
ATOM 4083 O O . ILE B 1 209 ? 22.875 15.239 -30.277 1.00 34.28 209 ILE B O 1
ATOM 4088 N N . THR B 1 210 ? 20.701 15.751 -29.931 1.00 31.87 210 THR B N 1
ATOM 4089 C CA . THR B 1 210 ? 20.277 15.118 -31.165 1.00 31.68 210 THR B CA 1
ATOM 4090 C C . THR B 1 210 ? 20.057 16.094 -32.291 1.00 32.38 210 THR B C 1
ATOM 4091 O O . THR B 1 210 ? 19.833 17.276 -32.055 1.00 32.97 210 THR B O 1
ATOM 4095 N N . THR B 1 211 ? 20.089 15.592 -33.524 1.00 32.16 211 THR B N 1
ATOM 4096 C CA . THR B 1 211 ? 19.734 16.368 -34.708 1.00 33.32 211 THR B CA 1
ATOM 4097 C C . THR B 1 211 ? 18.525 15.674 -35.360 1.00 34.28 211 THR B C 1
ATOM 4098 O O . THR B 1 211 ? 18.194 14.534 -35.014 1.00 34.42 211 THR B O 1
ATOM 4102 N N . GLY B 1 212 ? 17.858 16.363 -36.274 1.00 34.44 212 GLY B N 1
ATOM 4103 C CA . GLY B 1 212 ? 16.644 15.841 -36.882 1.00 34.64 212 GLY B CA 1
ATOM 4104 C C . GLY B 1 212 ? 15.456 16.070 -35.959 1.00 34.71 212 GLY B C 1
ATOM 4105 O O . GLY B 1 212 ? 15.596 16.619 -34.853 1.00 34.79 212 GLY B O 1
ATOM 4106 N N . LYS B 1 213 ? 14.275 15.682 -36.414 1.00 34.17 213 LYS B N 1
ATOM 4107 C CA . LYS B 1 213 ? 13.053 15.882 -35.634 1.00 34.15 213 LYS B CA 1
ATOM 4108 C C . LYS B 1 213 ? 12.723 14.651 -34.834 1.00 32.78 213 LYS B C 1
ATOM 4109 O O . LYS B 1 213 ? 12.451 13.604 -35.417 1.00 33.25 213 LYS B O 1
ATOM 4115 N N . ALA B 1 214 ? 12.732 14.758 -33.498 1.00 30.65 214 ALA B N 1
ATOM 4116 C CA . ALA B 1 214 ? 12.382 13.613 -32.656 1.00 28.76 214 ALA B CA 1
ATOM 4117 C C . ALA B 1 214 ? 10.895 13.294 -32.851 1.00 26.77 214 ALA B C 1
ATOM 4118 O O . ALA B 1 214 ? 10.083 14.179 -33.174 1.00 26.83 214 ALA B O 1
ATOM 4120 N N . PRO B 1 215 ? 10.490 12.029 -32.629 1.00 24.66 215 PRO B N 1
ATOM 4121 C CA . PRO B 1 215 ? 9.052 11.718 -32.665 1.00 23.08 215 PRO B CA 1
ATOM 4122 C C . PRO B 1 215 ? 8.347 12.535 -31.572 1.00 23.22 215 PRO B C 1
ATOM 4123 O O . PRO B 1 215 ? 8.983 12.943 -30.573 1.00 23.44 215 PRO B O 1
ATOM 4127 N N . SER B 1 216 ? 7.041 12.746 -31.710 1.00 22.17 216 SER B N 1
ATOM 4128 C CA . SER B 1 216 ? 6.269 13.448 -30.685 1.00 21.55 216 SER B CA 1
ATOM 4129 C C . SER B 1 216 ? 6.425 12.738 -29.310 1.00 20.51 216 SER B C 1
ATOM 4130 O O . SER B 1 216 ? 6.659 11.507 -29.269 1.00 19.83 216 SER B O 1
ATOM 4133 N N . PRO B 1 217 ? 6.201 13.440 -28.190 1.00 20.15 217 PRO B N 1
ATOM 4134 C CA . PRO B 1 217 ? 6.109 12.735 -26.904 1.00 19.85 217 PRO B CA 1
ATOM 4135 C C . PRO B 1 217 ? 5.099 11.569 -26.977 1.00 19.36 217 PRO B C 1
ATOM 4136 O O . PRO B 1 217 ? 4.182 11.609 -27.806 1.00 19.37 217 PRO B O 1
ATOM 4140 N N . ARG B 1 218 ? 5.361 10.475 -26.258 1.00 18.97 218 ARG B N 1
ATOM 4141 C CA . ARG B 1 218 ? 4.477 9.312 -26.331 1.00 18.26 218 ARG B CA 1
ATOM 4142 C C . ARG B 1 218 ? 4.800 8.324 -25.259 1.00 17.30 218 ARG B C 1
ATOM 4143 O O . ARG B 1 218 ? 5.897 8.346 -24.683 1.00 17.40 218 ARG B O 1
ATOM 4151 N N . ALA B 1 219 ? 3.837 7.437 -24.999 1.00 16.18 219 ALA B N 1
ATOM 4152 C CA . ALA B 1 219 ? 4.045 6.323 -24.089 1.00 16.35 219 ALA B CA 1
ATOM 4153 C C . ALA B 1 219 ? 3.399 5.073 -24.703 1.00 16.58 219 ALA B C 1
ATOM 4154 O O . ALA B 1 219 ? 2.552 5.193 -25.604 1.00 16.95 219 ALA B O 1
ATOM 4156 N N . ALA B 1 220 ? 3.800 3.889 -24.231 1.00 16.35 220 ALA B N 1
ATOM 4157 C CA . ALA B 1 220 ? 3.283 2.614 -24.739 1.00 15.91 220 ALA B CA 1
ATOM 4158 C C . ALA B 1 220 ? 3.647 2.379 -26.215 1.00 15.77 220 ALA B C 1
ATOM 4159 O O . ALA B 1 220 ? 3.008 1.575 -26.899 1.00 16.09 220 ALA B O 1
ATOM 4161 N N . HIS B 1 221 ? 4.670 3.094 -26.677 1.00 15.27 221 HIS B N 1
ATOM 4162 C CA . HIS B 1 221 ? 5.301 2.860 -27.966 1.00 16.54 221 HIS B CA 1
ATOM 4163 C C . HIS B 1 221 ? 6.163 1.569 -27.787 1.00 17.12 221 HIS B C 1
ATOM 4164 O O . HIS B 1 221 ? 6.231 1.010 -26.676 1.00 17.53 221 HIS B O 1
ATOM 4171 N N . ALA B 1 222 ? 6.839 1.111 -28.864 1.00 16.10 222 ALA B N 1
ATOM 4172 C CA . ALA B 1 222 ? 7.711 -0.046 -28.766 1.00 17.37 222 ALA B CA 1
ATOM 4173 C C . ALA B 1 222 ? 9.000 0.285 -29.503 1.00 17.54 222 ALA B C 1
ATOM 4174 O O . ALA B 1 222 ? 8.973 0.913 -30.571 1.00 16.97 222 ALA B O 1
ATOM 4176 N N . CYS B 1 223 ? 10.131 -0.102 -28.893 1.00 17.99 223 CYS B N 1
ATOM 4177 C CA . CYS B 1 223 ? 11.480 0.126 -29.379 1.00 17.74 223 CYS B CA 1
ATOM 4178 C C . CYS B 1 223 ? 12.142 -1.192 -29.784 1.00 19.08 223 CYS B C 1
ATOM 4179 O O . CYS B 1 223 ? 11.941 -2.223 -29.133 1.00 21.67 223 CYS B O 1
ATOM 4182 N N . ALA B 1 224 ? 12.962 -1.157 -30.842 1.00 18.09 224 ALA B N 1
ATOM 4183 C CA . ALA B 1 224 ? 13.722 -2.335 -31.226 1.00 18.92 224 ALA B CA 1
ATOM 4184 C C . ALA B 1 224 ? 15.066 -1.827 -31.778 1.00 18.97 224 ALA B C 1
ATOM 4185 O O . ALA B 1 224 ? 15.085 -0.770 -32.416 1.00 19.81 224 ALA B O 1
ATOM 4187 N N . THR B 1 225 ? 16.161 -2.515 -31.475 1.00 18.04 225 THR B N 1
ATOM 4188 C CA . THR B 1 225 ? 17.479 -2.071 -31.955 1.00 19.21 225 THR B CA 1
ATOM 4189 C C . THR B 1 225 ? 18.050 -3.050 -32.941 1.00 21.69 225 THR B C 1
ATOM 4190 O O . THR B 1 225 ? 18.000 -4.267 -32.717 1.00 21.22 225 THR B O 1
ATOM 4194 N N . VAL B 1 226 ? 18.626 -2.528 -34.035 1.00 22.44 226 VAL B N 1
ATOM 4195 C CA . VAL B 1 226 ? 19.368 -3.351 -34.991 1.00 23.61 226 VAL B CA 1
ATOM 4196 C C . VAL B 1 226 ? 20.609 -2.552 -35.296 1.00 25.73 226 VAL B C 1
ATOM 4197 O O . VAL B 1 226 ? 20.509 -1.434 -35.818 1.00 24.86 226 VAL B O 1
ATOM 4201 N N . GLY B 1 227 ? 21.739 -3.084 -34.865 1.00 27.97 227 GLY B N 1
ATOM 4202 C CA . GLY B 1 227 ? 23.043 -2.443 -34.963 1.00 28.53 227 GLY B CA 1
ATOM 4203 C C . GLY B 1 227 ? 23.050 -1.102 -34.257 1.00 26.92 227 GLY B C 1
ATOM 4204 O O . GLY B 1 227 ? 22.691 -0.989 -33.077 1.00 28.17 227 GLY B O 1
ATOM 4205 N N . ASN B 1 228 ? 23.342 -0.053 -35.037 1.00 25.73 228 ASN B N 1
ATOM 4206 C CA . ASN B 1 228 ? 23.355 1.286 -34.481 1.00 24.80 228 ASN B CA 1
ATOM 4207 C C . ASN B 1 228 ? 22.059 2.047 -34.776 1.00 23.40 228 ASN B C 1
ATOM 4208 O O . ASN B 1 228 ? 22.071 3.263 -34.715 1.00 24.68 228 ASN B O 1
ATOM 4213 N N . ARG B 1 229 ? 20.954 1.354 -35.100 1.00 21.91 229 ARG B N 1
ATOM 4214 C CA . ARG B 1 229 ? 19.673 2.036 -35.320 1.00 21.06 229 ARG B CA 1
ATOM 4215 C C . ARG B 1 229 ? 18.680 1.629 -34.249 1.00 21.56 229 ARG B C 1
ATOM 4216 O O . ARG B 1 229 ? 18.419 0.434 -34.055 1.00 21.93 229 ARG B O 1
ATOM 4224 N N . GLY B 1 230 ? 18.158 2.630 -33.577 1.00 20.09 230 GLY B N 1
ATOM 4225 C CA . GLY B 1 230 ? 17.181 2.432 -32.516 1.00 19.62 230 GLY B CA 1
ATOM 4226 C C . GLY B 1 230 ? 15.820 2.765 -33.059 1.00 19.21 230 GLY B C 1
ATOM 4227 O O . GLY B 1 230 ? 15.495 3.937 -33.174 1.00 19.71 230 GLY B O 1
ATOM 4228 N N . PHE B 1 231 ? 15.055 1.763 -33.464 1.00 18.11 231 PHE B N 1
ATOM 4229 C CA . PHE B 1 231 ? 13.719 1.978 -34.053 1.00 18.57 231 PHE B CA 1
ATOM 4230 C C . PHE B 1 231 ? 12.673 2.243 -32.991 1.00 18.82 231 PHE B C 1
ATOM 4231 O O . PHE B 1 231 ? 12.747 1.682 -31.913 1.00 19.51 231 PHE B O 1
ATOM 4239 N N . VAL B 1 232 ? 11.630 2.981 -33.348 1.00 17.37 232 VAL B N 1
ATOM 4240 C CA . VAL B 1 232 ? 10.510 3.220 -32.456 1.00 16.91 232 VAL B CA 1
ATOM 4241 C C . VAL B 1 232 ? 9.245 3.273 -33.312 1.00 18.13 232 VAL B C 1
ATOM 4242 O O . VAL B 1 232 ? 9.256 3.889 -34.383 1.00 19.12 232 VAL B O 1
ATOM 4246 N N . PHE B 1 233 ? 8.206 2.540 -32.891 1.00 17.75 233 PHE B N 1
ATOM 4247 C CA . PHE B 1 233 ? 6.963 2.494 -33.663 1.00 17.42 233 PHE B CA 1
ATOM 4248 C C . PHE B 1 233 ? 5.792 2.783 -32.753 1.00 17.21 233 PHE B C 1
ATOM 4249 O O . PHE B 1 233 ? 5.676 2.186 -31.668 1.00 17.15 233 PHE B O 1
ATOM 4257 N N . GLY B 1 234 ? 4.855 3.566 -33.285 1.00 16.72 234 GLY B N 1
ATOM 4258 C CA . GLY B 1 234 ? 3.585 3.775 -32.620 1.00 16.84 234 GLY B CA 1
ATOM 4259 C C . GLY B 1 234 ? 3.639 4.407 -31.251 1.00 17.07 234 GLY B C 1
ATOM 4260 O O . GLY B 1 234 ? 4.578 5.122 -30.897 1.00 17.16 234 GLY B O 1
ATOM 4261 N N . GLY B 1 235 ? 2.622 4.116 -30.464 1.00 16.53 235 GLY B N 1
ATOM 4262 C CA . GLY B 1 235 ? 2.493 4.685 -29.133 1.00 17.38 235 GLY B CA 1
ATOM 4263 C C . GLY B 1 235 ? 1.304 5.631 -29.008 1.00 18.39 235 GLY B C 1
ATOM 4264 O O . GLY B 1 235 ? 0.615 5.937 -29.991 1.00 18.38 235 GLY B O 1
ATOM 4265 N N . ARG B 1 236 ? 0.999 6.043 -27.780 1.00 18.63 236 ARG B N 1
ATOM 4266 C CA . ARG B 1 236 ? -0.129 6.935 -27.515 1.00 18.91 236 ARG B CA 1
ATOM 4267 C C . ARG B 1 236 ? 0.377 8.348 -27.307 1.00 19.19 236 ARG B C 1
ATOM 4268 O O . ARG B 1 236 ? 1.384 8.545 -26.627 1.00 18.79 236 ARG B O 1
ATOM 4276 N N . TYR B 1 237 ? -0.344 9.339 -27.870 1.00 20.29 237 TYR B N 1
ATOM 4277 C CA . TYR B 1 237 ? -0.023 10.741 -27.659 1.00 21.66 237 TYR B CA 1
ATOM 4278 C C . TYR B 1 237 ? -1.327 11.505 -27.870 1.00 21.64 237 TYR B C 1
ATOM 4279 O O . TYR B 1 237 ? -1.972 11.328 -28.898 1.00 21.38 237 TYR B O 1
ATOM 4288 N N . ARG B 1 238 ? -1.735 12.283 -26.870 1.00 22.44 238 ARG B N 1
ATOM 4289 C CA . ARG B 1 238 ? -2.978 13.057 -26.889 1.00 23.06 238 ARG B CA 1
ATOM 4290 C C . ARG B 1 238 ? -4.176 12.123 -27.153 1.00 24.21 238 ARG B C 1
ATOM 4291 O O . ARG B 1 238 ? -4.358 11.204 -26.378 1.00 25.17 238 ARG B O 1
ATOM 4299 N N . ASP B 1 239 ? -4.933 12.293 -28.229 1.00 25.45 239 ASP B N 1
ATOM 4300 C CA . ASP B 1 239 ? -6.101 11.451 -28.515 1.00 26.65 239 ASP B CA 1
ATOM 4301 C C . ASP B 1 239 ? -5.840 10.349 -29.522 1.00 26.82 239 ASP B C 1
ATOM 4302 O O . ASP B 1 239 ? -6.804 9.826 -30.087 1.00 28.91 239 ASP B O 1
ATOM 4307 N N . ALA B 1 240 ? -4.574 10.058 -29.837 1.00 24.77 240 ALA B N 1
ATOM 4308 C CA . ALA B 1 240 ? -4.257 9.081 -30.880 1.00 23.66 240 ALA B CA 1
ATOM 4309 C C . ALA B 1 240 ? -3.323 7.993 -30.441 1.00 21.27 240 ALA B C 1
ATOM 4310 O O . ALA B 1 240 ? -2.479 8.218 -29.577 1.00 20.67 240 ALA B O 1
ATOM 4312 N N . ARG B 1 241 ? -3.457 6.819 -31.068 1.00 19.43 241 ARG B N 1
ATOM 4313 C CA . ARG B 1 241 ? -2.535 5.696 -30.952 1.00 18.64 241 ARG B CA 1
ATOM 4314 C C . ARG B 1 241 ? -1.986 5.637 -32.378 1.00 19.61 241 ARG B C 1
ATOM 4315 O O . ARG B 1 241 ? -2.715 5.392 -33.348 1.00 19.21 241 ARG B O 1
ATOM 4323 N N . MET B 1 242 ? -0.698 5.984 -32.493 1.00 19.89 242 MET B N 1
ATOM 4324 C CA . MET B 1 242 ? 0.006 6.295 -33.747 1.00 20.64 242 MET B CA 1
ATOM 4325 C C . MET B 1 242 ? 0.586 5.134 -34.573 1.00 20.02 242 MET B C 1
ATOM 4326 O O . MET B 1 242 ? 0.770 4.011 -34.103 1.00 18.85 242 MET B O 1
ATOM 4331 N N . ASN B 1 243 ? 0.793 5.436 -35.869 1.00 20.06 243 ASN B N 1
ATOM 4332 C CA . ASN B 1 243 ? 1.281 4.482 -36.845 1.00 22.20 243 ASN B CA 1
ATOM 4333 C C . ASN B 1 243 ? 2.642 4.877 -37.428 1.00 22.40 243 ASN B C 1
ATOM 4334 O O . ASN B 1 243 ? 3.011 4.369 -38.488 1.00 23.91 243 ASN B O 1
ATOM 4339 N N . ASP B 1 244 ? 3.365 5.810 -36.780 1.00 20.11 244 ASP B N 1
ATOM 4340 C CA . ASP B 1 244 ? 4.613 6.306 -37.327 1.00 19.96 244 ASP B CA 1
ATOM 4341 C C . ASP B 1 244 ? 5.816 5.472 -36.908 1.00 20.21 244 ASP B C 1
ATOM 4342 O O . ASP B 1 244 ? 5.811 4.808 -35.849 1.00 19.85 244 ASP B O 1
ATOM 4347 N N . LEU B 1 245 ? 6.825 5.497 -37.750 1.00 20.03 245 LEU B N 1
ATOM 4348 C CA . LEU B 1 245 ? 8.024 4.712 -37.501 1.00 20.27 245 LEU B CA 1
ATOM 4349 C C . LEU B 1 245 ? 9.252 5.604 -37.699 1.00 21.01 245 LEU B C 1
ATOM 4350 O O . LEU B 1 245 ? 9.329 6.352 -38.679 1.00 22.46 245 LEU B O 1
ATOM 4355 N N . HIS B 1 246 ? 10.159 5.593 -36.714 1.00 20.56 246 HIS B N 1
ATOM 4356 C CA . HIS B 1 246 ? 11.374 6.398 -36.770 1.00 20.97 246 HIS B CA 1
ATOM 4357 C C . HIS B 1 246 ? 12.554 5.564 -36.293 1.00 20.30 246 HIS B C 1
ATOM 4358 O O . HIS B 1 246 ? 12.363 4.521 -35.664 1.00 20.33 246 HIS B O 1
ATOM 4365 N N . TYR B 1 247 ? 13.783 6.071 -36.517 1.00 20.21 247 TYR B N 1
ATOM 4366 C CA . TYR B 1 247 ? 14.948 5.501 -35.860 1.00 21.15 247 TYR B CA 1
ATOM 4367 C C . TYR B 1 247 ? 15.894 6.603 -35.456 1.00 21.73 247 TYR B C 1
ATOM 4368 O O . TYR B 1 247 ? 15.968 7.657 -36.098 1.00 22.52 247 TYR B O 1
ATOM 4377 N N . LEU B 1 248 ? 16.576 6.386 -34.352 1.00 21.84 248 LEU B N 1
A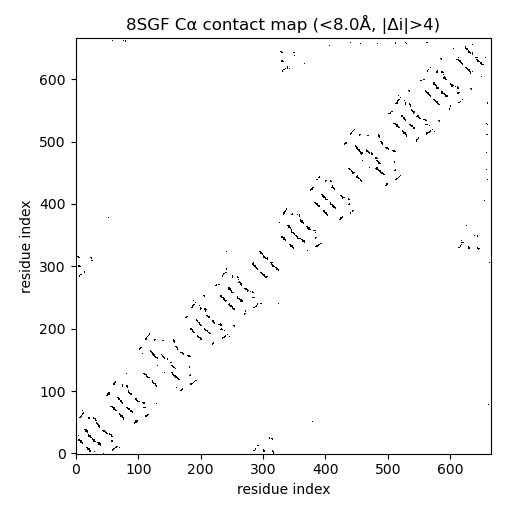TOM 4378 C CA . LEU B 1 248 ? 17.618 7.294 -33.896 1.00 21.96 248 LEU B CA 1
ATOM 4379 C C . LEU B 1 248 ? 18.938 6.582 -34.211 1.00 22.63 248 LEU B C 1
ATOM 4380 O O . LEU B 1 248 ? 19.117 5.424 -33.826 1.00 22.67 248 LEU B O 1
ATOM 4385 N N . ASN B 1 249 ? 19.862 7.262 -34.898 1.00 23.06 249 ASN B N 1
ATOM 4386 C CA . ASN B 1 249 ? 21.177 6.686 -35.165 1.00 23.42 249 ASN B CA 1
ATOM 4387 C C . ASN B 1 249 ? 21.924 6.779 -33.837 1.00 22.95 249 ASN B C 1
ATOM 4388 O O . ASN B 1 249 ? 22.043 7.859 -33.294 1.00 23.55 249 ASN B O 1
ATOM 4393 N N . LEU B 1 250 ? 22.319 5.640 -33.261 1.00 22.19 250 LEU B N 1
ATOM 4394 C CA . LEU B 1 250 ? 22.911 5.590 -31.916 1.00 22.71 250 LEU B CA 1
ATOM 4395 C C . LEU B 1 250 ? 24.418 5.932 -31.859 1.00 24.82 250 LEU B C 1
ATOM 4396 O O . LEU B 1 250 ? 25.018 5.913 -30.777 1.00 25.19 250 LEU B O 1
ATOM 4401 N N . ASP B 1 251 ? 25.013 6.240 -33.028 1.00 27.03 251 ASP B N 1
ATOM 4402 C CA . ASP B 1 251 ? 26.409 6.663 -33.166 1.00 29.29 251 ASP B CA 1
ATOM 4403 C C . ASP B 1 251 ? 26.452 8.184 -33.337 1.00 30.84 251 ASP B C 1
ATOM 4404 O O . ASP B 1 251 ? 27.286 8.853 -32.713 1.00 31.60 251 ASP B O 1
ATOM 4409 N N . THR B 1 252 ? 25.551 8.727 -34.196 1.00 31.44 252 THR B N 1
ATOM 4410 C CA . THR B 1 252 ? 25.524 10.154 -34.538 1.00 32.32 252 THR B CA 1
ATOM 4411 C C . THR B 1 252 ? 24.475 10.979 -33.792 1.00 32.38 252 THR B C 1
ATOM 4412 O O . THR B 1 252 ? 24.575 12.207 -33.732 1.00 33.66 252 THR B O 1
ATOM 4416 N N . TRP B 1 253 ? 23.443 10.317 -33.285 1.00 30.60 253 TRP B N 1
ATOM 4417 C CA . TRP B 1 253 ? 22.325 10.938 -32.589 1.00 30.86 253 TRP B CA 1
ATOM 4418 C C . TRP B 1 253 ? 21.411 11.721 -33.541 1.00 30.24 253 TRP B C 1
ATOM 4419 O O . TRP B 1 253 ? 20.738 12.652 -33.121 1.00 30.21 253 TRP B O 1
ATOM 4430 N N . GLU B 1 254 ? 21.309 11.264 -34.792 1.00 29.34 254 GLU B N 1
ATOM 4431 C CA . GLU B 1 254 ? 20.436 11.851 -35.793 1.00 28.42 254 GLU B CA 1
ATOM 4432 C C . GLU B 1 254 ? 19.105 11.070 -35.846 1.00 27.71 254 GLU B C 1
ATOM 4433 O O . GLU B 1 254 ? 19.117 9.857 -36.027 1.00 27.93 254 GLU B O 1
ATOM 4439 N N . TRP B 1 255 ? 17.984 11.763 -35.700 1.00 26.67 255 TRP B N 1
ATOM 4440 C CA . TRP B 1 255 ? 16.669 11.142 -35.816 1.00 25.58 255 TRP B CA 1
ATOM 4441 C C . TRP B 1 255 ? 16.300 11.086 -37.295 1.00 26.71 255 TRP B C 1
ATOM 4442 O O . TRP B 1 255 ? 16.604 12.014 -38.045 1.00 27.25 255 TRP B 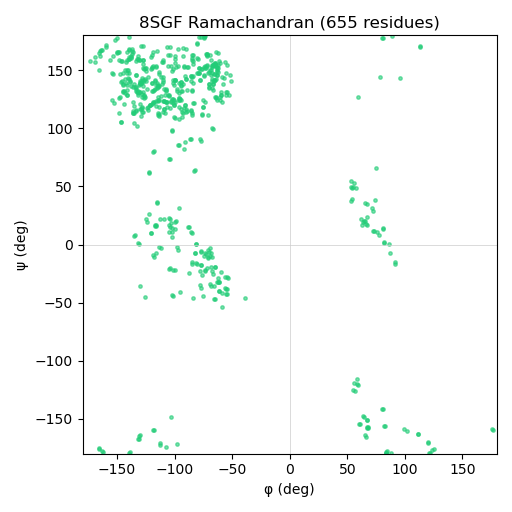O 1
ATOM 4453 N N . ASN B 1 256 ? 15.598 10.033 -37.698 1.00 27.20 256 ASN B N 1
ATOM 4454 C CA . ASN B 1 256 ? 15.129 9.870 -39.065 1.00 29.20 256 ASN B CA 1
ATOM 4455 C C . ASN B 1 256 ? 13.692 9.338 -39.024 1.00 29.64 256 ASN B C 1
ATOM 4456 O O . ASN B 1 256 ? 13.420 8.405 -38.266 1.00 29.39 256 ASN B O 1
ATOM 4461 N N . GLU B 1 257 ? 12.785 9.878 -39.863 1.00 29.63 257 GLU B N 1
ATOM 4462 C CA . GLU B 1 257 ? 11.426 9.331 -39.940 1.00 30.18 257 GLU B CA 1
ATOM 4463 C C . GLU B 1 257 ? 11.389 8.394 -41.147 1.00 29.95 257 GLU B C 1
ATOM 4464 O O . GLU B 1 257 ? 11.906 8.737 -42.207 1.00 30.67 257 GLU B O 1
ATOM 4470 N N . LEU B 1 258 ? 10.857 7.189 -40.967 1.00 29.37 258 LEU B N 1
ATOM 4471 C CA . LEU B 1 258 ? 10.749 6.230 -42.042 1.00 30.12 258 LEU B CA 1
ATOM 4472 C C . LEU B 1 258 ? 9.373 6.358 -42.663 1.00 31.39 258 LEU B C 1
ATOM 4473 O O . LEU B 1 258 ? 8.367 6.414 -41.951 1.00 31.35 258 LEU B O 1
ATOM 4478 N N . ILE B 1 259 ? 9.327 6.434 -44.000 1.00 32.64 259 ILE B N 1
ATOM 4479 C CA . ILE B 1 259 ? 8.062 6.532 -44.706 1.00 34.37 259 ILE B CA 1
ATOM 4480 C C . ILE B 1 259 ? 7.949 5.292 -45.597 1.00 34.27 259 ILE B C 1
ATOM 4481 O O . ILE B 1 259 ? 8.249 5.377 -46.785 1.00 34.38 259 ILE B O 1
ATOM 4486 N N . PRO B 1 260 ? 7.550 4.114 -45.051 1.00 34.13 260 PRO B N 1
ATOM 4487 C CA . PRO B 1 260 ? 7.398 2.938 -45.919 1.00 34.46 260 PRO B CA 1
ATOM 4488 C C . PRO B 1 260 ? 6.298 3.183 -46.948 1.00 35.65 260 PRO B C 1
ATOM 4489 O O . PRO B 1 260 ? 5.350 3.918 -46.674 1.00 36.33 260 PRO B O 1
ATOM 4493 N N . GLN B 1 261 ? 6.460 2.635 -48.144 1.00 36.26 261 GLN B N 1
ATOM 4494 C CA . GLN B 1 261 ? 5.438 2.806 -49.173 1.00 37.20 261 GLN B CA 1
ATOM 4495 C C . GLN B 1 261 ? 4.440 1.672 -49.116 1.00 35.41 261 GLN B C 1
ATOM 4496 O O . GLN B 1 261 ? 4.767 0.566 -48.672 1.00 35.05 261 GLN B O 1
ATOM 4502 N N . GLY B 1 262 ? 3.234 1.959 -49.573 1.00 34.27 262 GLY B N 1
ATOM 4503 C CA . GLY B 1 262 ? 2.174 0.978 -49.596 1.00 32.77 262 GLY B CA 1
ATOM 4504 C C . GLY B 1 262 ? 1.493 0.864 -48.252 1.00 31.36 262 GLY B C 1
ATOM 4505 O O . GLY B 1 262 ? 1.574 1.779 -47.427 1.00 32.32 262 GLY B O 1
ATOM 4506 N N . ILE B 1 263 ? 0.885 -0.286 -48.007 1.00 29.27 263 ILE B N 1
ATOM 4507 C CA . ILE B 1 263 ? 0.116 -0.547 -46.789 1.00 27.46 263 ILE B CA 1
ATOM 4508 C C . ILE B 1 263 ? 1.004 -0.595 -45.551 1.00 25.53 263 ILE B C 1
ATOM 4509 O O . ILE B 1 263 ? 2.055 -1.232 -45.567 1.00 25.36 263 ILE B O 1
ATOM 4514 N N . CYS B 1 264 ? 0.555 0.084 -44.492 1.00 24.63 264 CYS B N 1
ATOM 4515 C CA . CYS B 1 264 ? 1.220 0.148 -43.193 1.00 24.79 264 CYS B CA 1
ATOM 4516 C C . CYS B 1 264 ? 0.262 -0.417 -42.144 1.00 23.07 264 CYS B C 1
ATOM 4517 O O . CYS B 1 264 ? -0.965 -0.341 -42.297 1.00 21.86 264 CYS B O 1
ATOM 4520 N N . PRO B 1 265 ? 0.794 -0.962 -41.045 1.00 22.34 265 PRO B N 1
ATOM 4521 C CA . PRO B 1 265 ? -0.096 -1.452 -39.968 1.00 21.36 265 PRO B CA 1
ATOM 4522 C C . PRO B 1 265 ? -0.887 -0.313 -39.341 1.00 21.01 265 PRO B C 1
ATOM 4523 O O . PRO B 1 265 ? -0.409 0.832 -39.289 1.00 20.22 265 PRO B O 1
ATOM 4527 N N . VAL B 1 266 ? -2.034 -0.645 -38.776 1.00 20.70 266 VAL B N 1
ATOM 4528 C CA . VAL B 1 266 ? -2.883 0.370 -38.130 1.00 20.98 266 VAL B CA 1
ATOM 4529 C C . VAL B 1 266 ? -2.166 0.953 -36.894 1.00 20.16 266 VAL B C 1
ATOM 4530 O O . VAL B 1 266 ? -1.359 0.265 -36.267 1.00 20.10 266 VAL B O 1
ATOM 4534 N N . GLY B 1 267 ? -2.401 2.233 -36.616 1.00 20.09 267 GLY B N 1
ATOM 4535 C CA . GLY B 1 267 ? -1.815 2.909 -35.452 1.00 20.03 267 GLY B CA 1
ATOM 4536 C C . GLY B 1 267 ? -2.210 2.220 -34.165 1.00 18.93 267 GLY B C 1
ATOM 4537 O O . GLY B 1 267 ? -3.311 1.676 -34.082 1.00 18.74 267 GLY B O 1
ATOM 4538 N N . ARG B 1 268 ? -1.298 2.178 -33.176 1.00 16.67 268 ARG B N 1
ATOM 4539 C CA . ARG B 1 268 ? -1.577 1.436 -31.969 1.00 16.03 268 ARG B CA 1
ATOM 4540 C C . ARG B 1 268 ? -0.615 1.784 -30.865 1.00 17.00 268 ARG B C 1
ATOM 4541 O O . ARG B 1 268 ? 0.452 2.367 -31.119 1.00 18.57 268 ARG B O 1
ATOM 4549 N N . SER B 1 269 ? -0.985 1.392 -29.648 1.00 15.92 269 SER B N 1
ATOM 4550 C CA . SER B 1 269 ? -0.083 1.387 -28.485 1.00 16.56 269 SER B CA 1
ATOM 4551 C C . SER B 1 269 ? -0.128 -0.028 -27.856 1.00 16.57 269 SER B C 1
ATOM 4552 O O . SER B 1 269 ? -1.003 -0.836 -28.191 1.00 17.04 269 SER B O 1
ATOM 4555 N N . TRP B 1 270 ? 0.751 -0.283 -26.906 1.00 15.60 270 TRP B N 1
ATOM 4556 C CA . TRP B 1 270 ? 0.744 -1.539 -26.152 1.00 16.38 270 TRP B CA 1
ATOM 4557 C C . TRP B 1 270 ? 1.054 -2.790 -26.991 1.00 16.87 270 TRP B C 1
ATOM 4558 O O . TRP B 1 270 ? 0.870 -3.940 -26.563 1.00 17.52 270 TRP B O 1
ATOM 4569 N N . HIS B 1 271 ? 1.686 -2.551 -28.153 1.00 16.83 271 HIS B N 1
ATOM 4570 C CA . HIS B 1 271 ? 2.161 -3.575 -29.069 1.00 15.85 271 HIS B CA 1
ATOM 4571 C C . HIS B 1 271 ? 3.623 -3.923 -28.752 1.00 16.81 271 HIS B C 1
ATOM 4572 O O . HIS B 1 271 ? 4.292 -3.243 -27.969 1.00 17.55 271 HIS B O 1
ATOM 4579 N N . SER B 1 272 ? 4.111 -5.012 -29.371 1.00 16.96 272 SER B N 1
ATOM 4580 C CA . SER B 1 272 ? 5.511 -5.358 -29.226 1.00 16.82 272 SER B CA 1
ATOM 4581 C C . SER B 1 272 ? 6.198 -5.203 -30.586 1.00 17.20 272 SER B C 1
ATOM 4582 O O . SER B 1 272 ? 5.566 -5.417 -31.634 1.00 16.72 272 SER B O 1
ATOM 4585 N N . LEU B 1 273 ? 7.487 -4.835 -30.552 1.00 17.90 273 LEU B N 1
ATOM 4586 C CA . LEU B 1 273 ? 8.322 -4.674 -31.746 1.00 18.44 273 LEU B CA 1
ATOM 4587 C C . LEU B 1 273 ? 9.646 -5.329 -31.407 1.00 18.93 273 LEU B C 1
ATOM 4588 O O . LEU B 1 273 ? 10.353 -4.869 -30.498 1.00 19.48 273 LEU B O 1
ATOM 4593 N N . THR B 1 274 ? 9.982 -6.413 -32.116 1.00 18.70 274 THR B N 1
ATOM 4594 C CA . THR B 1 274 ? 11.132 -7.219 -31.745 1.00 19.65 274 THR B CA 1
ATOM 4595 C C . THR B 1 274 ? 12.066 -7.451 -32.917 1.00 20.15 274 THR B C 1
ATOM 4596 O O . THR B 1 274 ? 11.588 -7.902 -33.955 1.00 20.47 274 THR B O 1
ATOM 4600 N N . PRO B 1 275 ? 13.373 -7.201 -32.794 1.00 20.52 275 PRO B N 1
ATOM 4601 C CA . PRO B 1 275 ? 14.273 -7.504 -33.931 1.00 22.14 275 PRO B CA 1
ATOM 4602 C C . PRO B 1 275 ? 14.389 -9.032 -34.097 1.00 23.86 275 PRO B C 1
ATOM 4603 O O . PRO B 1 275 ? 14.549 -9.749 -33.095 1.00 24.42 275 PRO B O 1
ATOM 4607 N N . VAL B 1 276 ? 14.300 -9.541 -35.339 1.00 24.37 276 VAL B N 1
ATOM 4608 C CA . VAL B 1 276 ? 14.421 -10.995 -35.558 1.00 24.85 276 VAL B CA 1
ATOM 4609 C C . VAL B 1 276 ? 15.607 -11.391 -36.449 1.00 26.24 276 VAL B C 1
ATOM 4610 O O . VAL B 1 276 ? 15.887 -12.588 -36.609 1.00 28.10 276 VAL B O 1
ATOM 4614 N N . SER B 1 277 ? 16.244 -10.414 -37.057 1.00 25.95 277 SER B N 1
ATOM 4615 C CA . SER B 1 277 ? 17.419 -10.629 -37.897 1.00 27.00 277 SER B CA 1
ATOM 4616 C C . SER B 1 277 ? 18.102 -9.259 -38.066 1.00 28.20 277 SER B C 1
ATOM 4617 O O . SER B 1 277 ? 17.651 -8.242 -37.474 1.00 28.16 277 SER B O 1
ATOM 4620 N N . SER B 1 278 ? 19.197 -9.222 -38.852 1.00 28.86 278 SER B N 1
ATOM 4621 C CA . SER B 1 278 ? 19.865 -7.941 -39.117 1.00 29.67 278 SER B CA 1
ATOM 4622 C C . SER B 1 278 ? 18.999 -7.044 -40.036 1.00 28.80 278 SER B C 1
ATOM 4623 O O . SER B 1 278 ? 19.376 -5.901 -40.287 1.00 29.58 278 SER B O 1
ATOM 4626 N N . ASP B 1 279 ? 17.874 -7.555 -40.563 1.00 27.16 279 ASP B N 1
ATOM 4627 C CA . ASP B 1 279 ? 17.064 -6.809 -41.512 1.00 26.90 279 ASP B CA 1
ATOM 4628 C C . ASP B 1 279 ? 15.566 -6.840 -41.259 1.00 26.56 279 ASP B C 1
ATOM 4629 O O . ASP B 1 279 ? 14.827 -6.333 -42.104 1.00 27.22 279 ASP B O 1
ATOM 4634 N N . HIS B 1 280 ? 15.084 -7.405 -40.114 1.00 24.88 280 HIS B N 1
ATOM 4635 C CA . HIS B 1 280 ? 13.639 -7.488 -39.883 1.00 24.62 280 HIS B CA 1
ATOM 4636 C C . HIS B 1 280 ? 13.209 -7.175 -38.456 1.00 23.53 280 HIS B C 1
ATOM 4637 O O . HIS B 1 280 ? 13.833 -7.632 -37.504 1.00 23.52 280 HIS B O 1
ATOM 4644 N N . LEU B 1 281 ? 12.102 -6.462 -38.329 1.00 21.99 281 LEU B N 1
ATOM 4645 C CA . LEU B 1 281 ? 11.482 -6.178 -37.023 1.00 21.38 281 LEU B CA 1
ATOM 4646 C C . LEU B 1 281 ? 10.124 -6.883 -37.020 1.00 23.17 281 LEU B C 1
ATOM 4647 O O . LEU B 1 281 ? 9.423 -6.833 -38.020 1.00 25.41 281 LEU B O 1
ATOM 4652 N N . PHE B 1 282 ? 9.733 -7.513 -35.907 1.00 21.92 282 PHE B N 1
ATOM 4653 C CA . PHE B 1 282 ? 8.465 -8.225 -35.834 1.00 21.50 282 PHE B CA 1
ATOM 4654 C C . PHE B 1 282 ? 7.509 -7.475 -34.925 1.00 20.33 282 PHE B C 1
ATOM 4655 O O . PHE B 1 282 ? 7.828 -7.230 -33.774 1.00 19.80 282 PHE B O 1
ATOM 4663 N N . LEU B 1 283 ? 6.338 -7.126 -35.453 1.00 18.57 283 LEU B N 1
ATOM 4664 C CA . LEU B 1 283 ? 5.294 -6.376 -34.755 1.00 18.84 283 LEU B CA 1
ATOM 4665 C C . LEU B 1 283 ? 4.125 -7.280 -34.414 1.00 19.15 283 LEU B C 1
ATOM 4666 O O . LEU B 1 283 ? 3.576 -7.946 -35.317 1.00 19.30 283 LEU B O 1
ATOM 4671 N N . PHE B 1 284 ? 3.648 -7.207 -33.173 1.00 18.27 284 PHE B N 1
ATOM 4672 C CA . PHE B 1 284 ? 2.476 -7.969 -32.788 1.00 19.40 284 PHE B CA 1
ATOM 4673 C C . PHE B 1 284 ? 1.586 -7.253 -31.797 1.00 18.91 284 PHE B C 1
ATOM 4674 O O . PHE B 1 284 ? 2.060 -6.712 -30.798 1.00 19.71 284 PHE B O 1
ATOM 4682 N N . GLY B 1 285 ? 0.280 -7.343 -32.041 1.00 18.41 285 GLY B N 1
ATOM 4683 C CA . GLY B 1 285 ? -0.745 -6.920 -31.106 1.00 17.59 285 GLY B CA 1
ATOM 4684 C C . GLY B 1 285 ? -0.860 -5.451 -30.829 1.00 18.12 285 GLY B C 1
ATOM 4685 O O . GLY B 1 285 ? -0.477 -4.622 -31.654 1.00 18.59 285 GLY B O 1
ATOM 4686 N N . GLY B 1 286 ? -1.438 -5.143 -29.680 1.00 17.62 286 GLY B N 1
ATOM 4687 C CA . GLY B 1 286 ? -1.632 -3.759 -29.309 1.00 17.99 286 GLY B CA 1
ATOM 4688 C C . GLY B 1 286 ? -3.086 -3.359 -29.300 1.00 18.14 286 GLY B C 1
ATOM 4689 O O . GLY B 1 286 ? -3.974 -4.217 -29.304 1.00 18.85 286 GLY B O 1
ATOM 4690 N N . PHE B 1 287 ? -3.326 -2.053 -29.314 1.00 18.25 287 PHE B N 1
ATOM 4691 C CA . PHE B 1 287 ? -4.627 -1.446 -29.113 1.00 20.39 287 PHE B CA 1
ATOM 4692 C C . PHE B 1 287 ? -4.792 -0.243 -30.044 1.00 18.36 287 PHE B C 1
ATOM 4693 O O . PHE B 1 287 ? -3.917 0.613 -30.038 1.00 18.94 287 PHE B O 1
ATOM 4701 N N . THR B 1 288 ? -5.887 -0.150 -30.821 1.00 18.65 288 THR B N 1
ATOM 4702 C CA . THR B 1 288 ? -6.033 0.978 -31.739 1.00 18.31 288 THR B CA 1
ATOM 4703 C C . THR B 1 288 ? -6.532 2.255 -31.040 1.00 19.15 288 THR B C 1
ATOM 4704 O O . THR B 1 288 ? -6.964 2.218 -29.865 1.00 19.83 288 THR B O 1
ATOM 4708 N N . THR B 1 289 ? -6.573 3.387 -31.766 1.00 19.16 289 THR B N 1
ATOM 4709 C CA . THR B 1 289 ? -7.132 4.660 -31.279 1.00 20.91 289 THR B CA 1
ATOM 4710 C C . THR B 1 289 ? -8.574 4.461 -30.810 1.00 22.75 289 THR B C 1
ATOM 4711 O O . THR B 1 289 ? -8.961 5.033 -29.795 1.00 23.34 289 THR B O 1
ATOM 4715 N N . ASP B 1 290 ? -9.360 3.628 -31.530 1.00 23.75 290 ASP B N 1
ATOM 4716 C CA A ASP B 1 290 ? -10.750 3.367 -31.178 0.50 24.66 290 ASP B CA 1
ATOM 4717 C CA B ASP B 1 290 ? -10.757 3.397 -31.157 0.50 24.52 290 ASP B CA 1
ATOM 4718 C C . ASP B 1 290 ? -10.944 2.173 -30.252 1.00 25.17 290 ASP B C 1
ATOM 4719 O O . ASP B 1 290 ? -12.053 1.671 -30.127 1.00 26.96 290 ASP B O 1
ATOM 4728 N N . LYS B 1 291 ? -9.866 1.744 -29.556 1.00 23.73 291 LYS B N 1
ATOM 4729 C CA . LYS B 1 291 ? -9.882 0.687 -28.560 1.00 23.62 291 LYS B CA 1
ATOM 4730 C C . LYS B 1 291 ? -10.173 -0.719 -29.063 1.00 23.33 291 LYS B C 1
ATOM 4731 O O . LYS B 1 291 ? -10.739 -1.529 -28.324 1.00 24.01 291 LYS B O 1
ATOM 4737 N N . GLN B 1 292 ? -9.697 -1.044 -30.272 1.00 22.08 292 GLN B N 1
ATOM 4738 C CA . GLN B 1 292 ? -9.847 -2.393 -30.773 1.00 22.62 292 GLN B CA 1
ATOM 4739 C C . GLN B 1 292 ? -8.615 -3.200 -30.372 1.00 21.89 292 GLN B C 1
ATOM 4740 O O . GLN B 1 292 ? -7.524 -2.828 -30.801 1.00 20.79 292 GLN B O 1
ATOM 4746 N N . PRO B 1 293 ? -8.744 -4.305 -29.602 1.00 21.97 293 PRO B N 1
ATOM 4747 C CA . PRO B 1 293 ? -7.565 -5.150 -29.332 1.00 21.96 293 PRO B CA 1
ATOM 4748 C C . PRO B 1 293 ? -7.091 -5.790 -30.644 1.00 21.17 293 PRO B C 1
ATOM 4749 O O . PRO B 1 293 ? -7.913 -6.200 -31.447 1.00 20.83 293 PRO B O 1
ATOM 4753 N N . LEU B 1 294 ? -5.777 -5.894 -30.846 1.00 19.68 294 LEU B N 1
ATOM 4754 C CA . LEU B 1 294 ? -5.209 -6.393 -32.085 1.00 21.07 294 LEU B CA 1
ATOM 4755 C C . LEU B 1 294 ? -4.547 -7.738 -31.964 1.00 21.84 294 LEU B C 1
ATOM 4756 O O . LEU B 1 294 ? -3.840 -7.988 -30.988 1.00 22.15 294 LEU B O 1
ATOM 4761 N N . SER B 1 295 ? -4.741 -8.589 -32.980 1.00 20.83 295 SER B N 1
ATOM 4762 C CA . SER B 1 295 ? -4.041 -9.867 -33.105 1.00 21.31 295 SER B CA 1
ATOM 4763 C C . SER B 1 295 ? -3.217 -9.939 -34.418 1.00 21.44 295 SER B C 1
ATOM 4764 O O . SER B 1 295 ? -2.764 -11.028 -34.785 1.00 23.13 295 SER B O 1
ATOM 4767 N N . ASP B 1 296 ? -3.074 -8.819 -35.157 1.00 20.07 296 ASP B N 1
ATOM 4768 C CA . ASP B 1 296 ? -2.286 -8.825 -36.397 1.00 21.09 296 ASP B CA 1
ATOM 4769 C C . ASP B 1 296 ? -0.801 -8.820 -36.094 1.00 22.32 296 ASP B C 1
ATOM 4770 O O . ASP B 1 296 ? -0.366 -8.336 -35.030 1.00 23.81 296 ASP B O 1
ATOM 4775 N N . ALA B 1 297 ? -0.027 -9.408 -36.996 1.00 22.72 297 ALA B N 1
ATOM 4776 C CA . ALA B 1 297 ? 1.429 -9.464 -36.870 1.00 23.09 297 ALA B CA 1
ATOM 4777 C C . ALA B 1 297 ? 2.025 -9.071 -38.231 1.00 22.36 297 ALA B C 1
ATOM 4778 O O . ALA B 1 297 ? 1.430 -9.351 -39.282 1.00 23.16 297 ALA B O 1
ATOM 4780 N N . TRP B 1 298 ? 3.171 -8.398 -38.205 1.00 21.28 298 TRP B N 1
ATOM 4781 C CA . TRP B 1 298 ? 3.850 -7.955 -39.419 1.00 21.96 298 TRP B CA 1
ATOM 4782 C C . TRP B 1 298 ? 5.344 -8.002 -39.243 1.00 23.06 298 TRP B C 1
ATOM 4783 O O . TRP B 1 298 ? 5.843 -7.920 -38.123 1.00 24.82 298 TRP B O 1
ATOM 4794 N N . THR B 1 299 ? 6.069 -8.065 -40.364 1.00 23.10 299 THR B N 1
ATOM 4795 C CA . THR B 1 299 ? 7.503 -7.897 -40.321 1.00 24.42 299 THR B CA 1
ATOM 4796 C C . THR B 1 299 ? 7.810 -6.627 -41.088 1.00 25.41 299 THR B C 1
ATOM 4797 O O . THR B 1 299 ? 7.254 -6.412 -42.182 1.00 26.57 299 THR B O 1
ATOM 4801 N N . TYR B 1 300 ? 8.665 -5.777 -40.534 1.00 23.86 300 TYR B N 1
ATOM 4802 C CA . TYR B 1 300 ? 9.125 -4.598 -41.248 1.00 23.70 300 TYR B CA 1
ATOM 4803 C C . TYR B 1 300 ? 10.505 -4.985 -41.773 1.00 23.46 300 TYR B C 1
ATOM 4804 O O . TYR B 1 300 ? 11.390 -5.373 -41.003 1.00 22.13 300 TYR B O 1
ATOM 4813 N N . CYS B 1 301 ? 10.656 -4.944 -43.077 1.00 24.39 301 CYS B N 1
ATOM 4814 C CA . CYS B 1 301 ? 11.915 -5.273 -43.725 1.00 25.79 301 CYS B CA 1
ATOM 4815 C C . CYS B 1 301 ? 12.640 -3.954 -43.871 1.00 25.82 301 CYS B C 1
ATOM 4816 O O . CYS B 1 301 ? 12.148 -3.062 -44.563 1.00 26.79 301 CYS B O 1
ATOM 4819 N N . ILE B 1 302 ? 13.747 -3.809 -43.157 1.00 24.67 302 ILE B N 1
ATOM 4820 C CA . ILE B 1 302 ? 14.497 -2.571 -43.091 1.00 26.12 302 ILE B CA 1
ATOM 4821 C C . ILE B 1 302 ? 15.114 -2.186 -44.429 1.00 27.39 302 ILE B C 1
ATOM 4822 O O . ILE B 1 302 ? 15.002 -1.037 -44.852 1.00 29.12 302 ILE B O 1
ATOM 4827 N N . SER B 1 303 ? 15.753 -3.130 -45.103 1.00 28.18 303 SER B N 1
ATOM 4828 C CA . SER B 1 303 ? 16.379 -2.854 -46.412 1.00 29.42 303 SER B CA 1
ATOM 4829 C C . SER B 1 303 ? 15.371 -2.411 -47.471 1.00 31.13 303 SER B C 1
ATOM 4830 O O . SER B 1 303 ? 15.675 -1.552 -48.308 1.00 33.09 303 SER B O 1
ATOM 4833 N N . LYS B 1 304 ? 14.196 -3.027 -47.489 1.00 30.34 304 LYS B N 1
ATOM 4834 C CA . LYS B 1 304 ? 13.153 -2.688 -48.457 1.00 30.70 304 LYS B CA 1
ATOM 4835 C C . LYS B 1 304 ? 12.283 -1.501 -48.014 1.00 30.18 304 LYS B C 1
ATOM 4836 O O . LYS B 1 304 ? 11.486 -1.003 -48.816 1.00 30.82 304 LYS B O 1
ATOM 4842 N N . ASN B 1 305 ? 12.320 -1.146 -46.700 1.00 30.12 305 ASN B N 1
ATOM 4843 C CA . ASN B 1 305 ? 11.478 -0.095 -46.118 1.00 31.07 305 ASN B CA 1
ATOM 4844 C C . ASN B 1 305 ? 10.016 -0.445 -46.382 1.00 30.99 305 ASN B C 1
ATOM 4845 O O . ASN B 1 305 ? 9.273 0.349 -46.964 1.00 31.44 305 ASN B O 1
ATOM 4850 N N . GLU B 1 306 ? 9.647 -1.701 -46.074 1.00 30.45 306 GLU B N 1
ATOM 4851 C CA . GLU B 1 306 ? 8.259 -2.117 -46.304 1.00 29.36 306 GLU B CA 1
ATOM 4852 C C . GLU B 1 306 ? 7.748 -3.063 -45.225 1.00 27.92 306 GLU B C 1
ATOM 4853 O O . GLU B 1 306 ? 8.495 -3.845 -44.624 1.00 28.23 306 GLU B O 1
ATOM 4859 N N . TRP B 1 307 ? 6.465 -2.989 -45.008 1.00 25.80 307 TRP B N 1
ATOM 4860 C CA . TRP B 1 307 ? 5.772 -3.856 -44.067 1.00 25.00 307 TRP B CA 1
ATOM 4861 C C . TRP B 1 307 ? 5.183 -5.024 -44.824 1.00 26.51 307 TRP B C 1
ATOM 4862 O O . TRP B 1 307 ? 4.622 -4.843 -45.907 1.00 27.06 307 TRP B O 1
ATOM 4873 N N . ILE B 1 308 ? 5.286 -6.223 -44.236 1.00 26.76 308 ILE B N 1
ATOM 4874 C CA . ILE B 1 308 ? 4.775 -7.458 -44.800 1.00 27.63 308 ILE B CA 1
ATOM 4875 C C . ILE B 1 308 ? 3.913 -8.125 -43.723 1.00 28.21 308 ILE B C 1
ATOM 4876 O O . ILE B 1 308 ? 4.430 -8.448 -42.653 1.00 28.02 308 ILE B O 1
ATOM 4881 N N . GLN B 1 309 ? 2.616 -8.307 -43.976 1.00 28.07 309 GLN B N 1
ATOM 4882 C CA . GLN B 1 309 ? 1.750 -8.934 -42.984 1.00 28.32 309 GLN B CA 1
ATOM 4883 C C . GLN B 1 309 ? 2.141 -10.402 -42.773 1.00 29.16 309 GLN B C 1
ATOM 4884 O O . GLN B 1 309 ? 2.534 -11.086 -43.712 1.00 30.66 309 GLN B O 1
ATOM 4890 N N . PHE B 1 310 ? 2.137 -10.840 -41.508 1.00 29.23 310 PHE B N 1
ATOM 4891 C CA . PHE B 1 310 ? 2.571 -12.163 -41.091 1.00 30.05 310 PHE B CA 1
ATOM 4892 C C . PHE B 1 310 ? 1.388 -13.007 -40.712 1.00 30.85 310 PHE B C 1
ATOM 4893 O O . PHE B 1 310 ? 0.595 -12.609 -39.856 1.00 30.97 310 PHE B O 1
ATOM 4901 N N . ASN B 1 311 ? 1.233 -14.164 -41.382 1.00 31.71 311 ASN B N 1
ATOM 4902 C CA . ASN B 1 311 ? 0.151 -15.101 -41.121 1.00 32.92 311 ASN B CA 1
ATOM 4903 C C . ASN B 1 311 ? 0.542 -16.000 -39.979 1.00 32.11 311 ASN B C 1
ATOM 4904 O O . ASN B 1 311 ? 1.650 -16.541 -39.964 1.00 32.04 311 ASN B O 1
ATOM 4909 N N . HIS B 1 312 ? -0.365 -16.166 -39.019 1.00 30.62 312 HIS B N 1
ATOM 4910 C CA . HIS B 1 312 ? -0.056 -16.957 -37.834 1.00 30.21 312 HIS B CA 1
ATOM 4911 C C . HIS B 1 312 ? -1.308 -17.645 -37.262 1.00 31.69 312 HIS B C 1
ATOM 4912 O O . HIS B 1 312 ? -2.430 -17.295 -37.647 1.00 32.17 312 HIS B O 1
ATOM 4919 N N . PRO B 1 313 ? -1.148 -18.631 -36.352 1.00 32.28 313 PRO B N 1
ATOM 4920 C CA . PRO B 1 313 ? -2.331 -19.328 -35.826 1.00 32.71 313 PRO B CA 1
ATOM 4921 C C . PRO B 1 313 ? -2.989 -18.687 -34.607 1.00 32.53 313 PRO B C 1
ATOM 4922 O O . PRO B 1 313 ? -3.825 -19.329 -33.966 1.00 33.17 313 PRO B O 1
ATOM 4926 N N . TYR B 1 314 ? -2.656 -17.423 -34.292 1.00 31.61 314 TYR B N 1
ATOM 4927 C CA . TYR B 1 314 ? -3.228 -16.786 -33.100 1.00 31.22 314 TYR B CA 1
ATOM 4928 C C . TYR B 1 314 ? -4.134 -15.591 -33.418 1.00 30.90 314 TYR B C 1
ATOM 4929 O O . TYR B 1 314 ? -4.193 -14.651 -32.618 1.00 30.87 314 TYR B O 1
ATOM 4938 N N . THR B 1 315 ? -4.918 -15.649 -34.531 1.00 30.77 315 THR B N 1
ATOM 4939 C CA . THR B 1 315 ? -5.838 -14.549 -34.855 1.00 31.53 315 THR B CA 1
ATOM 4940 C C . THR B 1 315 ? -6.895 -14.336 -33.773 1.00 30.91 315 THR B C 1
ATOM 4941 O O . THR B 1 315 ? -7.302 -13.197 -33.522 1.00 30.52 315 THR B O 1
ATOM 4945 N N . GLU B 1 316 ? -7.312 -15.415 -33.100 1.00 30.23 316 GLU B N 1
ATOM 4946 C CA . GLU B 1 316 ? -8.287 -15.295 -32.011 1.00 30.84 316 GLU B CA 1
ATOM 4947 C C . GLU B 1 316 ? -7.654 -14.968 -30.651 1.00 29.46 316 GLU B C 1
ATOM 4948 O O . GLU B 1 316 ? -8.343 -15.006 -29.625 1.00 30.02 316 GLU B O 1
ATOM 4954 N N . LYS B 1 317 ? -6.351 -14.616 -30.643 1.00 28.33 317 LYS B N 1
ATOM 4955 C CA . LYS B 1 317 ? -5.618 -14.276 -29.436 1.00 27.99 317 LYS B CA 1
ATOM 4956 C C . LYS B 1 317 ? -4.993 -12.869 -29.472 1.00 25.82 317 LYS B C 1
ATOM 4957 O O . LYS B 1 317 ? -3.778 -12.731 -29.319 1.00 26.14 317 LYS B O 1
ATOM 4963 N N . PRO B 1 318 ? -5.809 -11.798 -29.574 1.00 24.36 318 PRO B N 1
ATOM 4964 C CA . PRO B 1 318 ? -5.226 -10.448 -29.506 1.00 22.98 318 PRO B CA 1
ATOM 4965 C C . PRO B 1 318 ? -4.582 -10.223 -28.145 1.00 21.00 318 PRO B C 1
ATOM 4966 O O . PRO B 1 318 ? -5.014 -10.809 -27.149 1.00 21.09 318 PRO B O 1
ATOM 4970 N N . ARG B 1 319 ? -3.532 -9.404 -28.104 1.00 20.33 319 ARG B N 1
ATOM 4971 C CA . ARG B 1 319 ? -2.849 -9.127 -26.844 1.00 19.70 319 ARG B CA 1
ATOM 4972 C C . ARG B 1 319 ? -2.426 -7.676 -26.800 1.00 18.51 319 ARG B C 1
ATOM 4973 O O . ARG B 1 319 ? -1.948 -7.140 -27.801 1.00 18.48 319 ARG B O 1
ATOM 4981 N N . LEU B 1 320 ? -2.596 -7.061 -25.655 1.00 18.49 320 LEU B N 1
ATOM 4982 C CA . LEU B 1 320 ? -2.109 -5.714 -25.384 1.00 19.61 320 LEU B CA 1
ATOM 4983 C C . LEU B 1 320 ? -1.375 -5.735 -24.056 1.00 19.49 320 LEU B C 1
ATOM 4984 O O . LEU B 1 320 ? -1.759 -6.440 -23.114 1.00 20.26 320 LEU B O 1
ATOM 4989 N N . TRP B 1 321 ? -0.232 -5.050 -24.032 1.00 18.28 321 TRP B N 1
ATOM 4990 C CA . TRP B 1 321 ? 0.640 -4.981 -22.853 1.00 17.95 321 TRP B CA 1
ATOM 4991 C C . TRP B 1 321 ? 1.298 -6.333 -22.486 1.00 17.65 321 TRP B C 1
ATOM 4992 O O . TRP B 1 321 ? 1.652 -6.593 -21.312 1.00 18.51 321 TRP B O 1
ATOM 5003 N N . HIS B 1 322 ? 1.407 -7.198 -23.495 1.00 16.41 322 HIS B N 1
ATOM 5004 C CA . HIS B 1 322 ? 2.152 -8.445 -23.403 1.00 16.19 322 HIS B CA 1
ATOM 5005 C C . HIS B 1 322 ? 3.654 -8.064 -23.570 1.00 17.21 322 HIS B C 1
ATOM 5006 O O . HIS B 1 322 ? 3.998 -6.906 -23.832 1.00 17.26 322 HIS B O 1
ATOM 5013 N N . THR B 1 323 ? 4.538 -9.062 -23.483 1.00 17.04 323 THR B N 1
ATOM 5014 C CA . THR B 1 323 ? 5.948 -8.856 -23.805 1.00 17.41 323 THR B CA 1
ATOM 5015 C C . THR B 1 323 ? 6.291 -9.804 -24.959 1.00 18.36 323 THR B C 1
ATOM 5016 O O . THR B 1 323 ? 5.621 -10.813 -25.154 1.00 19.05 323 THR B O 1
ATOM 5020 N N . ALA B 1 324 ? 7.403 -9.546 -25.632 1.00 18.46 324 ALA B N 1
ATOM 5021 C CA . ALA B 1 324 ? 7.873 -10.397 -26.711 1.00 19.56 324 ALA B CA 1
ATOM 5022 C C . ALA B 1 324 ? 9.401 -10.431 -26.667 1.00 21.27 324 ALA B C 1
ATOM 5023 O O . ALA B 1 324 ? 10.046 -9.382 -26.514 1.00 21.89 324 ALA B O 1
ATOM 5025 N N . CYS B 1 325 ? 9.975 -11.638 -26.748 1.00 20.80 325 CYS B N 1
ATOM 5026 C CA . CYS B 1 325 ? 11.417 -11.831 -26.754 1.00 22.01 325 CYS B CA 1
ATOM 5027 C C . CYS B 1 325 ? 11.790 -12.711 -27.919 1.00 23.49 325 CYS B C 1
ATOM 5028 O O . CYS B 1 325 ? 11.136 -13.726 -28.139 1.00 24.43 325 CYS B O 1
ATOM 5031 N N . ALA B 1 326 ? 12.890 -12.381 -28.613 1.00 23.48 326 ALA B N 1
ATOM 5032 C CA . ALA B 1 326 ? 13.353 -13.208 -29.729 1.00 24.80 326 ALA B CA 1
ATOM 5033 C C . ALA B 1 326 ? 14.217 -14.322 -29.197 1.00 26.37 326 ALA B C 1
ATOM 5034 O O . ALA B 1 326 ? 14.998 -14.108 -28.281 1.00 26.51 326 ALA B O 1
ATOM 5036 N N . SER B 1 327 ? 14.084 -15.508 -29.769 1.00 27.39 327 SER B N 1
ATOM 5037 C CA . SER B 1 327 ? 14.907 -16.642 -29.377 1.00 29.43 327 SER B CA 1
ATOM 5038 C C . SER B 1 327 ? 16.049 -16.831 -30.380 1.00 30.48 327 SER B C 1
ATOM 5039 O O . SER B 1 327 ? 15.952 -16.374 -31.519 1.00 30.17 327 SER B O 1
ATOM 5042 N N . ASP B 1 328 ? 17.092 -17.572 -29.975 1.00 32.11 328 ASP B N 1
ATOM 5043 C CA . ASP B 1 328 ? 18.201 -17.962 -30.858 1.00 34.41 328 ASP B CA 1
ATOM 5044 C C . ASP B 1 328 ? 17.754 -18.990 -31.941 1.00 36.69 328 ASP B C 1
ATOM 5045 O O . ASP B 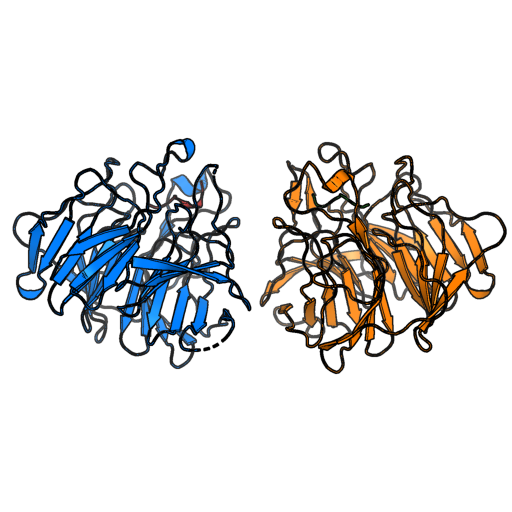1 328 ? 18.574 -19.426 -32.750 1.00 37.59 328 ASP B O 1
ATOM 5050 N N . GLU B 1 329 ? 16.486 -19.428 -31.910 1.00 37.76 329 GLU B N 1
ATOM 5051 C CA . GLU B 1 329 ? 15.921 -20.370 -32.867 1.00 39.12 329 GLU B CA 1
ATOM 5052 C C . GLU B 1 329 ? 15.038 -19.700 -33.937 1.00 39.58 329 GLU B C 1
ATOM 5053 O O . GLU B 1 329 ? 14.329 -20.403 -34.655 1.00 40.23 329 GLU B O 1
ATOM 5059 N N . GLY B 1 330 ? 15.056 -18.363 -34.010 1.00 38.67 330 GLY B N 1
ATOM 5060 C CA . GLY B 1 330 ? 14.274 -17.607 -34.981 1.00 37.98 330 GLY B CA 1
ATOM 5061 C C . GLY B 1 330 ? 12.850 -17.303 -34.547 1.00 36.86 330 GLY B C 1
ATOM 5062 O O . GLY B 1 330 ? 12.090 -16.704 -35.314 1.00 38.56 330 GLY B O 1
ATOM 5063 N N . GLU B 1 331 ? 12.458 -17.734 -33.339 1.00 33.45 331 GLU B N 1
ATOM 5064 C CA . GLU B 1 331 ? 11.090 -17.518 -32.870 1.00 31.03 331 GLU B CA 1
ATOM 5065 C C . GLU B 1 331 ? 10.923 -16.237 -32.068 1.00 28.52 331 GLU B C 1
ATOM 5066 O O . GLU B 1 331 ? 11.902 -15.644 -31.598 1.00 28.55 331 GLU B O 1
ATOM 5072 N N . VAL B 1 332 ? 9.670 -15.795 -31.924 1.00 25.14 332 VAL B N 1
ATOM 5073 C CA . VAL B 1 332 ? 9.364 -14.665 -31.049 1.00 24.17 332 VAL B CA 1
ATOM 5074 C C . VAL B 1 332 ? 8.425 -15.245 -30.011 1.00 24.02 332 VAL B C 1
ATOM 5075 O O . VAL B 1 332 ? 7.415 -15.863 -30.359 1.00 25.30 332 VAL B O 1
ATOM 5079 N N . ILE B 1 333 ? 8.802 -15.135 -28.747 1.00 22.71 333 ILE B N 1
ATOM 5080 C CA . ILE B 1 333 ? 8.034 -15.665 -27.645 1.00 22.63 333 ILE B CA 1
ATOM 5081 C C . ILE B 1 333 ? 7.244 -14.553 -26.993 1.00 21.66 333 ILE B C 1
ATOM 5082 O O . ILE B 1 333 ? 7.839 -13.670 -26.383 1.00 21.78 333 ILE B O 1
ATOM 5087 N N . VAL B 1 334 ? 5.930 -14.565 -27.159 1.00 21.10 334 VAL B N 1
ATOM 5088 C CA . VAL B 1 334 ? 5.033 -13.581 -26.537 1.00 20.90 334 VAL B CA 1
ATOM 5089 C C . VAL B 1 334 ? 4.506 -14.162 -25.227 1.00 21.91 334 VAL B C 1
ATOM 5090 O O . VAL B 1 334 ? 4.189 -15.357 -25.184 1.00 23.64 334 VAL B O 1
ATOM 5094 N N . PHE B 1 335 ? 4.405 -13.344 -24.162 1.00 21.40 335 PHE B N 1
ATOM 5095 C CA . PHE B 1 335 ? 3.864 -13.816 -22.889 1.00 21.54 335 PHE B CA 1
ATOM 5096 C C . PHE B 1 335 ? 2.992 -12.751 -22.254 1.00 21.77 335 PHE B C 1
ATOM 5097 O O . PHE B 1 335 ? 3.303 -11.549 -22.314 1.00 21.99 335 PHE B O 1
ATOM 5105 N N . GLY B 1 336 ? 1.923 -13.217 -21.621 1.00 20.42 336 GLY B N 1
ATOM 5106 C CA . GLY B 1 336 ? 1.061 -12.358 -20.841 1.00 20.81 336 GLY B CA 1
ATOM 5107 C C . GLY B 1 336 ? 0.304 -11.359 -21.673 1.00 21.12 336 GLY B C 1
ATOM 5108 O O . GLY B 1 336 ? 0.001 -11.596 -22.855 1.00 20.93 336 GLY B O 1
ATOM 5109 N N . GLY B 1 337 ? 0.010 -10.237 -21.034 1.00 21.21 337 GLY B N 1
ATOM 5110 C CA . GLY B 1 337 ? -0.788 -9.222 -21.684 1.00 21.59 337 GLY B CA 1
ATOM 5111 C C . GLY B 1 337 ? -2.253 -9.554 -21.539 1.00 21.72 337 GLY B C 1
ATOM 5112 O O . GLY B 1 337 ? -2.641 -10.552 -20.907 1.00 23.21 337 GLY B O 1
ATOM 5113 N N . CYS B 1 338 ? -3.081 -8.707 -22.108 1.00 20.72 338 CYS B N 1
ATOM 5114 C CA . CYS B 1 338 ? -4.515 -8.803 -21.956 1.00 21.10 338 CYS B CA 1
ATOM 5115 C C . CYS B 1 338 ? -5.214 -8.997 -23.307 1.00 21.11 338 CYS B C 1
ATOM 5116 O O . CYS B 1 338 ? -4.793 -8.393 -24.300 1.00 20.50 338 CYS B O 1
ATOM 5119 N N . ALA B 1 339 ? -6.237 -9.871 -23.361 1.00 20.69 339 ALA B N 1
ATOM 5120 C CA . ALA B 1 339 ? -6.912 -10.137 -24.625 1.00 22.11 339 ALA B CA 1
ATOM 5121 C C . ALA B 1 339 ? -7.974 -9.088 -25.001 1.00 22.82 339 ALA B C 1
ATOM 5122 O O . ALA B 1 339 ? -8.390 -9.027 -26.164 1.00 24.45 339 ALA B O 1
ATOM 5124 N N . ASN B 1 340 ? -8.395 -8.264 -24.041 1.00 22.07 340 ASN B N 1
ATOM 5125 C CA . ASN B 1 340 ? -9.403 -7.243 -24.333 1.00 22.14 340 ASN B CA 1
ATOM 5126 C C . ASN B 1 340 ? -8.978 -5.856 -23.784 1.00 21.87 340 ASN B C 1
ATOM 5127 O O . ASN B 1 340 ? -7.812 -5.655 -23.434 1.00 22.33 340 ASN B O 1
ATOM 5132 N N . ASN B 1 341 ? -9.906 -4.896 -23.755 1.00 20.96 341 ASN B N 1
ATOM 5133 C CA . ASN B 1 341 ? -9.615 -3.560 -23.266 1.00 21.36 341 ASN B CA 1
ATOM 5134 C C . ASN B 1 341 ? -9.332 -3.620 -21.774 1.00 23.73 341 ASN B C 1
ATOM 5135 O O . ASN B 1 341 ? -10.272 -3.600 -20.952 1.00 24.44 341 ASN B O 1
ATOM 5140 N N . LEU B 1 342 ? -8.041 -3.625 -21.418 1.00 24.49 342 LEU B N 1
ATOM 5141 C CA . LEU B 1 342 ? -7.673 -3.674 -20.010 1.00 25.06 342 LEU B CA 1
ATOM 5142 C C . LEU B 1 342 ? -8.045 -2.397 -19.243 1.00 24.21 342 LEU B C 1
ATOM 5143 O O . LEU B 1 342 ? -7.987 -2.409 -18.016 1.00 24.64 342 LEU B O 1
ATOM 5148 N N . LEU B 1 343 ? -8.445 -1.308 -19.950 1.00 22.49 343 LEU B N 1
ATOM 5149 C CA . LEU B 1 343 ? -8.903 -0.097 -19.263 1.00 22.03 343 LEU B CA 1
ATOM 5150 C C . LEU B 1 343 ? -10.204 -0.342 -18.468 1.00 22.32 343 LEU B C 1
ATOM 5151 O O . LEU B 1 343 ? -10.539 0.442 -17.582 1.00 23.35 343 LEU B O 1
ATOM 5156 N N . VAL B 1 344 ? -10.944 -1.414 -18.788 1.00 21.99 344 VAL B N 1
ATOM 5157 C CA . VAL B 1 344 ? -12.136 -1.784 -18.011 1.00 22.05 344 VAL B CA 1
ATOM 5158 C C . VAL B 1 344 ? -11.582 -2.843 -17.066 1.00 22.75 344 VAL B C 1
ATOM 5159 O O . VAL B 1 344 ? -11.586 -4.036 -17.396 1.00 22.92 344 VAL B O 1
ATOM 5163 N N . HIS B 1 345 ? -11.016 -2.391 -15.932 1.00 22.68 345 HIS B N 1
ATOM 5164 C CA . HIS B 1 345 ? -10.298 -3.303 -15.050 1.00 23.47 345 HIS B CA 1
ATOM 5165 C C . HIS B 1 345 ? -11.086 -4.526 -14.588 1.00 23.89 345 HIS B C 1
ATOM 5166 O O . HIS B 1 345 ? -10.522 -5.614 -14.632 1.00 24.52 345 HIS B O 1
ATOM 5173 N N . HIS B 1 346 ? -12.371 -4.386 -14.203 1.00 24.57 346 HIS B N 1
ATOM 5174 C CA . HIS B 1 346 ? -13.175 -5.512 -13.715 1.00 25.77 346 HIS B CA 1
ATOM 5175 C C . HIS B 1 346 ? -13.569 -6.535 -14.806 1.00 26.45 346 HIS B C 1
ATOM 5176 O O . HIS B 1 346 ? -14.037 -7.630 -14.476 1.00 27.67 346 HIS B O 1
ATOM 5183 N N . ARG B 1 347 ? -13.344 -6.212 -16.093 1.00 25.37 347 ARG B N 1
ATOM 5184 C CA . ARG B 1 347 ? -13.615 -7.148 -17.173 1.00 25.16 347 ARG B CA 1
ATOM 5185 C C . ARG B 1 347 ? -12.321 -7.607 -17.898 1.00 24.24 347 ARG B C 1
ATOM 5186 O O . ARG B 1 347 ? -12.409 -8.388 -18.843 1.00 24.49 347 ARG B O 1
ATOM 5194 N N . ALA B 1 348 ? -11.145 -7.081 -17.497 1.00 22.89 348 ALA B N 1
ATOM 5195 C CA . ALA B 1 348 ? -9.876 -7.400 -18.146 1.00 23.50 348 ALA B CA 1
ATOM 5196 C C . ALA B 1 348 ? -9.563 -8.903 -18.197 1.00 24.72 348 ALA B C 1
ATOM 5197 O O . ALA B 1 348 ? -9.728 -9.590 -17.201 1.00 27.31 348 ALA B O 1
ATOM 5199 N N . ALA B 1 349 ? -9.182 -9.416 -19.380 1.00 23.58 349 ALA B N 1
ATOM 5200 C CA . ALA B 1 349 ? -8.852 -10.832 -19.551 1.00 24.03 349 ALA B CA 1
ATOM 5201 C C . ALA B 1 349 ? -7.309 -11.030 -19.644 1.00 23.64 349 ALA B C 1
ATOM 5202 O O . ALA B 1 349 ? -6.741 -11.251 -20.729 1.00 24.46 349 ALA B O 1
ATOM 5204 N N . HIS B 1 350 ? -6.652 -10.892 -18.491 1.00 22.56 350 HIS B N 1
ATOM 5205 C CA . HIS B 1 350 ? -5.221 -11.069 -18.364 1.00 22.60 350 HIS B CA 1
ATOM 5206 C C . HIS B 1 350 ? -4.847 -12.517 -18.684 1.00 23.68 350 HIS B C 1
ATOM 5207 O O . HIS B 1 350 ? -5.584 -13.447 -18.341 1.00 24.86 350 HIS B O 1
ATOM 5214 N N . SER B 1 351 ? -3.712 -12.708 -19.343 1.00 23.51 351 SER B N 1
ATOM 5215 C CA . SER B 1 351 ? -3.316 -14.019 -19.810 1.00 24.40 351 SER B CA 1
ATOM 5216 C C . SER B 1 351 ? -1.992 -14.490 -19.250 1.00 25.15 351 SER B C 1
ATOM 5217 O O . SER B 1 351 ? -1.139 -13.686 -18.904 1.00 24.37 351 SER B O 1
ATOM 5220 N N . ASN B 1 352 ? -1.833 -15.818 -19.121 1.00 25.40 352 ASN B N 1
ATOM 5221 C CA . ASN B 1 352 ? -0.531 -16.380 -18.780 1.00 26.51 352 ASN B CA 1
ATOM 5222 C C . ASN B 1 352 ? -0.004 -17.265 -19.953 1.00 27.14 352 ASN B C 1
ATOM 5223 O O . ASN B 1 352 ? 0.868 -18.117 -19.745 1.00 28.50 352 ASN B O 1
ATOM 5228 N N . GLU B 1 353 ? -0.582 -17.111 -21.158 1.00 26.20 353 GLU B N 1
ATOM 5229 C CA . GLU B 1 353 ? -0.226 -17.945 -22.275 1.00 26.13 353 GLU B CA 1
ATOM 5230 C C . GLU B 1 353 ? 1.041 -17.492 -22.930 1.00 25.39 353 GLU B C 1
ATOM 5231 O O . GLU B 1 353 ? 1.310 -16.289 -23.027 1.00 24.17 353 GLU B O 1
ATOM 5237 N N . ILE B 1 354 ? 1.773 -18.473 -23.445 1.00 24.59 354 ILE B N 1
ATOM 5238 C CA . ILE B 1 354 ? 2.956 -18.291 -24.279 1.00 25.08 354 ILE B CA 1
ATOM 5239 C C . ILE B 1 354 ? 2.465 -18.523 -25.720 1.00 26.21 354 ILE B C 1
ATOM 5240 O O . ILE B 1 354 ? 1.892 -19.580 -26.029 1.00 26.89 354 ILE B O 1
ATOM 5245 N N . LEU B 1 355 ? 2.686 -17.549 -26.592 1.00 25.36 355 LEU B N 1
ATOM 5246 C CA . LEU B 1 355 ? 2.358 -17.669 -27.997 1.00 25.72 355 LEU B CA 1
ATOM 5247 C C . LEU B 1 355 ? 3.695 -17.692 -28.735 1.00 26.45 355 LEU B C 1
ATOM 5248 O O . LEU B 1 355 ? 4.529 -16.819 -28.504 1.00 27.20 355 LEU B O 1
ATOM 5253 N N . ILE B 1 356 ? 3.919 -18.701 -29.595 1.00 26.75 356 ILE B N 1
ATOM 5254 C CA . ILE B 1 356 ? 5.192 -18.827 -30.293 1.00 28.16 356 ILE B CA 1
ATOM 5255 C C . ILE B 1 356 ? 5.077 -18.512 -31.774 1.00 29.04 356 ILE B C 1
ATOM 5256 O O . ILE B 1 356 ? 4.421 -19.241 -32.511 1.00 29.82 356 ILE B O 1
ATOM 5261 N N . PHE B 1 357 ? 5.765 -17.466 -32.224 1.00 28.44 357 PHE B N 1
ATOM 5262 C CA . PHE B 1 357 ? 5.728 -17.057 -33.614 1.00 28.50 357 PHE B CA 1
ATOM 5263 C C . PHE B 1 357 ? 6.989 -17.537 -34.315 1.00 30.35 357 PHE B C 1
ATOM 5264 O O . PHE B 1 357 ? 8.094 -17.208 -33.889 1.00 29.45 357 PHE B O 1
ATOM 5272 N N . SER B 1 358 ? 6.834 -18.334 -35.377 1.00 32.55 358 SER B N 1
ATOM 5273 C CA . SER B 1 358 ? 7.976 -18.856 -36.141 1.00 34.88 358 SER B CA 1
ATOM 5274 C C . SER B 1 358 ? 8.241 -17.861 -37.257 1.00 36.15 358 SER B C 1
ATOM 5275 O O . SER B 1 358 ? 7.752 -18.027 -38.376 1.00 35.82 358 SER B O 1
ATOM 5278 N N . VAL B 1 359 ? 8.969 -16.799 -36.928 1.00 37.73 359 VAL B N 1
ATOM 5279 C CA . VAL B 1 359 ? 9.237 -15.661 -37.803 1.00 39.78 359 VAL B CA 1
ATOM 5280 C C . VAL B 1 359 ? 10.268 -15.969 -38.869 1.00 42.06 359 VAL B C 1
ATOM 5281 O O . VAL B 1 359 ? 10.062 -15.632 -40.033 1.00 42.38 359 VAL B O 1
ATOM 5285 N N . GLN B 1 360 ? 11.361 -16.623 -38.496 1.00 43.89 360 GLN B N 1
ATOM 5286 C CA . GLN B 1 360 ? 12.397 -16.983 -39.458 1.00 46.17 360 GLN B CA 1
ATOM 5287 C C . GLN B 1 360 ? 13.011 -18.323 -39.125 1.00 47.48 360 GLN B C 1
ATOM 5288 O O . GLN B 1 360 ? 12.481 -19.343 -39.563 1.00 48.47 360 GLN B O 1
ATOM 5294 N N . ASN C 2 10 ? -4.641 3.897 -11.689 1.00 30.75 401 ASN Y N 1
ATOM 5295 C CA . ASN C 2 10 ? -3.623 4.853 -12.078 1.00 31.05 401 ASN Y CA 1
ATOM 5296 C C . ASN C 2 10 ? -2.523 4.237 -12.947 1.00 28.59 401 ASN Y C 1
ATOM 5297 O O . ASN C 2 10 ? -1.857 4.964 -13.697 1.00 28.72 401 ASN Y O 1
ATOM 5302 N N . ASN C 2 11 ? -2.371 2.888 -12.905 1.00 26.67 402 ASN Y N 1
ATOM 5303 C CA . ASN C 2 11 ? -1.296 2.259 -13.665 1.00 26.12 402 ASN Y CA 1
ATOM 5304 C C . ASN C 2 11 ? -1.517 2.197 -15.166 1.00 25.44 402 ASN Y C 1
ATOM 5305 O O . ASN C 2 11 ? -0.532 2.093 -15.894 1.00 25.08 402 ASN Y O 1
ATOM 5310 N N . THR C 2 12 ? -2.778 2.274 -15.644 1.00 24.30 403 THR Y N 1
ATOM 5311 C CA . THR C 2 12 ? -3.061 2.134 -17.072 1.00 24.13 403 THR Y CA 1
ATOM 5312 C C . THR C 2 12 ? -3.208 3.439 -17.850 1.00 24.23 403 THR Y C 1
ATOM 5313 O O . THR C 2 12 ? -3.352 3.401 -19.072 1.00 24.34 403 THR Y O 1
ATOM 5317 N N . SER C 2 13 ? -3.164 4.588 -17.158 1.00 24.14 404 SER Y N 1
ATOM 5318 C CA . SER C 2 13 ? -3.309 5.894 -17.808 1.00 23.89 404 SER Y CA 1
ATOM 5319 C C . SER C 2 13 ? -2.140 6.192 -18.764 1.00 21.40 404 SER Y C 1
ATOM 5320 O O . SER C 2 13 ? -1.045 5.675 -18.582 1.00 20.81 404 SER Y O 1
ATOM 5323 N N . GLY C 2 14 ? -2.379 7.029 -19.773 1.00 20.26 405 GLY Y N 1
ATOM 5324 C CA . GLY C 2 14 ? -1.361 7.451 -20.720 1.00 19.51 405 GLY Y CA 1
ATOM 5325 C C . GLY C 2 14 ? -1.040 6.510 -21.863 1.00 19.01 405 GLY Y C 1
ATOM 5326 O O . GLY C 2 14 ? -0.200 6.818 -22.704 1.00 18.70 405 GLY Y O 1
ATOM 5327 N N . SER C 2 15 ? -1.738 5.392 -21.914 1.00 19.45 406 SER Y N 1
ATOM 5328 C CA . SER C 2 15 ? -1.601 4.356 -22.947 1.00 20.42 406 SER Y CA 1
ATOM 5329 C C . SER C 2 15 ? -2.730 4.440 -23.977 1.00 20.81 406 SER Y C 1
ATOM 5330 O O . SER C 2 15 ? -3.816 4.965 -23.631 1.00 21.12 406 SER Y O 1
ATOM 5334 N N . SER D 2 9 ? -7.588 -4.962 11.177 1.00 41.10 400 SER Z N 1
ATOM 5335 C CA . SER D 2 9 ? -6.467 -5.158 10.266 1.00 41.15 400 SER Z CA 1
ATOM 5336 C C . SER D 2 9 ? -5.481 -6.200 10.800 1.00 39.29 400 SER Z C 1
ATOM 5337 O O . SER D 2 9 ? -5.517 -6.561 11.976 1.00 39.73 400 SER Z O 1
ATOM 5340 N N . ASN D 2 10 ? -4.588 -6.671 9.926 1.00 36.34 401 ASN Z N 1
ATOM 5341 C CA . ASN D 2 10 ? -3.554 -7.613 10.292 1.00 33.75 401 ASN Z CA 1
ATOM 5342 C C . ASN D 2 10 ? -2.454 -6.974 11.157 1.00 29.46 401 ASN Z C 1
ATOM 5343 O O . ASN D 2 10 ? -1.770 -7.691 11.899 1.00 30.32 401 ASN Z O 1
ATOM 5348 N N . ASN D 2 11 ? -2.323 -5.628 11.130 1.00 25.48 402 ASN Z N 1
ATOM 5349 C CA . ASN D 2 11 ? -1.260 -4.973 11.891 1.00 24.11 402 ASN Z CA 1
ATOM 5350 C C . ASN D 2 11 ? -1.472 -4.937 13.405 1.00 23.08 402 ASN Z C 1
ATOM 5351 O O . ASN D 2 11 ? -0.486 -4.824 14.142 1.00 23.59 402 ASN Z O 1
ATOM 5356 N N . THR D 2 12 ? -2.719 -5.043 13.883 1.00 22.57 403 THR Z N 1
ATOM 5357 C CA . THR D 2 12 ? -3.014 -4.934 15.312 1.00 22.87 403 THR Z CA 1
ATOM 5358 C C . THR D 2 12 ? -3.169 -6.252 16.059 1.00 23.16 403 THR Z C 1
ATOM 5359 O O . THR D 2 12 ? -3.371 -6.248 17.282 1.00 23.89 403 THR Z O 1
ATOM 5363 N N . SER D 2 13 ? -3.064 -7.381 15.350 1.00 22.75 404 SER Z N 1
ATOM 5364 C CA . SER D 2 13 ? -3.221 -8.692 15.980 1.00 22.68 404 SER Z CA 1
ATOM 5365 C C . SER D 2 13 ? -2.081 -9.003 16.952 1.00 21.76 404 SER Z C 1
ATOM 5366 O O . SER D 2 13 ? -0.972 -8.461 16.807 1.00 21.58 404 SER Z O 1
ATOM 5369 N N . GLY D 2 14 ? -2.353 -9.870 17.937 1.00 20.65 405 GLY Z N 1
ATOM 5370 C CA . GLY D 2 14 ? -1.332 -10.301 18.886 1.00 20.63 405 GLY Z CA 1
ATOM 5371 C C . GLY D 2 14 ? -1.034 -9.374 20.051 1.00 19.80 405 GLY Z C 1
ATOM 5372 O O . GLY D 2 14 ? -0.191 -9.684 20.884 1.00 19.53 405 GLY Z O 1
ATOM 5373 N N . SER D 2 15 ? -1.770 -8.270 20.130 1.00 19.90 406 SER Z N 1
ATOM 5374 C CA . SER D 2 15 ? -1.693 -7.260 21.172 1.00 21.82 406 SER Z CA 1
ATOM 5375 C C . SER D 2 15 ? -2.811 -7.414 22.200 1.00 22.14 406 SER Z C 1
ATOM 5376 O O . SER D 2 15 ? -3.879 -7.975 21.857 1.00 22.33 406 SER Z O 1
#

Foldseek 3Di:
DDDFFFQWDWEDPQFKIWIAWGAAPCGDIDDQQWIWIAGNVPRDIDIAGAEAPRDAHFGQWEWYADPQKIKIAWGAHPVGIDGWIWIWRRPDPHIYIDTDPAAEDTDAGFGQWYWDDAVQKIKTFKGKGADRPDDDPWDWDWAVVQVPPHPTTMTMTGFIWIQGNVRRYIDGDDAAEDGPDTFGQWEWEDAHQWIKIAFGDHHLFTDGWIWTQRNVHRYIGTQDADDDGDARFGQWYWYDQDNFKIKIAWGAGSVGDTAGWIWIQGRVNSHIGTDDDDCRVAGFGNWYWYHHPQSKIWTAWGWRGRCVVVVVTHIDGDIDIGNHD/DDDFFFQWDWEDPQFKIKIAWGWADVVIDIDDQQWIWIAGPVPRDIDIAGAEAPRDARFGQWEWYADPQKIKIAWGAHPVGFDGWIKIWRCPCVPDHIYIGTDPAAEDTWAGFGQWEWDDAVQKIKTFKGKGADTPDDDPWDWDWAVVQPPPDPGTMTMTGFIWIQGNVGRYIDGDDAAEDGPHTFGQWEWEDQHQWIKIAFGDHHLFTDGWIWIQRNVHRYIGTQDADDDGDARFGQWYWYDQDNFKIKIAWGAGSVGDTAGWMWIQGRVNSHIGTDDDDCRVAGFGSWYWYHHPQSKIWTAWGWRGRCVVVVPTHIGGDIDIGNHD/DVPPPD/DVVPPPD

Solvent-accessible surface area: 28357 Å² total; per-residue (Å²): 128,0,37,65,4,0,1,9,15,15,14,27,56,9,126,56,0,4,0,6,2,0,2,24,32,172,92,91,52,6,54,46,64,31,2,32,18,8,42,18,118,89,39,186,57,122,96,45,78,5,95,12,24,25,0,20,21,1,0,4,14,10,20,11,26,38,120,64,14,9,24,4,0,1,0,1,20,82,130,6,12,12,45,92,4,9,43,0,60,5,151,113,256,79,15,87,7,83,38,32,108,32,113,48,126,56,1,15,24,0,0,10,18,6,24,0,50,32,154,42,59,2,0,3,0,0,0,0,2,39,100,20,172,99,179,38,87,33,70,44,49,63,6,121,73,6,95,197,126,50,126,94,30,15,0,5,2,18,4,10,4,10,0,34,38,129,77,48,38,10,54,38,17,132,47,79,56,179,29,3,35,14,1,0,6,9,10,22,4,32,28,56,50,95,0,1,0,0,0,0,38,27,131,133,42,21,32,90,32,4,11,23,0,27,2,79,90,35,81,9,43,99,31,109,18,140,63,139,47,1,75,10,0,0,7,12,10,10,8,49,23,42,100,36,43,0,0,0,0,0,0,0,14,58,131,102,106,28,18,23,29,0,19,15,1,6,32,90,140,49,75,14,73,104,41,141,27,118,42,91,165,71,27,8,0,22,11,20,22,9,33,14,92,137,17,50,0,1,0,0,0,0,0,31,50,33,0,53,40,33,159,156,14,46,20,12,53,67,41,0,65,2,78,22,120,138,1,41,64,4,0,2,10,13,14,15,26,56,12,122,43,0,5,0,6,1,0,3,25,23,149,194,46,66,55,7,54,44,70,31,2,30,21,7,38,19,119,86,40,181,55,132,100,50,88,6,95,10,25,22,0,25,20,2,0,4,13,11,20,10,27,35,120,47,12,9,23,3,0,1,0,2,16,89,135,6,12,14,35,92,4,10,43,0,53,3,147,60,118,128,210,81,10,102,8,88,38,26,108,30,121,46,120,51,0,5,17,0,0,9,19,7,24,0,49,32,154,43,58,2,0,3,0,0,0,0,2,39,100,17,114,110,211,50,88,50,72,39,60,75,5,116,101,11,81,197,139,60,126,93,53,15,0,4,2,18,4,10,4,10,0,34,37,129,85,50,43,10,54,39,17,135,46,85,57,178,32,3,32,10,1,0,6,10,10,21,4,32,28,56,49,94,0,1,0,0,0,0,35,33,132,134,41,20,30,88,32,3,11,22,0,24,2,79,88,36,79,8,40,100,30,107,16,143,64,138,48,2,75,10,0,0,8,12,11,11,8,47,24,40,99,36,44,0,0,0,0,0,0,0,16,58,129,104,107,28,20,23,28,0,18,15,1,6,30,89,137,48,64,19,73,105,41,141,28,116,40,91,167,70,27,8,0,23,12,20,22,9,34,14,109,134,20,50,0,1,0,0,0,0,0,31,49,33,0,57,38,55,155,157,14,46,14,10,62,66,39,2,65,1,80,16,123,115,10,10,42,2,2,79,80,3,6,37,3,2

Nearest PDB structures (foldseek):
  8sgf-assembly1_A  TM=1.003E+00  e=1.047E-63  Homo sapiens
  8sgf-assembly2_B  TM=1.002E+00  e=3.344E-61  Homo sapiens
  8sge-assembly2_B  TM=1.001E+00  e=2.396E-61  Homo sapiens
  9bc9-assembly1_A  TM=1.002E+00  e=3.800E-60  Homo sapiens
  8uxs-assembly2_B  TM=9.977E-01  e=2.855E-60  Homo sapiens

Sequence (666 aa):
CPAERSGHVAVSDGRHMFVWGGYKSNDFYLPREELWIYNMETGRWKKINTEGDVPPSMSGSCAVCVDRVLYLFGGHHSRGNTNKFYMLDSRSRVLQWERIDCQGIPPSSKDKLGVWVYKNKLIFFGGYGYLPEDKVLGTFEFDETSFWNSSHPRGWNDHVHILDTETFTWSQPITTGKAPSPRAAHACATVGNRGFVFGGRYRDARMNDLHYLNLDTWEEWNELIPQGICPVGRSWHSLTPVSSDHLFLFGGFTTDDKQPLSDAWTYCISKNEWIQFNHPYTEKPRLWHTACASDEGEVIVFGGCANNLLVHHRAAHSNEILIFSVQCPAERSGHVAVSDGRHMFVWGGYKSNYDFYLPREELWIYNMETGRWKKINTEGDVPPSMSGSCAVCVDRVLYLFGGHHSRGNTNKFYMLDSRSTDRVLQWERIDCQGIPPSSKDKLGVWVYKNKLIFFGGYGYLPEDKVLGTFEFDETSFWNSSHPRGWNDHVHILDTETFTWSQPITTGKAPSPRAAHACATVGNRGFVFGGRYRDARMNDLHYLNLDTWEWNELIPQGICPVGRSWHSLTPVSSDHLFLFGGFTTDDKQPLSDAWTYCISKNEWIQFNHPYTEKPRLWHTACASDEGEVIVFGGCANNLLVHHRAAHSNEILIFSVQNNTSGSSNNTSGS